Protein AF-A0A1X7TJ93-F1 (afdb_monomer_lite)

pLDDT: mean 75.77, std 18.72, range [39.59, 98.56]

Sequence (482 aa):
MEDNEMTLYKAEIQKSETQDKISKYIEQMQQIEDKMNHECKKIIAEMKKLLKEKEKIEKNNNNKIEELRKLNEKAEKLKLNKKLEKAQKLKTNINKMKEKLKVLTENDIEKLEKEDSLTENDVQELLRVTQVDSEISEVIAEITQDEERRRKWDEYYMKIACLAALRSKDPSTPVGACIADTKTHQIVGIGYNSMPYVKGRNNDKIFSWKGSKAEGIPYHEKKYNYVVHAAVSAVLNKTRESIEGCTIYLTHFPDKDCVHAIIKAGIREVVYCMYTRHEEREEKEDMIVGKEILERTAVKYRRMENIGGELKNRIEQEIKPQYKKNKNKWPTEPVQGYITWEKFFMKIAELSKERSNHNPQYKVGACVVSPKKQVLAVGYNAYPEDMIHDETEDEEKDNKESNYISHAEYKAILGISPSVEGCTLYVTKYPCHMCAQVIVQSGIREVIYDKPGEWDKDSYISSRKTLAACLGDDKIIDIRLQ

Secondary structure (DSSP, 8-state):
-HHHHHHHHHHHHHHHHHHHHHHHHHHHHHHHHHHHHHHHHHHHHHHHHHHHHHHHHHHHHHHHHHHHHHHHHHHHHHHHHHHHHHHHHHHHHHHHHHHHHHHHHHHHHHHHTTS----HHHHHHHHHHHHHHHHHHHHHHHHHHHHHHHHHHHHHHHHHHHHHHTT---SS---EEEEEETTTTEEEEEEE-BPPP-TTS-GGGTS----TT-TT--GGGSGGGTPBPHHHHHHHT-SSS--TT-EEEESSPPPHHHHHHHHHTT--EEEE---S--GGGTTSHHHHHHHHHHHTSS-EEEE--S--HHHHHHIIIIITHHHHT-TT----SPPSSPPPHHHHHHHHHHHHHTT--S-GGG--EEEEE-TTS-EEEEEE-B--TT----GGGSSS-TTS--TTPBPHHHHHHHT-SS--TTPEEEEEEPPPHHHHHHHHHTT--EEEEEE---TTSHHHHHHHHHHHHHH-GGGEEEGGG-

Foldseek 3Di:
DVVVVVVVVVVVVVVVVVVVVVVVVVVVVVVVVVVVVVVVVVVVVVVVVVVVVVVVVVVVVVVVVVVVVVVVVVVVCCVVVVVVVVLVVLVVVVVVVVVVVVVCCVVCVVVCVPPPDDDPVNVVVVVVSVVVVVVSVVVVVVVVVVVVVLVLLLQLQLVLQLLQLLQFQQLPDRKKKWKADSVLSWTFFIFIKYFDDDPPDDSLVVAWSADPPAPPDDPRNHRVVGIDHNLLRRLVLTLDDASAQIEMEMQDQDFQVSLVSCVVSNHAEYEYAVLPPDPVVCVDPRNVNSVVVCVVDNRYYDYDYPHCPVSSVCCVPVRVVVPVVDVPDDDTGTTPPRPDLLRSQLVSQVSQLVPEPDDNVPKKKKWKAAPVRTTFGIFIKYADPPDDDDPVVVVVDPDDDDPRIDHRLCCGQVSGPDQSAQIEMEMAEQDWLVSLVSCLVSRHQAYEYAYYDPCPDPRNVNSCVSCCVRRNPVRYHHPVVD

Organism: Amphimedon queenslandica (NCBI:txid400682)

InterPro domains:
  IPR002125 Cytidine and deoxycytidylate deaminase domain [PF00383] (152-274)
  IPR002125 Cytidine and deoxycytidylate deaminase domain [PF00383] (340-449)
  IPR002125 Cytidine and deoxycytidylate deaminase domain [PS51747] (152-290)
  IPR002125 Cytidine and deoxycytidylate deaminase domain [PS51747] (340-466)
  IPR015517 Deoxycytidylate deaminase-related [PTHR11086] (14-310)
  IPR016192 APOBEC/CMP deaminase, zinc-binding [PS00903] (407-439)
  IPR016193 Cytidine deaminase-like [SSF53927] (149-282)
  IPR016193 Cytidine deaminase-like [SSF53927] (344-456)

Structure (mmCIF, N/CA/C/O backbone):
data_AF-A0A1X7TJ93-F1
#
_entry.id   AF-A0A1X7TJ93-F1
#
loop_
_atom_site.group_PDB
_atom_site.id
_atom_site.type_symbol
_atom_site.label_atom_id
_atom_site.label_alt_id
_atom_site.label_comp_id
_atom_site.label_asym_id
_atom_site.label_entity_id
_atom_site.label_seq_id
_atom_site.pdbx_PDB_ins_code
_atom_site.Cartn_x
_atom_site.Cartn_y
_atom_site.Cartn_z
_atom_site.occupancy
_atom_site.B_iso_or_equiv
_atom_site.auth_seq_id
_atom_site.auth_comp_id
_atom_site.auth_asym_id
_atom_site.auth_atom_id
_atom_site.pdbx_PDB_model_num
ATOM 1 N N . MET A 1 1 ? -34.482 -10.446 -90.576 1.00 51.34 1 MET A N 1
ATOM 2 C CA . MET A 1 1 ? -34.077 -9.175 -89.936 1.00 51.34 1 MET A CA 1
ATOM 3 C C . MET A 1 1 ? -35.177 -8.655 -89.019 1.00 51.34 1 MET A C 1
ATOM 5 O O . MET A 1 1 ? -34.863 -8.363 -87.876 1.00 51.34 1 MET A O 1
ATOM 9 N N . GLU A 1 2 ? -36.442 -8.663 -89.449 1.00 52.88 2 GLU A N 1
ATOM 10 C CA . GLU A 1 2 ? -37.580 -8.105 -88.689 1.00 52.88 2 GLU A CA 1
ATOM 11 C C . GLU A 1 2 ? -37.863 -8.774 -87.322 1.00 52.88 2 GLU A C 1
ATOM 13 O O . GLU A 1 2 ? -38.112 -8.070 -86.346 1.00 52.88 2 GLU A O 1
ATOM 18 N N . ASP A 1 3 ? -37.735 -10.101 -87.184 1.00 54.75 3 ASP A N 1
ATOM 19 C CA . ASP A 1 3 ? -37.977 -10.785 -85.891 1.00 54.75 3 ASP A CA 1
ATOM 20 C C . ASP A 1 3 ? -36.934 -10.457 -84.805 1.00 54.75 3 ASP A C 1
ATOM 22 O O . ASP A 1 3 ? -37.237 -10.464 -83.608 1.00 54.75 3 ASP A O 1
ATOM 26 N N . ASN A 1 4 ? -35.700 -10.133 -85.203 1.00 58.00 4 ASN A N 1
ATOM 27 C CA . ASN A 1 4 ? -34.617 -9.843 -84.261 1.00 58.00 4 ASN A CA 1
ATOM 28 C C . ASN A 1 4 ? -34.728 -8.407 -83.717 1.00 58.00 4 ASN A C 1
ATOM 30 O O . ASN A 1 4 ? -34.492 -8.175 -82.534 1.00 58.00 4 ASN A O 1
ATOM 34 N N . GLU A 1 5 ? -35.169 -7.460 -84.553 1.00 56.88 5 GLU A N 1
ATOM 35 C CA . GLU A 1 5 ? -35.459 -6.079 -84.141 1.00 56.88 5 GLU A CA 1
ATOM 36 C C . GLU A 1 5 ? -36.696 -6.003 -83.240 1.00 56.88 5 GLU A C 1
ATOM 38 O O . GLU A 1 5 ? -36.668 -5.329 -82.212 1.00 56.88 5 GLU A O 1
ATOM 43 N N . MET A 1 6 ? -37.762 -6.749 -83.552 1.00 57.06 6 MET A N 1
ATOM 44 C CA . MET A 1 6 ? -38.984 -6.743 -82.739 1.00 57.06 6 MET A CA 1
ATOM 45 C C . MET A 1 6 ? -38.763 -7.340 -81.337 1.00 57.06 6 MET A C 1
ATOM 47 O O . MET A 1 6 ? -39.377 -6.905 -80.359 1.00 57.06 6 MET A O 1
ATOM 51 N N . THR A 1 7 ? -37.855 -8.314 -81.223 1.00 67.00 7 THR A N 1
ATOM 52 C CA . THR A 1 7 ? -37.440 -8.896 -79.936 1.00 67.00 7 THR A CA 1
ATOM 53 C C . THR A 1 7 ? -36.577 -7.916 -79.134 1.00 67.00 7 THR A C 1
ATOM 55 O O . THR A 1 7 ? -36.762 -7.794 -77.921 1.00 67.00 7 THR A O 1
ATOM 58 N N . LEU A 1 8 ? -35.699 -7.158 -79.805 1.00 67.44 8 LEU A N 1
ATOM 59 C CA . LEU A 1 8 ? -34.896 -6.102 -79.181 1.00 67.44 8 LEU A CA 1
ATOM 60 C C . LEU A 1 8 ? -35.782 -4.976 -78.620 1.00 67.44 8 LEU A C 1
ATOM 62 O O . LEU A 1 8 ? -35.636 -4.606 -77.457 1.00 67.44 8 LEU A O 1
ATOM 66 N N . TYR A 1 9 ? -36.764 -4.508 -79.399 1.00 66.19 9 TYR A N 1
ATOM 67 C CA . TYR A 1 9 ? -37.707 -3.468 -78.973 1.00 66.19 9 TYR A CA 1
ATOM 68 C C . TYR A 1 9 ? -38.572 -3.901 -77.783 1.00 66.19 9 TYR A C 1
ATOM 70 O O . TYR A 1 9 ? -38.780 -3.122 -76.854 1.00 66.19 9 TYR A O 1
ATOM 78 N N . LYS A 1 10 ? -39.047 -5.154 -77.751 1.00 68.88 10 LYS A N 1
ATOM 79 C CA . LYS A 1 10 ? -39.783 -5.685 -76.588 1.00 68.88 10 LYS A CA 1
ATOM 80 C C . LYS A 1 10 ? -38.907 -5.751 -75.335 1.00 68.88 10 LYS A C 1
ATOM 82 O O . LYS A 1 10 ? -39.384 -5.419 -74.251 1.00 68.88 10 LYS A O 1
ATOM 87 N N . ALA A 1 11 ? -37.635 -6.130 -75.476 1.00 68.31 11 ALA A N 1
ATOM 88 C CA . ALA A 1 11 ? -36.686 -6.145 -74.366 1.00 68.31 11 ALA A CA 1
ATOM 89 C C . ALA A 1 11 ? -36.365 -4.727 -73.855 1.00 68.31 11 ALA A C 1
ATOM 91 O O . ALA A 1 11 ? -36.268 -4.526 -72.644 1.00 68.31 11 ALA A O 1
ATOM 92 N N . GLU A 1 12 ? -36.254 -3.735 -74.743 1.00 68.81 12 GLU A N 1
ATOM 93 C CA . GLU A 1 12 ? -36.064 -2.327 -74.366 1.00 68.81 12 GLU A CA 1
ATOM 94 C C . GLU A 1 12 ? -37.287 -1.738 -73.656 1.00 68.81 12 GLU A C 1
ATOM 96 O O . GLU A 1 12 ? -37.130 -1.094 -72.618 1.00 68.81 12 GLU A O 1
ATOM 101 N N . ILE A 1 13 ? -38.502 -2.025 -74.137 1.00 66.94 13 ILE A N 1
ATOM 102 C CA . ILE A 1 13 ? -39.748 -1.614 -73.472 1.00 66.94 13 ILE A CA 1
ATOM 103 C C . ILE A 1 13 ? -39.837 -2.244 -72.079 1.00 66.94 13 ILE A C 1
ATOM 105 O O . ILE A 1 13 ? -40.054 -1.541 -71.095 1.00 66.94 13 ILE A O 1
ATOM 109 N N . GLN A 1 14 ? -39.582 -3.549 -71.957 1.00 69.81 14 GLN A N 1
ATOM 110 C CA . GLN A 1 14 ? -39.634 -4.240 -70.668 1.00 69.81 14 GLN A CA 1
ATOM 111 C C . GLN A 1 14 ? -38.554 -3.739 -69.696 1.00 69.81 14 GLN A C 1
ATOM 113 O O . GLN A 1 14 ? -38.791 -3.646 -68.488 1.00 69.81 14 GLN A O 1
ATOM 118 N N . LYS A 1 15 ? -37.376 -3.360 -70.205 1.00 66.69 15 LYS A N 1
ATOM 119 C CA . LYS A 1 15 ? -36.314 -2.723 -69.417 1.00 66.69 15 LYS A CA 1
ATOM 120 C C . LYS A 1 15 ? -36.727 -1.328 -68.936 1.00 66.69 15 LYS A C 1
ATOM 122 O O . LYS A 1 15 ? -36.523 -1.035 -67.759 1.00 66.69 15 LYS A O 1
ATOM 127 N N . SER A 1 16 ? -37.359 -0.524 -69.793 1.00 67.62 16 SER A N 1
ATOM 128 C CA . SER A 1 16 ? -37.913 0.791 -69.438 1.00 67.62 16 SER A CA 1
ATOM 129 C C . SER A 1 16 ? -39.001 0.675 -68.367 1.00 67.62 16 SER A C 1
ATOM 131 O O . SER A 1 16 ? -38.930 1.343 -67.340 1.00 67.62 16 SER A O 1
ATOM 133 N N . GLU A 1 17 ? -39.957 -0.242 -68.534 1.00 68.81 17 GLU A N 1
ATOM 134 C CA . GLU A 1 17 ? -41.018 -0.489 -67.547 1.00 68.81 17 GLU A CA 1
ATOM 135 C C . GLU A 1 17 ? -40.464 -0.978 -66.200 1.00 68.81 17 GLU A C 1
ATOM 137 O O . GLU A 1 17 ? -40.998 -0.662 -65.133 1.00 68.81 17 GLU A O 1
ATOM 142 N N . THR A 1 18 ? -39.385 -1.764 -66.231 1.00 66.06 18 THR A N 1
ATOM 143 C CA . THR A 1 18 ? -38.706 -2.226 -65.015 1.00 66.06 18 THR A CA 1
ATOM 144 C C . THR A 1 18 ? -37.952 -1.078 -64.338 1.00 66.06 18 THR A C 1
ATOM 146 O O . THR A 1 18 ? -38.005 -0.967 -63.114 1.00 66.06 18 THR A O 1
ATOM 149 N N . GLN A 1 19 ? -37.310 -0.187 -65.102 1.00 62.31 19 GLN A N 1
ATOM 150 C CA . GLN A 1 19 ? -36.678 1.025 -64.569 1.00 62.31 19 GLN A CA 1
ATOM 151 C C . GLN A 1 19 ? -37.692 1.972 -63.922 1.00 62.31 19 GLN A C 1
ATOM 153 O O . GLN A 1 19 ? -37.431 2.455 -62.823 1.00 62.31 19 GLN A O 1
ATOM 158 N N . ASP A 1 20 ? -38.865 2.172 -64.522 1.00 69.25 20 ASP A N 1
ATOM 159 C CA . ASP A 1 20 ? -39.918 3.011 -63.934 1.00 69.25 20 ASP A CA 1
ATOM 160 C C . ASP A 1 20 ? -40.451 2.427 -62.619 1.00 69.25 20 ASP A C 1
ATOM 162 O O . ASP A 1 20 ? -40.647 3.149 -61.636 1.00 69.25 20 ASP A O 1
ATOM 166 N N . LYS A 1 21 ? -40.623 1.100 -62.551 1.00 66.12 21 LYS A N 1
ATOM 167 C CA . LYS A 1 21 ? -40.995 0.413 -61.304 1.00 66.12 21 LYS A CA 1
ATOM 168 C C . LYS A 1 21 ? -39.921 0.570 -60.229 1.00 66.12 21 LYS A C 1
ATOM 170 O O . LYS A 1 21 ? -40.262 0.866 -59.086 1.00 66.12 21 LYS A O 1
ATOM 175 N N . ILE A 1 22 ? -38.644 0.406 -60.579 1.00 57.84 22 ILE A N 1
ATOM 176 C CA . ILE A 1 22 ? -37.521 0.589 -59.646 1.00 57.84 22 ILE A CA 1
ATOM 177 C C . ILE A 1 22 ? -37.478 2.032 -59.130 1.00 57.84 22 ILE A C 1
ATOM 179 O O . ILE A 1 22 ? -37.392 2.228 -57.921 1.00 57.84 22 ILE A O 1
ATOM 183 N N . SER A 1 23 ? -37.616 3.032 -60.004 1.00 63.66 23 SER A N 1
ATOM 184 C CA . SER A 1 23 ? -37.653 4.449 -59.613 1.00 63.66 23 SER A CA 1
ATOM 185 C C . SER A 1 23 ? -38.790 4.743 -58.632 1.00 63.66 23 SER A C 1
ATOM 187 O O . SER A 1 23 ? -38.576 5.386 -57.606 1.00 63.66 23 SER A O 1
ATOM 189 N N . LYS A 1 24 ? -39.980 4.179 -58.873 1.00 66.69 24 LYS A N 1
ATOM 190 C CA . LYS A 1 24 ? -41.127 4.317 -57.966 1.00 66.69 24 LYS A CA 1
ATOM 191 C C . LYS A 1 24 ? -40.894 3.650 -56.605 1.00 66.69 24 LYS A C 1
ATOM 193 O O . LYS A 1 24 ? -41.310 4.190 -55.582 1.00 66.69 24 LYS A O 1
ATOM 198 N N . TYR A 1 25 ? -40.219 2.498 -56.565 1.00 53.38 25 TYR A N 1
ATOM 199 C CA . TYR A 1 25 ? -39.831 1.858 -55.303 1.00 53.38 25 TYR A CA 1
ATOM 200 C C . TYR A 1 25 ? -38.759 2.652 -54.549 1.00 53.38 25 TYR A C 1
ATOM 202 O O . TYR A 1 25 ? -38.827 2.726 -53.324 1.00 53.38 25 TYR A O 1
ATOM 210 N N . ILE A 1 26 ? -37.809 3.277 -55.251 1.00 58.00 26 ILE A N 1
ATOM 211 C CA . ILE A 1 26 ? -36.797 4.152 -54.642 1.00 58.00 26 ILE A CA 1
ATOM 212 C C . ILE A 1 26 ? -37.462 5.374 -53.995 1.00 58.00 26 ILE A C 1
ATOM 214 O O . ILE A 1 26 ? -37.171 5.666 -52.837 1.00 58.00 26 ILE A O 1
ATOM 218 N N . GLU A 1 27 ? -38.412 6.024 -54.674 1.00 68.62 27 GLU A N 1
ATOM 219 C CA . GLU A 1 27 ? -39.176 7.135 -54.085 1.00 68.62 27 GLU A CA 1
ATOM 220 C C . GLU A 1 27 ? -39.970 6.700 -52.846 1.00 68.62 27 GLU A C 1
ATOM 222 O O . GLU A 1 27 ? -39.983 7.400 -51.833 1.00 68.62 27 GLU A O 1
ATOM 227 N N . GLN A 1 28 ? -40.612 5.527 -52.886 1.00 65.12 28 GLN A N 1
ATOM 228 C CA . GLN A 1 28 ? -41.326 4.986 -51.724 1.00 65.12 28 GLN A CA 1
ATOM 229 C C . GLN A 1 28 ? -40.379 4.681 -50.558 1.00 65.12 28 GLN A C 1
ATOM 231 O O . GLN A 1 28 ? -40.706 4.984 -49.410 1.00 65.12 28 GLN A O 1
ATOM 236 N N . MET A 1 29 ? -39.202 4.120 -50.840 1.00 54.91 29 MET A N 1
ATOM 237 C CA . MET A 1 29 ? -38.171 3.850 -49.837 1.00 54.91 29 MET A CA 1
ATOM 238 C C . MET A 1 29 ? -37.650 5.146 -49.210 1.00 54.91 29 MET A C 1
ATOM 240 O O . MET A 1 29 ? -37.573 5.221 -47.987 1.00 54.91 29 MET A O 1
ATOM 244 N N . GLN A 1 30 ? -37.393 6.188 -50.008 1.00 61.31 30 GLN A N 1
ATOM 245 C CA . GLN A 1 30 ? -36.986 7.507 -49.506 1.00 61.31 30 GLN A CA 1
ATOM 246 C C . GLN A 1 30 ? -38.068 8.151 -48.634 1.00 61.31 30 GLN A C 1
ATOM 248 O O . GLN A 1 30 ? -37.770 8.650 -47.554 1.00 61.31 30 GLN A O 1
ATOM 253 N N . GLN A 1 31 ? -39.344 8.058 -49.020 1.00 69.00 31 GLN A N 1
ATOM 254 C CA . GLN A 1 31 ? -40.446 8.553 -48.185 1.00 69.00 31 GLN A CA 1
ATOM 255 C C . GLN A 1 31 ? -40.571 7.800 -46.851 1.00 69.00 31 GLN A C 1
ATOM 257 O O . GLN A 1 31 ? -40.946 8.396 -45.836 1.00 69.00 31 GLN A O 1
ATOM 262 N N . ILE A 1 32 ? -40.295 6.493 -46.834 1.00 61.78 32 ILE A N 1
ATOM 263 C CA . ILE A 1 32 ? -40.269 5.691 -45.603 1.00 61.78 32 ILE A CA 1
ATOM 264 C C . ILE A 1 32 ? -39.065 6.085 -44.743 1.00 61.78 32 ILE A C 1
ATOM 266 O O . ILE A 1 32 ? -39.221 6.276 -43.536 1.00 61.78 32 ILE A O 1
ATOM 270 N N . GLU A 1 33 ? -37.893 6.258 -45.351 1.00 60.50 33 GLU A N 1
ATOM 271 C CA . GLU A 1 33 ? -36.667 6.673 -44.672 1.00 60.50 33 GLU A CA 1
ATOM 272 C C . GLU A 1 33 ? -36.813 8.064 -44.039 1.00 60.50 33 GLU A C 1
ATOM 274 O O . GLU A 1 33 ? -36.468 8.249 -42.872 1.00 60.50 33 GLU A O 1
ATOM 279 N N . ASP A 1 34 ? -37.425 9.020 -44.738 1.00 72.00 34 ASP A N 1
ATOM 280 C CA . ASP A 1 34 ? -37.697 10.361 -44.215 1.00 72.00 34 ASP A CA 1
ATOM 281 C C . ASP A 1 34 ? -38.672 10.337 -43.031 1.00 72.00 34 ASP A C 1
ATOM 283 O O . ASP A 1 34 ? -38.446 11.006 -42.016 1.00 72.00 34 ASP A O 1
ATOM 287 N N . LYS A 1 35 ? -39.736 9.525 -43.112 1.00 73.19 35 LYS A N 1
ATOM 288 C CA . LYS A 1 35 ? -40.673 9.327 -41.993 1.00 73.19 35 LYS A CA 1
ATOM 289 C C . LYS A 1 35 ? -39.985 8.683 -40.793 1.00 73.19 35 LYS A C 1
ATOM 291 O O . LYS A 1 35 ? -40.193 9.125 -39.664 1.00 73.19 35 LYS A O 1
ATOM 296 N N . MET A 1 36 ? -39.142 7.681 -41.032 1.00 63.84 36 MET A N 1
ATOM 297 C CA . MET A 1 36 ? -38.377 7.006 -39.988 1.00 63.84 36 MET A CA 1
ATOM 298 C C . MET A 1 36 ? -37.381 7.968 -39.328 1.00 63.84 36 MET A C 1
ATOM 300 O O . MET A 1 36 ? -37.340 8.066 -38.105 1.00 63.84 36 MET A O 1
ATOM 304 N N . ASN A 1 37 ? -36.655 8.760 -40.118 1.00 63.56 37 ASN A N 1
ATOM 305 C CA . ASN A 1 37 ? -35.732 9.780 -39.627 1.00 63.56 37 ASN A CA 1
ATOM 306 C C . ASN A 1 37 ? -36.442 10.860 -38.800 1.00 63.56 37 ASN A C 1
ATOM 308 O O . ASN A 1 37 ? -35.900 11.331 -37.796 1.00 63.56 37 ASN A O 1
ATOM 312 N N . HIS A 1 38 ? -37.657 11.251 -39.189 1.00 74.62 38 HIS A N 1
ATOM 313 C CA . HIS A 1 38 ? -38.473 12.195 -38.424 1.00 74.62 38 HIS A CA 1
ATOM 314 C C . HIS A 1 38 ? -38.899 11.630 -37.065 1.00 74.62 38 HIS A C 1
ATOM 316 O O . HIS A 1 38 ? -38.748 12.306 -36.046 1.00 74.62 38 HIS A O 1
ATOM 322 N N . GLU A 1 39 ? -39.358 10.377 -37.018 1.00 66.69 39 GLU A N 1
ATOM 323 C CA . GLU A 1 39 ? -39.710 9.708 -35.758 1.00 66.69 39 GLU A CA 1
ATOM 324 C C . GLU A 1 39 ? -38.479 9.470 -34.867 1.00 66.69 39 GLU A C 1
ATOM 326 O O . GLU A 1 39 ? -38.511 9.776 -33.673 1.00 66.69 39 GLU A O 1
ATOM 331 N N . CYS A 1 40 ? -37.339 9.062 -35.435 1.00 56.22 40 CYS A N 1
ATOM 332 C CA . CYS A 1 40 ? -36.081 8.960 -34.694 1.00 56.22 40 CYS A CA 1
ATOM 333 C C . CYS A 1 40 ? -35.667 10.306 -34.080 1.00 56.22 40 CYS A C 1
ATOM 335 O O . CYS A 1 40 ? -35.245 10.352 -32.923 1.00 56.22 40 CYS A O 1
ATOM 337 N N . LYS A 1 41 ? -35.826 11.424 -34.804 1.00 69.75 41 LYS A N 1
ATOM 338 C CA . LYS A 1 41 ? -35.546 12.768 -34.266 1.00 69.75 41 LYS A CA 1
ATOM 339 C C . LYS A 1 41 ? -36.464 13.130 -33.096 1.00 69.75 41 LYS A C 1
ATOM 341 O O . LYS A 1 41 ? -35.975 13.720 -32.129 1.00 69.75 41 LYS A O 1
ATOM 346 N N . LYS A 1 42 ? -37.752 12.764 -33.143 1.00 74.44 42 LYS A N 1
ATOM 347 C CA . LYS A 1 42 ? -38.687 12.967 -32.020 1.00 74.44 42 LYS A CA 1
ATOM 348 C C . LYS A 1 42 ? -38.281 12.155 -30.791 1.00 74.44 42 LYS A C 1
ATOM 350 O O . LYS A 1 42 ? -38.151 12.732 -29.714 1.00 74.44 42 LYS A O 1
ATOM 355 N N . ILE A 1 43 ? -37.984 10.866 -30.968 1.00 63.12 43 ILE A N 1
ATOM 356 C CA . ILE A 1 43 ? -37.545 9.976 -29.881 1.00 63.12 43 ILE A CA 1
ATOM 357 C C . ILE A 1 43 ? -36.254 10.504 -29.241 1.00 63.12 43 ILE A C 1
ATOM 359 O O . ILE A 1 43 ? -36.159 10.607 -28.020 1.00 63.12 43 ILE A O 1
ATOM 363 N N . ILE A 1 44 ? -35.273 10.925 -30.046 1.00 64.25 44 ILE A N 1
AT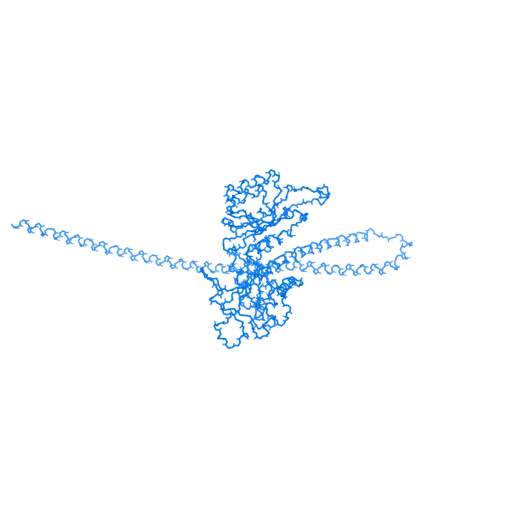OM 364 C CA . ILE A 1 44 ? -34.019 11.503 -29.536 1.00 64.25 44 ILE A CA 1
ATOM 365 C C . ILE A 1 44 ? -34.283 12.789 -28.736 1.00 64.25 44 ILE A C 1
ATOM 367 O O . ILE A 1 44 ? -33.637 13.018 -27.710 1.00 64.25 44 ILE A O 1
ATOM 371 N N . ALA A 1 45 ? -35.208 13.644 -29.179 1.00 74.12 45 ALA A N 1
ATOM 372 C CA . ALA A 1 45 ? -35.565 14.862 -28.453 1.00 74.12 45 ALA A CA 1
ATOM 373 C C . ALA A 1 45 ? -36.222 14.551 -27.096 1.00 74.12 45 ALA A C 1
ATOM 375 O O . ALA A 1 45 ? -35.891 15.186 -26.092 1.00 74.12 45 ALA A O 1
ATOM 376 N N . GLU A 1 46 ? -37.092 13.544 -27.048 1.00 76.50 46 GLU A N 1
ATOM 377 C CA . GLU A 1 46 ? -37.757 13.093 -25.826 1.00 76.50 46 GLU A CA 1
ATOM 378 C C . GLU A 1 46 ? -36.775 12.432 -24.847 1.00 76.50 46 GLU A C 1
ATOM 380 O O . GLU A 1 46 ? -36.733 12.798 -23.671 1.00 76.50 46 GLU A O 1
ATOM 385 N N . MET A 1 47 ? -35.868 11.579 -25.339 1.00 62.66 47 MET A N 1
ATOM 386 C CA . MET A 1 47 ? -34.780 11.009 -24.534 1.00 62.66 47 MET A CA 1
ATOM 387 C C . MET A 1 47 ? -33.870 12.095 -23.950 1.00 62.66 47 MET A C 1
ATOM 389 O O . MET A 1 47 ? -33.498 12.022 -22.780 1.00 62.66 47 MET A O 1
ATOM 393 N N . LYS A 1 48 ? -33.539 13.141 -24.721 1.00 73.50 48 LYS A N 1
ATOM 394 C CA . LYS A 1 48 ? -32.762 14.290 -24.218 1.00 73.50 48 LYS A CA 1
ATOM 395 C C . LYS A 1 48 ? -33.503 15.062 -23.124 1.00 73.50 48 LYS A C 1
ATOM 397 O O . LYS A 1 48 ? -32.859 15.577 -22.211 1.00 73.50 48 LYS A O 1
ATOM 402 N N . LYS A 1 49 ? -34.834 15.156 -23.199 1.00 79.31 49 LYS A N 1
ATOM 403 C CA . LYS A 1 49 ? -35.658 15.789 -22.160 1.00 79.31 49 LYS A CA 1
ATOM 404 C C . LYS A 1 49 ? -35.659 14.955 -20.875 1.00 79.31 49 LYS A C 1
ATOM 406 O O . LYS A 1 49 ? -35.381 15.505 -19.812 1.00 79.31 49 LYS A O 1
ATOM 411 N N . LEU A 1 50 ? -35.863 13.642 -20.989 1.00 65.00 50 LEU A N 1
ATOM 412 C CA . LEU A 1 50 ? -35.812 12.708 -19.859 1.00 65.00 50 LEU A CA 1
ATOM 413 C C . LEU A 1 50 ? -34.421 12.650 -19.214 1.00 65.00 50 LEU A C 1
ATOM 415 O O . LEU A 1 50 ? -34.320 12.603 -17.993 1.00 65.00 50 LEU A O 1
ATOM 419 N N . LEU A 1 51 ? -33.345 12.723 -20.004 1.00 65.75 51 LEU A N 1
ATOM 420 C CA . LEU A 1 51 ? -31.973 12.825 -19.492 1.00 65.75 51 LEU A CA 1
ATOM 421 C C . LEU A 1 51 ? -31.772 14.092 -18.655 1.00 65.75 51 LEU A C 1
ATOM 423 O O . LEU A 1 51 ? -31.261 14.000 -17.544 1.00 65.75 51 LEU A O 1
ATOM 427 N N . LYS A 1 52 ? -32.240 15.254 -19.127 1.00 73.94 52 LYS A N 1
ATOM 428 C CA . LYS A 1 52 ? -32.181 16.505 -18.348 1.00 73.94 52 LYS A CA 1
ATOM 429 C C . LYS A 1 52 ? -33.009 16.437 -17.064 1.00 73.94 52 LYS A C 1
ATOM 431 O O . LYS A 1 52 ? -32.598 16.979 -16.039 1.00 73.94 52 LYS A O 1
ATOM 436 N N . GLU A 1 53 ? -34.177 15.797 -17.100 1.00 67.31 53 GLU A N 1
ATOM 437 C CA . GLU A 1 53 ? -35.000 15.578 -15.903 1.00 67.31 53 GLU A CA 1
ATOM 438 C C . GLU A 1 53 ? -34.318 14.623 -14.917 1.00 67.31 53 GLU A C 1
ATOM 440 O O . GLU A 1 53 ? -34.251 14.933 -13.727 1.00 67.31 53 GLU A O 1
ATOM 445 N N . LYS A 1 54 ? -33.724 13.528 -15.404 1.00 60.62 54 LYS A N 1
ATOM 446 C CA . LYS A 1 54 ? -32.923 12.596 -14.605 1.00 60.62 54 LYS A CA 1
ATOM 447 C C . LYS A 1 54 ? -31.727 13.296 -13.958 1.00 60.62 54 LYS A C 1
ATOM 449 O O . LYS A 1 54 ? -31.566 13.185 -12.749 1.00 60.62 54 LYS A O 1
ATOM 454 N N . GLU A 1 55 ? -30.951 14.077 -14.709 1.00 64.25 55 GLU A N 1
ATOM 455 C CA . GLU A 1 55 ? -29.823 14.864 -14.181 1.00 64.25 55 GLU A CA 1
ATOM 456 C C . GLU A 1 55 ? -30.278 15.855 -13.099 1.00 64.25 55 GLU A C 1
ATOM 458 O O . GLU A 1 55 ? -29.607 16.043 -12.081 1.00 64.25 55 GLU A O 1
ATOM 463 N N . LYS A 1 56 ? -31.450 16.480 -13.280 1.00 64.88 56 LYS A N 1
ATOM 464 C CA . LYS A 1 56 ? -32.039 17.387 -12.287 1.00 64.88 56 LYS A CA 1
ATOM 465 C C . LYS A 1 56 ? -32.453 16.641 -11.014 1.00 64.88 56 LYS A C 1
ATOM 467 O O . LYS A 1 56 ? -32.214 17.152 -9.919 1.00 64.88 56 LYS A O 1
ATOM 472 N N . ILE A 1 57 ? -33.042 15.451 -11.144 1.00 58.44 57 ILE A N 1
ATOM 473 C CA . ILE A 1 57 ? -33.422 14.584 -10.019 1.00 58.44 57 ILE A CA 1
ATOM 474 C C . ILE A 1 57 ? -32.175 14.068 -9.291 1.00 58.44 57 ILE A C 1
ATOM 476 O O . ILE A 1 57 ? -32.115 14.162 -8.069 1.00 58.44 57 ILE A O 1
ATOM 480 N N . GLU A 1 58 ? -31.155 13.602 -10.011 1.00 51.53 58 GLU A N 1
ATOM 481 C CA . GLU A 1 58 ? -29.883 13.144 -9.439 1.00 51.53 58 GLU A CA 1
ATOM 482 C C . GLU A 1 58 ? -29.163 14.270 -8.698 1.00 51.53 58 GLU A C 1
ATOM 484 O O . GLU A 1 58 ? -28.721 14.077 -7.568 1.00 51.53 58 GLU A O 1
ATOM 489 N N . LYS A 1 59 ? -29.116 15.480 -9.268 1.00 62.38 59 LYS A N 1
ATOM 490 C CA . LYS A 1 59 ? -28.545 16.652 -8.591 1.00 62.38 59 LYS A CA 1
ATOM 491 C C . LYS A 1 59 ? -29.314 17.002 -7.315 1.00 62.38 59 LYS A C 1
ATOM 493 O O . LYS A 1 59 ? -28.696 17.308 -6.298 1.00 62.38 59 LYS A O 1
ATOM 498 N N . ASN A 1 60 ? -30.646 16.931 -7.344 1.00 55.72 60 ASN A N 1
ATOM 499 C CA . ASN A 1 60 ? -31.482 17.189 -6.170 1.00 55.72 60 ASN A CA 1
ATOM 500 C C . ASN A 1 60 ? -31.298 16.111 -5.086 1.00 55.72 60 ASN A C 1
ATOM 502 O O . ASN A 1 60 ? -31.129 16.434 -3.914 1.00 55.72 60 ASN A O 1
ATOM 506 N N . ASN A 1 61 ? -31.249 14.836 -5.477 1.00 56.44 61 ASN A N 1
ATOM 507 C CA . ASN A 1 61 ? -31.015 13.716 -4.567 1.00 56.44 61 ASN A CA 1
ATOM 508 C C . ASN A 1 61 ? -29.614 13.765 -3.956 1.00 56.44 61 ASN A C 1
ATOM 510 O O . ASN A 1 61 ? -29.483 13.590 -2.750 1.00 56.44 61 ASN A O 1
ATOM 514 N N . ASN A 1 62 ? -28.581 14.076 -4.741 1.00 55.75 62 ASN A N 1
ATOM 515 C CA . ASN A 1 62 ? -27.215 14.223 -4.241 1.00 55.75 62 ASN A CA 1
ATOM 516 C C . ASN A 1 62 ? -27.095 15.392 -3.259 1.00 55.75 62 ASN A C 1
ATOM 518 O O . ASN A 1 62 ? -26.477 15.236 -2.209 1.00 55.75 62 ASN A O 1
ATOM 522 N N . ASN A 1 63 ? -27.749 16.526 -3.537 1.00 60.06 63 ASN A N 1
ATOM 523 C CA . ASN A 1 63 ? -27.820 17.639 -2.588 1.00 60.06 63 ASN A CA 1
ATOM 524 C C . ASN A 1 63 ? -28.514 17.225 -1.280 1.00 60.06 63 ASN A C 1
ATOM 526 O O . ASN A 1 63 ? -28.041 17.569 -0.202 1.00 60.06 63 ASN A O 1
ATOM 530 N N . LYS A 1 64 ? -29.597 16.443 -1.364 1.00 56.31 64 LYS A N 1
ATOM 531 C CA . LYS A 1 64 ? -30.359 15.975 -0.198 1.00 56.31 64 LYS A CA 1
ATOM 532 C C . LYS A 1 64 ? -29.613 14.904 0.606 1.00 56.31 64 LYS A C 1
ATOM 534 O O . LYS A 1 64 ? -29.665 14.917 1.830 1.00 56.31 64 LYS A O 1
ATOM 539 N N . ILE A 1 65 ? -28.872 14.015 -0.061 1.00 54.91 65 ILE A N 1
ATOM 540 C CA . ILE A 1 65 ? -27.950 13.055 0.566 1.00 54.91 65 ILE A CA 1
ATOM 541 C C . ILE A 1 65 ? -26.809 13.798 1.261 1.00 54.91 65 ILE A C 1
ATOM 543 O O . ILE A 1 65 ? -26.441 13.433 2.371 1.00 54.91 65 ILE A O 1
ATOM 547 N N . GLU A 1 66 ? -26.270 14.849 0.648 1.00 57.47 66 GLU A N 1
ATOM 548 C CA . GLU A 1 66 ? -25.215 15.669 1.242 1.00 57.47 66 GLU A CA 1
ATOM 549 C C . GLU A 1 66 ? -25.725 16.472 2.451 1.00 57.47 66 GLU A C 1
ATOM 551 O O . GLU A 1 66 ? -25.046 16.546 3.472 1.00 57.47 66 GLU A O 1
ATOM 556 N N . GLU A 1 67 ? -26.946 17.012 2.397 1.00 53.44 67 GLU A N 1
ATOM 557 C CA . GLU A 1 67 ? -27.607 17.615 3.562 1.00 53.44 67 GLU A CA 1
ATOM 558 C C . GLU A 1 67 ? -27.865 16.593 4.671 1.00 53.44 67 GLU A C 1
ATOM 560 O O . GLU A 1 67 ? -27.572 16.879 5.831 1.00 53.44 67 GLU A O 1
ATOM 565 N N . LEU A 1 68 ? -28.351 15.392 4.340 1.00 48.81 68 LEU A N 1
ATOM 566 C CA . LEU A 1 68 ? -28.550 14.306 5.303 1.00 48.81 68 LEU A CA 1
ATOM 567 C C . LEU A 1 68 ? -27.228 13.822 5.898 1.00 48.81 68 LEU A C 1
ATOM 569 O O . LEU A 1 68 ? -27.175 13.560 7.093 1.00 48.81 68 LEU A O 1
ATOM 573 N N . ARG A 1 69 ? -26.145 13.753 5.116 1.00 53.53 69 ARG A N 1
ATOM 574 C CA . ARG A 1 69 ? -24.797 13.445 5.612 1.00 53.53 69 ARG A CA 1
ATOM 575 C C . ARG A 1 69 ? -24.288 14.537 6.536 1.00 53.53 69 ARG A C 1
ATOM 577 O O . ARG A 1 69 ? -23.837 14.213 7.623 1.00 53.53 69 ARG A O 1
ATOM 584 N N . LYS A 1 70 ? -24.435 15.814 6.173 1.00 54.00 70 LYS A N 1
ATOM 585 C CA . LYS A 1 70 ? -24.079 16.945 7.045 1.00 54.00 70 LYS A CA 1
ATOM 586 C C . LYS A 1 70 ? -24.909 16.960 8.323 1.00 54.00 70 LYS A C 1
ATOM 588 O O . LYS A 1 70 ? -24.367 17.230 9.388 1.00 54.00 70 LYS A O 1
ATOM 593 N N . LEU A 1 71 ? -26.203 16.651 8.245 1.00 48.72 71 LEU A N 1
ATOM 594 C CA . LEU A 1 71 ? -27.086 16.523 9.404 1.00 48.72 71 LEU A CA 1
ATOM 595 C C . LEU A 1 71 ? -26.722 15.313 10.261 1.00 48.72 71 LEU A C 1
ATOM 597 O O . LEU A 1 71 ? -26.723 15.450 11.476 1.00 48.72 71 LEU A O 1
ATOM 601 N N . ASN A 1 72 ? -26.365 14.175 9.663 1.00 43.91 72 ASN A N 1
ATOM 602 C CA . ASN A 1 72 ? -25.953 12.972 10.380 1.00 43.91 72 ASN A CA 1
ATOM 603 C C . ASN A 1 72 ? -24.570 13.145 11.018 1.00 43.91 72 ASN A C 1
ATOM 605 O O . ASN A 1 72 ? -24.404 12.848 12.188 1.00 43.91 72 ASN A O 1
ATOM 609 N N . GLU A 1 73 ? -23.599 13.735 10.321 1.00 48.97 73 GLU A N 1
ATOM 610 C CA . GLU A 1 73 ? -22.300 14.108 10.890 1.00 48.97 73 GLU A CA 1
ATOM 611 C C . GLU A 1 73 ? -22.444 15.162 11.986 1.00 48.97 73 GLU A C 1
ATOM 613 O O . GLU A 1 73 ? -21.751 15.095 12.998 1.00 48.97 73 GLU A O 1
ATOM 618 N N . LYS A 1 74 ? -23.349 16.134 11.819 1.00 48.94 74 LYS A N 1
ATOM 619 C CA . LYS A 1 74 ? -23.669 17.119 12.857 1.00 48.94 74 LYS A CA 1
ATOM 620 C C . LYS A 1 74 ? -24.407 16.465 14.022 1.00 48.94 74 LYS A C 1
ATOM 622 O O . LYS A 1 74 ? -24.147 16.852 15.151 1.00 48.94 74 LYS A O 1
ATOM 627 N N . ALA A 1 75 ? -25.274 15.482 13.788 1.00 41.72 75 ALA A N 1
ATOM 628 C CA . ALA A 1 75 ? -25.984 14.731 14.821 1.00 41.72 75 ALA A CA 1
ATOM 629 C C . ALA A 1 75 ? -25.053 13.781 15.580 1.00 41.72 75 ALA A C 1
ATOM 631 O O . ALA A 1 75 ? -25.143 13.730 16.798 1.00 41.72 75 ALA A O 1
ATOM 632 N N . GLU A 1 76 ? -24.125 13.105 14.905 1.00 45.44 76 GLU A N 1
ATOM 633 C CA . GLU A 1 76 ? -23.090 12.258 15.503 1.00 45.44 76 GLU A CA 1
ATOM 634 C C . GLU A 1 76 ? -22.059 13.103 16.254 1.00 45.44 76 GLU A C 1
ATOM 636 O O . GLU A 1 76 ? -21.795 12.838 17.422 1.00 45.44 76 GLU A O 1
ATOM 641 N N . LYS A 1 77 ? -21.579 14.216 15.677 1.00 49.06 77 LYS A N 1
ATOM 642 C CA . LYS A 1 77 ? -20.746 15.188 16.408 1.00 49.06 77 LYS A CA 1
ATOM 643 C C . LYS A 1 77 ? -21.493 15.827 17.568 1.00 49.06 77 LYS A C 1
ATOM 645 O O . LYS A 1 77 ? -20.889 16.031 18.603 1.00 49.06 77 LYS A O 1
ATOM 650 N N . LEU A 1 78 ? -22.783 16.147 17.450 1.00 43.91 78 LEU A N 1
ATOM 651 C CA . LEU A 1 78 ? -23.568 16.683 18.567 1.00 43.91 78 LEU A CA 1
ATOM 652 C C . LEU A 1 78 ? -23.863 15.610 19.610 1.00 43.91 78 LEU A C 1
ATOM 654 O O . LEU A 1 78 ? -23.878 15.948 20.781 1.00 43.91 78 LEU A O 1
ATOM 658 N N . LYS A 1 79 ? -24.091 14.346 19.245 1.00 43.78 79 LYS A N 1
ATOM 659 C CA . LYS A 1 79 ? -24.254 13.243 20.202 1.00 43.78 79 LYS A CA 1
ATOM 660 C C . LYS A 1 79 ? -22.943 12.983 20.932 1.00 43.78 79 LYS A C 1
ATOM 662 O O . LYS A 1 79 ? -22.964 12.938 22.154 1.00 43.78 79 LYS A O 1
ATOM 667 N N . LEU A 1 80 ? -21.825 12.887 20.215 1.00 40.78 80 LEU A N 1
ATOM 668 C CA . LEU A 1 80 ? -20.500 12.637 20.776 1.00 40.78 80 LEU A CA 1
ATOM 669 C C . LEU A 1 80 ? -19.978 13.845 21.561 1.00 40.78 80 LEU A C 1
ATOM 671 O O . LEU A 1 80 ? -19.556 13.671 22.693 1.00 40.78 80 LEU A O 1
ATOM 675 N N . ASN A 1 81 ? -20.111 15.074 21.049 1.00 44.44 81 ASN A N 1
ATOM 676 C CA . ASN A 1 81 ? -19.716 16.289 21.771 1.00 44.44 81 ASN A CA 1
ATOM 677 C C . ASN A 1 81 ? -20.663 16.605 22.926 1.00 44.44 81 ASN A C 1
ATOM 679 O O . ASN A 1 81 ? -20.183 17.029 23.962 1.00 44.44 81 ASN A O 1
ATOM 683 N N . LYS A 1 82 ? -21.983 16.370 22.824 1.00 42.00 82 LYS A N 1
ATOM 684 C CA . LYS A 1 82 ? -22.873 16.508 23.994 1.00 42.00 82 LYS A CA 1
ATOM 685 C C . LYS A 1 82 ? -22.604 15.418 25.021 1.00 42.00 82 LYS A C 1
ATOM 687 O O . LYS A 1 82 ? -22.727 15.710 26.202 1.00 42.00 82 LYS A O 1
ATOM 692 N N . LYS A 1 83 ? -22.260 14.189 24.612 1.00 43.22 83 LYS A N 1
ATOM 693 C CA . LYS A 1 83 ? -21.819 13.124 25.529 1.00 43.22 83 LYS A CA 1
ATOM 694 C C . LYS A 1 83 ? -20.486 13.491 26.184 1.00 43.22 83 LYS A C 1
ATOM 696 O O . LYS A 1 83 ? -20.399 13.397 27.398 1.00 43.22 83 LYS A O 1
ATOM 701 N N . LEU A 1 84 ? -19.512 13.999 25.429 1.00 42.44 84 LEU A N 1
ATOM 702 C CA . LEU A 1 84 ? -18.197 14.425 25.914 1.00 42.44 84 LEU A CA 1
ATOM 703 C C . LEU A 1 84 ? -18.285 15.669 26.811 1.00 42.44 84 LEU A C 1
ATOM 705 O O . LEU A 1 84 ? -17.741 15.652 27.904 1.00 42.44 84 LEU A O 1
ATOM 709 N N . GLU A 1 85 ? -19.027 16.711 26.425 1.00 46.88 85 GLU A N 1
ATOM 710 C CA . GLU A 1 85 ? -19.271 17.900 27.255 1.00 46.88 85 GLU A CA 1
ATOM 711 C C . GLU A 1 85 ? -20.087 17.561 28.505 1.00 46.88 85 GLU A C 1
ATOM 713 O O . GLU A 1 85 ? -19.802 18.095 29.577 1.00 46.88 85 GLU A O 1
ATOM 718 N N . LYS A 1 86 ? -21.096 16.677 28.406 1.00 44.53 86 LYS A N 1
ATOM 719 C CA . LYS A 1 86 ? -21.832 16.194 29.586 1.00 44.53 86 LYS A CA 1
ATOM 720 C C . LYS A 1 86 ? -20.932 15.364 30.491 1.00 44.53 86 LYS A C 1
ATOM 722 O O . LYS A 1 86 ? -20.959 15.612 31.687 1.00 44.53 86 LYS A O 1
ATOM 727 N N . ALA A 1 87 ? -20.121 14.453 29.954 1.00 43.19 87 ALA A N 1
ATOM 728 C CA . ALA A 1 87 ? -19.181 13.635 30.721 1.00 43.19 87 ALA A CA 1
ATOM 729 C C . ALA A 1 87 ? -18.084 14.490 31.368 1.00 43.19 87 ALA A C 1
ATOM 731 O O . ALA A 1 87 ? -17.770 14.298 32.534 1.00 43.19 87 ALA A O 1
ATOM 732 N N . GLN A 1 88 ? -17.558 15.500 30.671 1.00 45.16 88 GLN A N 1
ATOM 733 C CA . GLN A 1 88 ? -16.589 16.454 31.217 1.00 45.16 88 GLN A CA 1
ATOM 734 C C . GLN A 1 88 ? -17.217 17.349 32.292 1.00 45.16 88 GLN A C 1
ATOM 736 O O . GLN A 1 88 ? -16.608 17.546 33.343 1.00 45.16 88 GLN A O 1
ATOM 741 N N . LYS A 1 89 ? -18.447 17.850 32.094 1.00 47.00 89 LYS A N 1
ATOM 742 C CA . LYS A 1 89 ? -19.176 18.605 33.129 1.00 47.00 89 LYS A CA 1
ATOM 743 C C . LYS A 1 89 ? -19.517 17.733 34.336 1.00 47.00 89 LYS A C 1
ATOM 745 O O . LYS A 1 89 ? -19.317 18.189 35.456 1.00 47.00 89 LYS A O 1
ATOM 750 N N . LEU A 1 90 ? -19.971 16.494 34.131 1.00 43.25 90 LEU A N 1
ATOM 751 C CA . LEU A 1 90 ? -20.220 15.539 35.213 1.00 43.25 90 LEU A CA 1
ATOM 752 C C . LEU A 1 90 ? -18.932 15.206 35.957 1.00 43.25 90 LEU A C 1
ATOM 754 O O . LEU A 1 90 ? -18.925 15.319 37.169 1.00 43.25 90 LEU A O 1
ATOM 758 N N . LYS A 1 91 ? -17.832 14.901 35.265 1.00 46.16 91 LYS A N 1
ATOM 759 C CA . LYS A 1 91 ? -16.517 14.645 35.873 1.00 46.16 91 LYS A CA 1
ATOM 760 C C . LYS A 1 91 ? -16.021 15.845 36.678 1.00 46.16 91 LYS A C 1
ATOM 762 O O . LYS A 1 91 ? -15.510 15.683 37.777 1.00 46.16 91 LYS A O 1
ATOM 767 N N . THR A 1 92 ? -16.232 17.063 36.177 1.00 49.50 92 THR A N 1
ATOM 768 C CA . THR A 1 92 ? -15.895 18.298 36.908 1.00 49.50 92 THR A CA 1
ATOM 769 C C . THR A 1 92 ? -16.789 18.491 38.138 1.00 49.50 92 THR A C 1
ATOM 771 O O . THR A 1 92 ? -16.302 18.902 39.187 1.00 49.50 92 THR A O 1
ATOM 774 N N . ASN A 1 93 ? -18.083 18.174 38.041 1.00 43.53 93 ASN A N 1
ATOM 775 C CA . ASN A 1 93 ? -19.026 18.251 39.158 1.00 43.53 93 ASN A CA 1
ATOM 776 C C . ASN A 1 93 ? -18.775 17.156 40.202 1.00 43.53 93 ASN A C 1
ATOM 778 O O . ASN A 1 93 ? -18.789 17.468 41.384 1.00 43.53 93 ASN A O 1
ATOM 782 N N . ILE A 1 94 ? -18.475 15.925 39.783 1.00 45.75 94 ILE A N 1
ATOM 783 C CA . ILE A 1 94 ? -18.066 14.802 40.634 1.00 45.75 94 ILE A CA 1
ATOM 784 C C . ILE A 1 94 ? -16.742 15.130 41.313 1.00 45.75 94 ILE A C 1
ATOM 786 O O . ILE A 1 94 ? -16.631 14.917 42.506 1.00 45.75 94 ILE A O 1
ATOM 790 N N . ASN A 1 95 ? -15.763 15.721 40.623 1.00 48.91 95 ASN A N 1
ATOM 791 C CA . ASN A 1 95 ? -14.517 16.161 41.257 1.00 48.91 95 ASN A CA 1
ATOM 792 C C . ASN A 1 95 ? -14.755 17.288 42.271 1.00 48.91 95 ASN A C 1
ATOM 794 O O . ASN A 1 95 ? -14.217 17.226 43.368 1.00 48.91 95 ASN A O 1
ATOM 798 N N . LYS A 1 96 ? -15.619 18.265 41.963 1.00 48.47 96 LYS A N 1
ATOM 799 C CA . LYS A 1 96 ? -16.046 19.291 42.931 1.00 48.47 96 LYS A CA 1
ATOM 800 C C . LYS A 1 96 ? -16.833 18.701 44.103 1.00 48.47 96 LYS A C 1
ATOM 802 O O . LYS A 1 96 ? -16.721 19.208 45.211 1.00 48.47 96 LYS A O 1
ATOM 807 N N . MET A 1 97 ? -17.632 17.658 43.877 1.00 41.12 97 MET A N 1
ATOM 808 C CA . MET A 1 97 ? -18.343 16.923 44.925 1.00 41.12 97 MET A CA 1
ATOM 809 C C . MET A 1 97 ? -17.386 16.063 45.745 1.00 41.12 97 MET A C 1
ATOM 811 O O . MET A 1 97 ? -17.541 16.064 46.948 1.00 41.12 97 MET A O 1
ATOM 815 N N . LYS A 1 98 ? -16.377 15.418 45.144 1.00 43.03 98 LYS A N 1
ATOM 816 C CA . LYS A 1 98 ? -15.294 14.670 45.808 1.00 43.03 98 LYS A CA 1
ATOM 817 C C . LYS A 1 98 ? -14.402 15.604 46.629 1.00 43.03 98 LYS A C 1
ATOM 819 O O . LYS A 1 98 ? -14.020 15.236 47.728 1.00 43.03 98 LYS A O 1
ATOM 824 N N . GLU A 1 99 ? -14.113 16.817 46.149 1.00 49.16 99 GLU A N 1
ATOM 825 C CA . GLU A 1 99 ? -13.416 17.862 46.917 1.00 49.16 99 GLU A CA 1
ATOM 826 C C . GLU A 1 99 ? -14.279 18.412 48.054 1.00 49.16 99 GLU A C 1
ATOM 828 O O . GLU A 1 99 ? -13.795 18.527 49.175 1.00 49.16 99 GLU A O 1
ATOM 833 N N . LYS A 1 100 ? -15.568 18.689 47.807 1.00 42.91 100 LYS A N 1
ATOM 834 C CA . LYS A 1 100 ? -16.514 19.047 48.874 1.00 42.91 100 LYS A CA 1
ATOM 835 C C . LYS A 1 100 ? -16.681 17.914 49.885 1.00 42.91 100 LYS A C 1
ATOM 837 O O . LYS A 1 100 ? -16.715 18.209 51.068 1.00 42.91 100 LYS A O 1
ATOM 842 N N . LEU A 1 101 ? -16.719 16.654 49.444 1.00 39.59 101 LEU A N 1
ATOM 843 C CA . LEU A 1 101 ? -16.731 15.471 50.304 1.00 39.59 101 LEU A CA 1
ATOM 844 C C . LEU A 1 101 ? -15.442 15.394 51.109 1.00 39.59 101 LEU A C 1
ATOM 846 O O . LEU A 1 101 ? -15.531 15.116 52.282 1.00 39.59 101 LEU A O 1
ATOM 850 N N . LYS A 1 102 ? -14.274 15.689 50.521 1.00 43.28 102 LYS A N 1
ATOM 851 C CA . LYS A 1 102 ? -12.982 15.721 51.227 1.00 43.28 102 LYS A CA 1
ATOM 852 C C . LYS A 1 102 ? -12.956 16.764 52.351 1.00 43.28 102 LYS A C 1
ATOM 854 O O . LYS A 1 102 ? -12.490 16.481 53.449 1.00 43.28 102 LYS A O 1
ATOM 859 N N . VAL A 1 103 ? -13.493 17.953 52.068 1.00 42.56 103 VAL A N 1
ATOM 860 C CA . VAL A 1 103 ? -13.615 19.072 53.021 1.00 42.56 103 VAL A CA 1
ATOM 861 C C . VAL A 1 103 ? -14.686 18.804 54.090 1.00 42.56 103 VAL A C 1
ATOM 863 O O . VAL A 1 103 ? -14.526 19.233 55.231 1.00 42.56 103 VAL A O 1
ATOM 866 N N . LEU A 1 104 ? -15.754 18.080 53.737 1.00 40.81 104 LEU A N 1
ATOM 867 C CA . LEU A 1 104 ? -16.768 17.588 54.674 1.00 40.81 104 LEU A CA 1
ATOM 868 C C . LEU A 1 104 ? -16.218 16.420 55.512 1.00 40.81 104 LEU A C 1
ATOM 870 O O . LEU A 1 104 ? -16.416 16.399 56.712 1.00 40.81 104 LEU A O 1
ATOM 874 N N . THR A 1 105 ? -15.417 15.507 54.955 1.00 42.50 105 THR A N 1
ATOM 875 C CA . THR A 1 105 ? -14.884 14.346 55.684 1.00 42.50 105 THR A CA 1
ATOM 876 C C . THR A 1 105 ? -13.895 14.719 56.782 1.00 42.50 105 THR A C 1
ATOM 878 O O . THR A 1 105 ? -13.925 14.083 57.820 1.00 42.50 105 THR A O 1
ATOM 881 N N . GLU A 1 106 ? -13.051 15.744 56.641 1.00 44.88 106 GLU A N 1
ATOM 882 C CA . GLU A 1 106 ? -12.118 16.087 57.735 1.00 44.88 106 GLU A CA 1
ATOM 883 C C . GLU A 1 106 ? -12.826 16.716 58.949 1.00 44.88 106 GLU A C 1
ATOM 885 O O . GLU A 1 106 ? -12.436 16.446 60.079 1.00 44.88 106 GLU A O 1
ATOM 890 N N . ASN A 1 107 ? -13.896 17.491 58.737 1.00 45.41 107 ASN A N 1
ATOM 891 C CA . ASN A 1 107 ? -14.641 18.148 59.822 1.00 45.41 107 ASN A CA 1
ATOM 892 C C . ASN A 1 107 ? -15.850 17.337 60.323 1.00 45.41 107 ASN A C 1
ATOM 894 O O . ASN A 1 107 ? -16.260 17.497 61.474 1.00 45.41 107 ASN A O 1
ATOM 898 N N . ASP A 1 108 ? -16.425 16.479 59.477 1.00 45.22 108 ASP A N 1
ATOM 899 C CA . ASP A 1 108 ? -17.587 15.659 59.812 1.00 45.22 108 ASP A CA 1
ATOM 900 C C . ASP A 1 108 ? -17.195 14.246 60.267 1.00 45.22 108 ASP A C 1
ATOM 902 O O . ASP A 1 108 ? -17.959 13.676 61.029 1.00 45.22 108 ASP A O 1
ATOM 906 N N . ILE A 1 109 ? -16.018 13.682 59.934 1.00 44.47 109 ILE A N 1
ATOM 907 C CA . ILE A 1 109 ? -15.565 12.393 60.519 1.00 44.47 109 ILE A CA 1
ATOM 908 C C . ILE A 1 109 ? -15.307 12.537 62.029 1.00 44.47 109 ILE A C 1
ATOM 910 O O . ILE A 1 109 ? -15.742 11.680 62.794 1.00 44.47 109 ILE A O 1
ATOM 914 N N . GLU A 1 110 ? -14.739 13.660 62.491 1.00 46.59 110 GLU A N 1
ATOM 915 C CA . GLU A 1 110 ? -14.611 13.958 63.934 1.00 46.59 110 GLU A CA 1
ATOM 916 C C . GLU A 1 110 ? -15.973 14.117 64.647 1.00 46.59 110 GLU A C 1
ATOM 918 O O . GLU A 1 110 ? -16.063 13.994 65.873 1.00 46.59 110 GLU A O 1
ATOM 923 N N . LYS A 1 111 ? -17.047 14.388 63.892 1.00 43.31 111 LYS A N 1
ATOM 924 C CA . LYS A 1 111 ? -18.424 14.521 64.396 1.00 43.31 111 LYS A CA 1
ATOM 925 C C . LYS A 1 111 ? -19.248 13.235 64.258 1.00 43.31 111 LYS A C 1
ATOM 927 O O . LYS A 1 111 ? -20.043 12.945 65.145 1.00 43.31 111 LYS A O 1
ATOM 932 N N . LEU A 1 112 ? -19.043 12.464 63.192 1.00 41.53 112 LEU A N 1
ATOM 933 C CA . LEU A 1 112 ? -19.768 11.239 62.841 1.00 41.53 112 LEU A CA 1
ATOM 934 C C . LEU A 1 112 ? -19.225 9.997 63.559 1.00 41.53 112 LEU A C 1
ATOM 936 O O . LEU A 1 112 ? -19.975 9.046 63.734 1.00 41.53 112 LEU A O 1
ATOM 940 N N . GLU A 1 113 ? -17.992 10.012 64.084 1.00 46.12 113 GLU A N 1
ATOM 941 C CA . GLU A 1 113 ? -17.550 8.994 65.059 1.00 46.12 113 GLU A CA 1
ATOM 942 C C . GLU A 1 113 ? -18.365 9.030 66.370 1.00 46.12 113 GLU A C 1
ATOM 944 O O . GLU A 1 113 ? -18.287 8.099 67.172 1.00 46.12 113 GLU A O 1
ATOM 949 N N . LYS A 1 114 ? -19.159 10.088 66.606 1.00 47.78 114 LYS A N 1
ATOM 950 C CA . LYS A 1 114 ? -19.993 10.243 67.808 1.00 47.78 114 LYS A CA 1
ATOM 951 C C . LYS A 1 114 ? -21.487 9.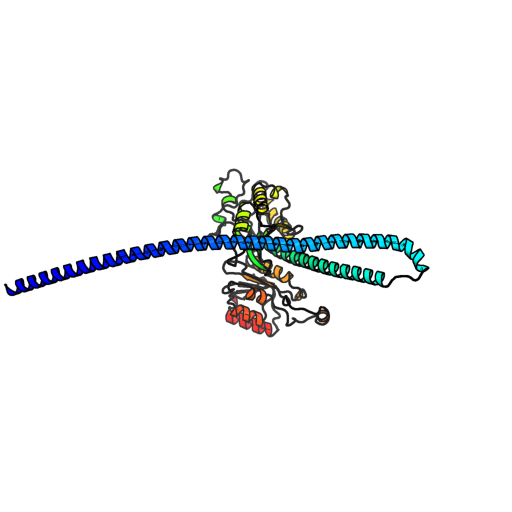982 67.612 1.00 47.78 114 LYS A C 1
ATOM 953 O O . LYS A 1 114 ? -22.162 9.794 68.621 1.00 47.78 114 LYS A O 1
ATOM 958 N N . GLU A 1 115 ? -22.012 9.934 66.389 1.00 45.78 115 GLU A N 1
ATOM 959 C CA . GLU A 1 115 ? -23.445 9.704 66.141 1.00 45.78 115 GLU A CA 1
ATOM 960 C C . GLU A 1 115 ? -23.658 8.831 64.889 1.00 45.78 115 GLU A C 1
ATOM 962 O O . GLU A 1 115 ? -23.458 9.278 63.761 1.00 45.78 115 GLU A O 1
ATOM 967 N N . ASP A 1 116 ? -24.090 7.582 65.107 1.00 51.50 116 ASP A N 1
ATOM 968 C CA . ASP A 1 116 ? -24.493 6.574 64.106 1.00 51.50 116 ASP A CA 1
ATOM 969 C C . ASP A 1 116 ? -25.577 7.102 63.135 1.00 51.50 116 ASP A C 1
ATOM 971 O O . ASP A 1 116 ? -26.771 6.846 63.313 1.00 51.50 116 ASP A O 1
ATOM 975 N N . SER A 1 117 ? -25.220 7.850 62.085 1.00 50.16 117 SER A N 1
ATOM 976 C CA . SER A 1 117 ? -26.217 8.257 61.082 1.00 50.16 117 SER A CA 1
ATOM 977 C C . SER A 1 117 ? -25.654 8.518 59.681 1.00 50.16 117 SER A C 1
ATOM 979 O O . SER A 1 117 ? -25.323 9.634 59.296 1.00 50.16 117 SER A O 1
ATOM 981 N N . LEU A 1 118 ? -25.641 7.466 58.862 1.00 50.91 118 LEU A N 1
ATOM 982 C CA . LEU A 1 118 ? -25.786 7.580 57.408 1.00 50.91 118 LEU A CA 1
ATOM 983 C C . LEU A 1 118 ? -27.202 7.110 57.058 1.00 50.91 118 LEU A C 1
ATOM 985 O O . LEU A 1 118 ? -27.591 6.010 57.454 1.00 50.91 118 LEU A O 1
ATOM 989 N N . THR A 1 119 ? -27.996 7.926 56.357 1.00 54.50 119 THR A N 1
ATOM 990 C CA . THR A 1 119 ? -29.357 7.522 55.970 1.00 54.50 119 THR A CA 1
ATOM 991 C C . THR A 1 119 ? -29.325 6.630 54.724 1.00 54.50 119 THR A C 1
ATOM 993 O O . THR A 1 119 ? -28.438 6.743 53.879 1.00 54.50 119 THR A O 1
ATOM 996 N N . GLU A 1 120 ? -30.310 5.742 54.570 1.00 48.66 120 GLU A N 1
ATOM 997 C CA . GLU A 1 120 ? -30.416 4.827 53.418 1.00 48.66 120 GLU A CA 1
ATOM 998 C C . GLU A 1 120 ? -30.453 5.576 52.067 1.00 48.66 120 GLU A C 1
ATOM 1000 O O . GLU A 1 120 ? -29.972 5.077 51.050 1.00 48.66 120 GLU A O 1
ATOM 1005 N N . ASN A 1 121 ? -30.947 6.818 52.070 1.00 44.69 121 ASN A N 1
ATOM 1006 C CA . ASN A 1 121 ? -31.011 7.685 50.897 1.00 44.69 121 ASN A CA 1
ATOM 1007 C C . ASN A 1 121 ? -29.625 8.227 50.493 1.00 44.69 121 ASN A C 1
ATOM 1009 O O . ASN A 1 121 ? -29.314 8.275 49.305 1.00 44.69 121 ASN A O 1
ATOM 1013 N N . ASP A 1 122 ? -28.766 8.556 51.467 1.00 45.06 122 ASP A N 1
ATOM 1014 C CA . ASP A 1 122 ? -27.389 9.009 51.215 1.00 45.06 122 ASP A CA 1
ATOM 1015 C C . ASP A 1 122 ? -26.544 7.883 50.602 1.00 45.06 122 ASP A C 1
ATOM 1017 O O . ASP A 1 122 ? -25.765 8.105 49.673 1.00 45.06 122 ASP A O 1
ATOM 1021 N N . VAL A 1 123 ? -26.754 6.646 51.068 1.00 47.97 123 VAL A N 1
ATOM 1022 C CA . VAL A 1 123 ? -26.113 5.441 50.519 1.00 47.97 123 VAL A CA 1
ATOM 1023 C C . VAL A 1 123 ? -26.577 5.173 49.081 1.00 47.97 123 VAL A C 1
ATOM 1025 O O . VAL A 1 123 ? -25.753 4.863 48.221 1.00 47.97 123 VAL A O 1
ATOM 1028 N N . GLN A 1 124 ? -27.871 5.338 48.782 1.00 44.72 124 GLN A N 1
ATOM 1029 C CA . GLN A 1 124 ? -28.421 5.196 47.424 1.00 44.72 124 GLN A CA 1
ATOM 1030 C C . GLN A 1 124 ? -27.910 6.277 46.457 1.00 44.72 124 GLN A C 1
ATOM 1032 O O . GLN A 1 124 ? -27.631 5.991 45.289 1.00 44.72 124 GLN A O 1
ATOM 1037 N N . GLU A 1 125 ? -27.750 7.514 46.928 1.00 46.44 125 GLU A N 1
ATOM 1038 C CA . GLU A 1 125 ? -27.195 8.611 46.132 1.00 46.44 125 GLU A CA 1
ATOM 1039 C C . GLU A 1 125 ? -25.696 8.389 45.848 1.00 46.44 125 GLU A C 1
ATOM 1041 O O . GLU A 1 125 ? -25.254 8.539 44.705 1.00 46.44 125 GLU A O 1
ATOM 1046 N N . LEU A 1 126 ? -24.930 7.924 46.845 1.00 45.59 126 LEU A N 1
ATOM 1047 C CA . LEU A 1 126 ? -23.529 7.509 46.692 1.00 45.59 126 LEU A CA 1
ATOM 1048 C C . LEU A 1 126 ? -23.373 6.340 45.707 1.00 45.59 126 LEU A C 1
ATOM 1050 O O . LEU A 1 126 ? -22.510 6.407 44.833 1.00 45.59 126 LEU A O 1
ATOM 1054 N N . LEU A 1 127 ? -24.232 5.316 45.790 1.00 46.56 127 LEU A N 1
ATOM 1055 C CA . LEU A 1 127 ? -24.262 4.179 44.857 1.00 46.56 127 LEU A CA 1
ATOM 1056 C C . LEU A 1 127 ? -24.565 4.611 43.413 1.00 46.56 127 LEU A C 1
ATOM 1058 O O . LEU A 1 127 ? -23.958 4.103 42.472 1.00 46.56 127 LEU A O 1
ATOM 1062 N N . ARG A 1 128 ? -25.463 5.584 43.210 1.00 46.66 128 ARG A N 1
ATOM 1063 C CA . ARG A 1 128 ? -25.716 6.150 41.873 1.00 46.66 128 ARG A CA 1
ATOM 1064 C C . ARG A 1 128 ? -24.515 6.915 41.328 1.00 46.66 128 ARG A C 1
ATOM 1066 O O . ARG A 1 128 ? -24.215 6.811 40.141 1.00 46.66 128 ARG A O 1
ATOM 1073 N N . VAL A 1 129 ? -23.836 7.698 42.166 1.00 45.94 129 VAL A N 1
ATOM 1074 C CA . VAL A 1 129 ? -22.654 8.465 41.747 1.00 45.94 129 VAL A CA 1
ATOM 1075 C C . VAL A 1 129 ? -21.500 7.536 41.374 1.00 45.94 129 VAL A C 1
ATOM 1077 O O . VAL A 1 129 ? -20.843 7.782 40.363 1.00 45.94 129 VAL A O 1
ATOM 1080 N N . THR A 1 130 ? -21.267 6.459 42.130 1.00 46.03 130 THR A N 1
ATOM 1081 C CA . THR A 1 130 ? -20.225 5.473 41.800 1.00 46.03 130 THR A CA 1
ATOM 1082 C C . THR A 1 130 ? -20.544 4.706 40.519 1.00 46.03 130 THR A C 1
ATOM 1084 O O . THR A 1 130 ? -19.644 4.516 39.704 1.00 46.03 130 THR A O 1
ATOM 1087 N N . GLN A 1 131 ? -21.813 4.354 40.285 1.00 46.25 131 GLN A N 1
ATOM 1088 C CA . GLN A 1 131 ? -22.255 3.692 39.053 1.00 46.25 131 GLN A CA 1
ATOM 1089 C C . GLN A 1 131 ? -22.078 4.577 37.804 1.00 46.25 131 GLN A C 1
ATOM 1091 O O . GLN A 1 131 ? -21.646 4.112 36.753 1.00 46.25 131 GLN A O 1
ATOM 1096 N N . VAL A 1 132 ? -22.341 5.882 37.906 1.00 45.84 132 VAL A N 1
ATOM 1097 C CA . VAL A 1 132 ? -22.096 6.816 36.792 1.00 45.84 132 VAL A CA 1
ATOM 1098 C C . VAL A 1 132 ? -20.593 7.057 36.565 1.00 45.84 132 VAL A C 1
ATOM 1100 O O . VAL A 1 132 ? -20.167 7.227 35.422 1.00 45.84 132 VAL A O 1
ATOM 1103 N N . ASP A 1 133 ? -19.768 7.059 37.620 1.00 46.06 133 ASP A N 1
ATOM 1104 C CA . ASP A 1 133 ? -18.301 7.188 37.512 1.00 46.06 133 ASP A CA 1
ATOM 1105 C C . ASP A 1 133 ? -17.678 5.961 36.817 1.00 46.06 133 ASP A C 1
ATOM 1107 O O . ASP A 1 133 ? -16.765 6.120 36.000 1.00 46.06 133 ASP A O 1
ATOM 1111 N N . SER A 1 134 ? -18.204 4.751 37.066 1.00 53.53 134 SER A N 1
ATOM 1112 C CA . SER A 1 134 ? -17.776 3.534 36.362 1.00 53.53 134 SER A CA 1
ATOM 1113 C C . SER A 1 134 ? -18.167 3.556 34.883 1.00 53.53 134 SER A C 1
ATOM 1115 O O . SER A 1 134 ? -17.298 3.363 34.037 1.00 53.53 134 SER A O 1
ATOM 1117 N N . GLU A 1 135 ? -19.413 3.910 34.548 1.00 49.03 135 GLU A N 1
ATOM 1118 C CA . GLU A 1 135 ? -19.873 4.007 33.150 1.00 49.03 135 GLU A CA 1
ATOM 1119 C C . GLU A 1 135 ? -19.077 5.052 32.342 1.00 49.03 135 GLU A C 1
ATOM 1121 O O . GLU A 1 135 ? -18.703 4.826 31.190 1.00 49.03 135 GLU A O 1
ATOM 1126 N N . ILE A 1 136 ? -18.769 6.211 32.939 1.00 52.84 136 ILE A N 1
ATOM 1127 C CA . ILE A 1 136 ? -17.930 7.235 32.293 1.00 52.84 136 ILE A CA 1
ATOM 1128 C C . ILE A 1 136 ? -16.501 6.719 32.090 1.00 52.84 136 ILE A C 1
ATOM 1130 O O . ILE A 1 136 ? -15.888 7.004 31.057 1.00 52.84 136 ILE A O 1
ATOM 1134 N N . SER A 1 137 ? -15.961 5.988 33.065 1.00 60.16 137 SER A N 1
ATOM 1135 C CA . SER A 1 137 ? -14.608 5.433 32.990 1.00 60.16 137 SER A CA 1
ATOM 1136 C C . SER A 1 137 ? -14.489 4.380 31.888 1.00 60.16 137 SER A C 1
ATOM 1138 O O . SER A 1 137 ? -13.516 4.417 31.136 1.00 60.16 137 SER A O 1
ATOM 1140 N N . GLU A 1 138 ? -15.497 3.522 31.725 1.00 59.78 138 GLU A N 1
ATOM 1141 C CA . GLU A 1 138 ? -15.577 2.538 30.637 1.00 59.78 138 GLU A CA 1
ATOM 1142 C C . GLU A 1 138 ? -15.599 3.209 29.259 1.00 59.78 138 GLU A C 1
ATOM 1144 O O . GLU A 1 138 ? -14.785 2.881 28.397 1.00 59.78 138 GLU A O 1
ATOM 1149 N N . VAL A 1 139 ? -16.445 4.227 29.064 1.00 56.38 139 VAL A N 1
ATOM 1150 C CA . VAL A 1 139 ? -16.514 4.965 27.788 1.00 56.38 139 VAL A CA 1
ATOM 1151 C C . VAL A 1 139 ? -15.194 5.680 27.473 1.00 56.38 139 VAL A C 1
ATOM 1153 O O . VAL A 1 139 ? -14.762 5.717 26.321 1.00 56.38 139 VAL A O 1
ATOM 1156 N N . ILE A 1 140 ? -14.526 6.260 28.478 1.00 61.38 140 ILE A N 1
ATOM 1157 C CA . ILE A 1 140 ? -13.206 6.884 28.288 1.00 61.38 140 ILE A CA 1
ATOM 1158 C C . ILE A 1 140 ? -12.165 5.829 27.901 1.00 61.38 140 ILE A C 1
ATOM 1160 O O . ILE A 1 140 ? -11.350 6.088 27.011 1.00 61.38 140 ILE A O 1
ATOM 1164 N N . ALA A 1 141 ? -12.182 4.660 28.544 1.00 62.53 141 ALA A N 1
ATOM 1165 C CA . ALA A 1 141 ? -11.275 3.565 28.222 1.00 62.53 141 ALA A CA 1
ATOM 1166 C C . ALA A 1 141 ? -11.476 3.084 26.777 1.00 62.53 141 ALA A C 1
ATOM 1168 O O . ALA A 1 141 ? -10.500 2.979 26.036 1.00 62.53 141 ALA A O 1
ATOM 1169 N N . GLU A 1 142 ? -12.725 2.904 26.343 1.00 63.78 142 GLU A N 1
ATOM 1170 C CA . GLU A 1 142 ? -13.070 2.495 24.978 1.00 63.78 142 GLU A CA 1
ATOM 1171 C C . GLU A 1 142 ? -12.581 3.510 23.928 1.00 63.78 142 GLU A C 1
ATOM 1173 O O . GLU A 1 142 ? -11.912 3.137 22.961 1.00 63.78 142 GLU A O 1
ATOM 1178 N N . ILE A 1 143 ? -12.828 4.809 24.147 1.00 64.81 143 ILE A N 1
ATOM 1179 C CA . ILE A 1 143 ? -12.349 5.883 23.257 1.00 64.81 143 ILE A CA 1
ATOM 1180 C C . ILE A 1 143 ? -10.818 5.892 23.189 1.00 64.81 143 ILE A C 1
ATOM 1182 O O . ILE A 1 143 ? -10.242 6.014 22.107 1.00 64.81 143 ILE A O 1
ATOM 1186 N N . THR A 1 144 ? -10.152 5.749 24.336 1.00 66.62 144 THR A N 1
ATOM 1187 C CA . THR A 1 144 ? -8.684 5.771 24.413 1.00 66.62 144 THR A CA 1
ATOM 1188 C C . THR A 1 144 ? -8.078 4.582 23.665 1.00 66.62 144 THR A C 1
ATOM 1190 O O . THR A 1 144 ? -7.124 4.750 22.904 1.00 66.62 144 THR A O 1
ATOM 1193 N N . GLN A 1 145 ? -8.657 3.388 23.821 1.00 70.44 145 GLN A N 1
ATOM 1194 C CA . GLN A 1 145 ? -8.231 2.194 23.092 1.00 70.44 145 GLN A CA 1
ATOM 1195 C C . GLN A 1 145 ? -8.435 2.340 21.580 1.00 70.44 145 GLN A C 1
ATOM 1197 O O . GLN A 1 145 ? -7.575 1.927 20.799 1.00 70.44 145 GLN A O 1
ATOM 1202 N N . ASP A 1 146 ? -9.542 2.941 21.142 1.00 70.69 146 ASP A N 1
ATOM 1203 C CA . ASP A 1 146 ? -9.789 3.189 19.721 1.00 70.69 146 ASP A CA 1
ATOM 1204 C C . ASP A 1 146 ? -8.779 4.176 19.111 1.00 70.69 146 ASP A C 1
ATOM 1206 O O . ASP A 1 146 ? -8.197 3.909 18.053 1.00 70.69 146 ASP A O 1
ATOM 1210 N N . GLU A 1 147 ? -8.469 5.268 19.817 1.00 72.56 147 GLU A N 1
ATOM 1211 C CA . GLU A 1 147 ? -7.427 6.212 19.400 1.00 72.56 147 GLU A CA 1
ATOM 1212 C C . GLU A 1 147 ? -6.046 5.550 19.311 1.00 72.56 147 GLU A C 1
ATOM 1214 O O . GLU A 1 147 ? -5.299 5.787 18.354 1.00 72.56 147 GLU A O 1
ATOM 1219 N N . GLU A 1 148 ? -5.704 4.682 20.265 1.00 76.56 148 GLU A N 1
ATOM 1220 C CA . GLU A 1 148 ? -4.439 3.954 20.248 1.00 76.56 148 GLU A CA 1
ATOM 1221 C C . GLU A 1 148 ? -4.368 2.952 19.084 1.00 76.56 148 GLU A C 1
ATOM 1223 O O . GLU A 1 148 ? -3.358 2.894 18.369 1.00 76.56 148 GLU A O 1
ATOM 1228 N N . ARG A 1 149 ? -5.452 2.206 18.825 1.00 82.62 149 ARG A N 1
ATOM 1229 C CA . ARG A 1 149 ? -5.564 1.306 17.662 1.00 82.62 149 ARG A CA 1
ATOM 1230 C C . ARG A 1 149 ? -5.385 2.072 16.355 1.00 82.62 149 ARG A C 1
ATOM 1232 O O . ARG A 1 149 ? -4.585 1.664 15.505 1.00 82.62 149 ARG A O 1
ATOM 1239 N N . ARG A 1 150 ? -6.061 3.214 16.207 1.00 85.00 150 ARG A N 1
ATOM 1240 C CA . ARG A 1 150 ? -5.920 4.096 15.041 1.00 85.00 150 ARG A CA 1
ATOM 1241 C C . ARG A 1 150 ? -4.484 4.593 14.880 1.00 85.00 150 ARG A C 1
ATOM 1243 O O . ARG A 1 150 ? -3.948 4.553 13.773 1.00 85.00 150 ARG A O 1
ATOM 1250 N N . ARG A 1 151 ? -3.827 4.996 15.970 1.00 86.75 151 ARG A N 1
ATOM 1251 C CA . ARG A 1 151 ? -2.434 5.467 15.952 1.00 86.75 151 ARG A CA 1
ATOM 1252 C C . ARG A 1 151 ? -1.455 4.386 15.486 1.00 86.75 151 ARG A C 1
ATOM 1254 O O . ARG A 1 151 ? -0.567 4.688 14.691 1.00 86.75 151 ARG A O 1
ATOM 1261 N N . LYS A 1 152 ? -1.635 3.132 15.917 1.00 88.69 152 LYS A N 1
ATOM 1262 C CA . LYS A 1 152 ? -0.821 1.987 15.457 1.00 88.69 152 LYS A CA 1
ATOM 1263 C C . LYS A 1 152 ? -0.988 1.740 13.953 1.00 88.69 152 LYS A C 1
ATOM 1265 O O . LYS A 1 152 ? -0.018 1.441 13.257 1.00 88.69 152 LYS A O 1
ATOM 1270 N N . TRP A 1 153 ? -2.204 1.888 13.423 1.00 92.00 153 TRP A N 1
ATOM 1271 C CA . TRP A 1 153 ? -2.453 1.847 11.977 1.00 92.00 153 TRP A CA 1
ATOM 1272 C C . TRP A 1 153 ? -1.799 3.008 11.229 1.00 92.00 153 TRP A C 1
ATOM 1274 O O . TRP A 1 153 ? -1.126 2.774 10.227 1.00 92.00 153 TRP A O 1
ATOM 1284 N N . ASP A 1 154 ? -1.931 4.234 11.730 1.00 93.31 154 ASP A N 1
ATOM 1285 C CA . ASP A 1 154 ? -1.287 5.400 11.123 1.00 93.31 154 ASP A CA 1
ATOM 1286 C C . ASP A 1 154 ? 0.233 5.249 11.043 1.00 93.31 154 ASP A C 1
ATOM 1288 O O . ASP A 1 154 ? 0.836 5.563 10.016 1.00 93.31 154 ASP A O 1
ATOM 1292 N N . GLU A 1 155 ? 0.852 4.747 12.114 1.00 91.31 155 GLU A N 1
ATOM 1293 C CA . GLU A 1 155 ? 2.291 4.508 12.164 1.00 91.31 155 GLU A CA 1
ATOM 1294 C C . GLU A 1 155 ? 2.709 3.502 11.092 1.00 91.31 155 GLU A C 1
ATOM 1296 O O . GLU A 1 155 ? 3.666 3.743 10.355 1.00 91.31 155 GLU A O 1
ATOM 1301 N N . TYR A 1 156 ? 1.960 2.407 10.957 1.00 92.75 156 TYR A N 1
ATOM 1302 C CA . TYR A 1 156 ? 2.192 1.405 9.924 1.00 92.75 156 TYR A CA 1
ATOM 1303 C C . TYR A 1 156 ? 2.128 2.012 8.511 1.00 92.75 156 TYR A C 1
ATOM 1305 O O . TYR A 1 156 ? 3.087 1.891 7.747 1.00 92.75 156 TYR A O 1
ATOM 1313 N N . TYR A 1 157 ? 1.060 2.736 8.165 1.00 95.62 157 TYR A N 1
ATOM 1314 C CA . TYR A 1 157 ? 0.931 3.332 6.828 1.00 95.62 157 TYR A CA 1
ATOM 1315 C C . TYR A 1 157 ? 1.977 4.416 6.557 1.00 95.62 157 TYR A C 1
ATOM 1317 O O . TYR A 1 157 ? 2.487 4.536 5.439 1.00 95.62 157 TYR A O 1
ATOM 1325 N N . MET A 1 158 ? 2.359 5.177 7.581 1.00 95.06 158 MET A N 1
ATOM 1326 C CA . MET A 1 158 ? 3.432 6.156 7.467 1.00 95.06 158 MET A CA 1
ATOM 1327 C C . MET A 1 158 ? 4.807 5.491 7.302 1.00 95.06 158 MET A C 1
ATOM 1329 O O . MET A 1 158 ? 5.626 5.990 6.529 1.00 95.06 158 MET A O 1
ATOM 1333 N N . LYS A 1 159 ? 5.070 4.342 7.943 1.00 92.44 159 LYS A N 1
ATOM 1334 C CA . LYS A 1 159 ? 6.278 3.531 7.691 1.00 92.44 159 LYS A CA 1
ATOM 1335 C C . LYS A 1 159 ? 6.317 3.030 6.247 1.00 92.44 159 LYS A C 1
ATOM 1337 O O . LYS A 1 159 ? 7.367 3.116 5.614 1.00 92.44 159 LYS A O 1
ATOM 1342 N N . ILE A 1 160 ? 5.181 2.607 5.686 1.00 94.06 160 ILE A N 1
ATOM 1343 C CA . ILE A 1 160 ? 5.075 2.239 4.263 1.00 94.06 160 ILE A CA 1
ATOM 1344 C C . ILE A 1 160 ? 5.375 3.440 3.356 1.00 94.06 160 ILE A C 1
ATOM 1346 O O . ILE A 1 160 ? 6.166 3.317 2.421 1.00 94.06 160 ILE A O 1
ATOM 1350 N N . ALA A 1 161 ? 4.816 4.621 3.645 1.00 95.12 161 ALA A N 1
ATOM 1351 C CA . ALA A 1 161 ? 5.133 5.843 2.901 1.00 95.12 161 ALA A CA 1
ATOM 1352 C C . ALA A 1 161 ? 6.630 6.198 3.003 1.00 95.12 161 ALA A C 1
ATOM 1354 O O . ALA A 1 161 ? 7.256 6.556 2.004 1.00 95.12 161 ALA A O 1
ATOM 1355 N N . CYS A 1 162 ? 7.236 6.038 4.182 1.00 91.62 162 CYS A N 1
ATOM 1356 C CA . CYS A 1 162 ? 8.671 6.232 4.379 1.00 91.62 162 CYS A CA 1
ATOM 1357 C C . CYS A 1 162 ? 9.512 5.244 3.559 1.00 91.62 162 CYS A C 1
ATOM 1359 O O . CYS A 1 162 ? 10.476 5.641 2.903 1.00 91.62 162 CYS A O 1
ATOM 1361 N N . LEU A 1 163 ? 9.128 3.969 3.549 1.00 91.25 163 LEU A N 1
ATOM 1362 C CA . LEU A 1 163 ? 9.770 2.932 2.750 1.00 91.25 163 LEU A CA 1
ATOM 1363 C C . LEU A 1 163 ? 9.638 3.225 1.246 1.00 91.25 163 LEU A C 1
ATOM 1365 O O . LEU A 1 163 ? 10.600 3.042 0.502 1.00 91.25 163 LEU A O 1
ATOM 1369 N N . ALA A 1 164 ? 8.489 3.741 0.799 1.00 94.00 164 ALA A N 1
ATOM 1370 C CA . ALA A 1 164 ? 8.283 4.167 -0.584 1.00 94.00 164 ALA A CA 1
ATOM 1371 C C . ALA A 1 164 ? 9.215 5.323 -0.968 1.00 94.00 164 ALA A C 1
ATOM 1373 O O . ALA A 1 164 ? 9.752 5.328 -2.070 1.00 94.00 164 ALA A O 1
ATOM 1374 N N . ALA A 1 165 ? 9.505 6.257 -0.060 1.00 92.00 165 ALA A N 1
ATOM 1375 C CA . ALA A 1 165 ? 10.455 7.336 -0.337 1.00 92.00 165 ALA A CA 1
ATOM 1376 C C . ALA A 1 165 ? 11.862 6.810 -0.686 1.00 92.00 165 ALA A C 1
ATOM 1378 O O . ALA A 1 165 ? 12.530 7.391 -1.538 1.00 92.00 165 ALA A O 1
ATOM 1379 N N . LEU A 1 166 ? 12.289 5.675 -0.116 1.00 88.31 166 LEU A N 1
ATOM 1380 C CA . LEU A 1 166 ? 13.587 5.044 -0.415 1.00 88.31 166 LEU A CA 1
ATOM 1381 C C . LEU A 1 166 ? 13.699 4.488 -1.846 1.00 88.31 166 LEU A C 1
ATOM 1383 O O . LEU A 1 166 ? 14.795 4.141 -2.289 1.00 88.31 166 LEU A O 1
ATOM 1387 N N . ARG A 1 167 ? 12.578 4.381 -2.571 1.00 91.50 167 ARG A N 1
ATOM 1388 C CA . ARG A 1 167 ? 12.546 4.052 -4.005 1.00 91.50 167 ARG A CA 1
ATOM 1389 C C . ARG A 1 167 ? 12.845 5.250 -4.897 1.00 91.50 167 ARG A C 1
ATOM 1391 O O . ARG A 1 167 ? 13.165 5.051 -6.071 1.00 91.50 167 ARG A O 1
ATOM 1398 N N . SER A 1 168 ? 12.684 6.463 -4.372 1.00 90.88 168 SER A N 1
ATOM 1399 C CA . SER A 1 168 ? 12.904 7.686 -5.129 1.00 90.88 168 SER A CA 1
ATOM 1400 C C . SER A 1 168 ? 14.358 7.799 -5.559 1.00 90.88 168 SER A C 1
ATOM 1402 O O . SER A 1 168 ? 15.284 7.592 -4.777 1.00 90.88 168 SER A O 1
ATOM 1404 N N . LYS A 1 169 ? 14.537 8.167 -6.824 1.00 88.81 169 LYS A N 1
ATOM 1405 C CA . LYS A 1 169 ? 15.839 8.497 -7.400 1.00 88.81 169 LYS A CA 1
ATOM 1406 C C . LYS A 1 169 ? 16.170 9.983 -7.268 1.00 88.81 169 LYS A C 1
ATOM 1408 O O . LYS A 1 169 ? 17.236 10.392 -7.719 1.00 88.81 169 LYS A O 1
ATOM 1413 N N . ASP A 1 170 ? 15.280 10.787 -6.676 1.00 85.50 170 ASP A N 1
ATOM 1414 C CA . ASP A 1 170 ? 15.506 12.218 -6.492 1.00 85.50 170 ASP A CA 1
ATOM 1415 C C . ASP A 1 170 ? 16.642 12.451 -5.482 1.00 85.50 170 ASP A C 1
ATOM 1417 O O . ASP A 1 170 ? 16.484 12.132 -4.300 1.00 85.50 170 ASP A O 1
ATOM 1421 N N . PRO A 1 171 ? 17.766 13.058 -5.900 1.00 76.31 171 PRO A N 1
ATOM 1422 C CA . PRO A 1 171 ? 18.915 13.256 -5.022 1.00 76.31 171 PRO A CA 1
ATOM 1423 C C . PRO A 1 171 ? 18.727 14.376 -3.994 1.00 76.31 171 PRO A C 1
ATOM 1425 O O . PRO A 1 171 ? 19.522 14.528 -3.072 1.00 76.31 171 PRO A O 1
ATOM 1428 N N . SER A 1 172 ? 17.706 15.217 -4.157 1.00 76.56 172 SER A N 1
ATOM 1429 C CA . SER A 1 172 ? 17.441 16.353 -3.272 1.00 76.56 172 SER A CA 1
ATOM 1430 C C . SER A 1 172 ? 16.342 16.052 -2.265 1.00 76.56 172 SER A C 1
ATOM 1432 O O . SER A 1 172 ? 16.425 16.461 -1.109 1.00 76.56 172 SER A O 1
ATOM 1434 N N . THR A 1 173 ? 15.256 15.423 -2.710 1.00 81.56 173 THR A N 1
ATOM 1435 C CA . THR A 1 173 ? 14.089 15.189 -1.859 1.00 81.56 173 THR A CA 1
ATOM 1436 C C . THR A 1 173 ? 13.385 13.894 -2.244 1.00 81.56 173 THR A C 1
ATOM 1438 O O . THR A 1 173 ? 12.482 13.921 -3.081 1.00 81.56 173 THR A O 1
ATOM 1441 N N . PRO A 1 174 ? 13.729 12.769 -1.608 1.00 86.88 174 PRO A N 1
ATOM 1442 C CA . PRO A 1 174 ? 12.917 11.569 -1.710 1.00 86.88 174 PRO A CA 1
ATOM 1443 C C . PRO A 1 174 ? 11.586 11.772 -0.967 1.00 86.88 174 PRO A C 1
ATOM 1445 O O . PRO A 1 174 ? 11.544 12.117 0.212 1.00 86.88 174 PRO A O 1
ATOM 1448 N N . VAL A 1 175 ? 10.471 11.584 -1.665 1.00 91.38 175 VAL A N 1
ATOM 1449 C CA . VAL A 1 175 ? 9.114 11.693 -1.117 1.00 91.38 175 VAL A CA 1
ATOM 1450 C C . VAL A 1 175 ? 8.382 10.390 -1.382 1.00 91.38 175 VAL A C 1
ATOM 1452 O O . VAL A 1 175 ? 8.488 9.832 -2.473 1.00 91.38 175 VAL A O 1
ATOM 1455 N N . GLY A 1 176 ? 7.627 9.923 -0.395 1.00 95.12 176 GLY A N 1
ATOM 1456 C CA . GLY A 1 176 ? 6.818 8.718 -0.486 1.00 95.12 176 GLY A CA 1
ATOM 1457 C C . GLY A 1 176 ? 5.394 8.967 -0.007 1.00 95.12 176 GLY A C 1
ATOM 1458 O O . GLY A 1 176 ? 5.125 9.920 0.730 1.00 95.12 176 GLY A O 1
ATOM 1459 N N . ALA A 1 177 ? 4.492 8.120 -0.481 1.00 98.00 177 ALA A N 1
ATOM 1460 C CA . ALA A 1 177 ? 3.062 8.206 -0.270 1.00 98.00 177 ALA A CA 1
ATOM 1461 C C . ALA A 1 177 ? 2.455 6.806 -0.129 1.00 98.00 177 ALA A C 1
ATOM 1463 O O . ALA A 1 177 ? 2.812 5.894 -0.877 1.00 98.00 177 ALA A O 1
ATOM 1464 N N . CYS A 1 178 ? 1.503 6.659 0.786 1.00 97.75 178 CYS A N 1
ATOM 1465 C CA . CYS A 1 178 ? 0.682 5.464 0.953 1.00 97.75 178 CYS A CA 1
ATOM 1466 C C . CYS A 1 178 ? -0.780 5.893 1.087 1.00 97.75 178 CYS A C 1
ATOM 1468 O O . CYS A 1 178 ? -1.097 6.728 1.925 1.00 97.75 178 CYS A O 1
ATOM 1470 N N . ILE A 1 179 ? -1.674 5.343 0.274 1.00 97.94 179 ILE A N 1
ATOM 1471 C CA . ILE A 1 179 ? -3.120 5.536 0.389 1.00 97.94 179 ILE A CA 1
ATOM 1472 C C . ILE A 1 179 ? -3.682 4.277 1.030 1.00 97.94 179 ILE A C 1
ATOM 1474 O O . ILE A 1 179 ? -3.455 3.175 0.527 1.00 97.94 179 ILE A O 1
ATOM 1478 N N . ALA A 1 180 ? -4.416 4.445 2.123 1.00 95.56 180 ALA A N 1
ATOM 1479 C CA . ALA A 1 180 ? -5.048 3.349 2.833 1.00 95.56 180 ALA A CA 1
ATOM 1480 C C . ALA A 1 180 ? -6.552 3.575 2.971 1.00 95.56 180 ALA A C 1
ATOM 1482 O O . ALA A 1 180 ? -7.027 4.696 3.184 1.00 95.56 180 ALA A O 1
ATOM 1483 N N . ASP A 1 181 ? -7.301 2.485 2.869 1.00 93.12 181 ASP A N 1
ATOM 1484 C CA . ASP A 1 181 ? -8.669 2.427 3.353 1.00 93.12 181 ASP A CA 1
ATOM 1485 C C . ASP A 1 181 ? -8.627 2.105 4.846 1.00 93.12 181 ASP A C 1
ATOM 1487 O O . ASP A 1 181 ? -8.333 0.982 5.251 1.00 93.12 181 ASP A O 1
ATOM 1491 N N . THR A 1 182 ? -8.879 3.110 5.680 1.00 89.12 182 THR A N 1
ATOM 1492 C CA . THR A 1 182 ? -8.811 2.966 7.137 1.00 89.12 182 THR A CA 1
ATOM 1493 C C . THR A 1 182 ? -9.947 2.121 7.706 1.00 89.12 182 THR A C 1
ATOM 1495 O O . THR A 1 182 ? -9.827 1.702 8.851 1.00 89.12 182 THR A O 1
ATOM 1498 N N . LYS A 1 183 ? -10.998 1.827 6.924 1.00 86.19 183 LYS A N 1
ATOM 1499 C CA . LYS A 1 183 ? -12.113 0.964 7.342 1.00 86.19 183 LYS A CA 1
ATOM 1500 C C . LYS A 1 183 ? -11.806 -0.512 7.138 1.00 86.19 183 LYS A C 1
ATOM 1502 O O . LYS A 1 183 ? -12.123 -1.319 7.994 1.00 86.19 183 LYS A O 1
ATOM 1507 N N . THR A 1 184 ? -11.210 -0.860 5.997 1.00 84.62 184 THR A N 1
ATOM 1508 C CA . THR A 1 184 ? -10.855 -2.255 5.668 1.00 84.62 184 THR A CA 1
ATOM 1509 C C . THR A 1 184 ? -9.397 -2.578 5.974 1.00 84.62 184 THR A C 1
ATOM 1511 O O . THR A 1 184 ? -8.938 -3.692 5.736 1.00 84.62 184 THR A O 1
ATOM 1514 N N . HIS A 1 185 ? -8.644 -1.575 6.416 1.00 86.75 185 HIS A N 1
ATOM 1515 C CA . HIS A 1 185 ? -7.218 -1.635 6.679 1.00 86.75 185 HIS A CA 1
ATOM 1516 C C . HIS A 1 185 ? -6.353 -2.129 5.503 1.00 86.75 185 HIS A C 1
ATOM 1518 O O . HIS A 1 185 ? -5.310 -2.761 5.682 1.00 86.75 185 HIS A O 1
ATOM 1524 N N . GLN A 1 186 ? -6.793 -1.829 4.280 1.00 86.12 186 GLN A N 1
ATOM 1525 C CA . GLN A 1 186 ? -6.107 -2.216 3.048 1.00 86.12 186 GLN A CA 1
ATOM 1526 C C . GLN A 1 186 ? -5.277 -1.055 2.502 1.00 86.12 186 GLN A C 1
ATOM 1528 O O . GLN A 1 186 ? -5.702 0.104 2.521 1.00 86.12 186 GLN A O 1
ATOM 1533 N N . ILE A 1 187 ? -4.110 -1.378 1.947 1.00 92.62 187 ILE A N 1
ATOM 1534 C CA . ILE A 1 187 ? -3.323 -0.432 1.156 1.00 92.62 187 ILE A CA 1
ATOM 1535 C C . ILE A 1 187 ? -3.900 -0.418 -0.257 1.00 92.62 187 ILE A C 1
ATOM 1537 O O . ILE A 1 187 ? -3.962 -1.448 -0.917 1.00 92.62 187 ILE A O 1
ATOM 1541 N N . VAL A 1 188 ? -4.309 0.757 -0.729 1.00 92.81 188 VAL A N 1
ATOM 1542 C CA . VAL A 1 188 ? -5.002 0.911 -2.020 1.00 92.81 188 VAL A CA 1
ATOM 1543 C C . VAL A 1 188 ? -4.196 1.702 -3.044 1.00 92.81 188 VAL A C 1
ATOM 1545 O O . VAL A 1 188 ? -4.632 1.855 -4.181 1.00 92.81 188 VAL A O 1
ATOM 1548 N N . GLY A 1 189 ? -3.025 2.214 -2.661 1.00 94.94 189 GLY A N 1
ATOM 1549 C CA . GLY A 1 189 ? -2.090 2.876 -3.565 1.00 94.94 189 GLY A CA 1
ATOM 1550 C C . GLY A 1 189 ? -0.780 3.227 -2.868 1.00 94.94 189 GLY A C 1
ATOM 1551 O O . GLY A 1 189 ? -0.774 3.659 -1.720 1.00 94.94 189 GLY A O 1
ATOM 1552 N N . ILE A 1 190 ? 0.343 3.067 -3.565 1.00 97.31 190 ILE A N 1
ATOM 1553 C CA . ILE A 1 190 ? 1.666 3.487 -3.088 1.00 97.31 190 ILE A CA 1
ATOM 1554 C C . ILE A 1 190 ? 2.330 4.328 -4.173 1.00 97.31 190 ILE A C 1
ATOM 1556 O O . ILE A 1 190 ? 2.256 4.016 -5.366 1.00 97.31 190 ILE A O 1
ATOM 1560 N N . GLY A 1 191 ? 2.997 5.398 -3.756 1.00 96.50 191 GLY A N 1
ATOM 1561 C CA . GLY A 1 191 ? 3.687 6.307 -4.655 1.00 96.50 191 GLY A CA 1
ATOM 1562 C C . GLY A 1 191 ? 4.990 6.823 -4.075 1.00 96.50 191 GLY A C 1
ATOM 1563 O O . GLY A 1 191 ? 5.183 6.904 -2.866 1.00 96.50 191 GLY A O 1
ATOM 1564 N N . TYR A 1 192 ? 5.887 7.206 -4.968 1.00 95.50 192 TYR A N 1
ATOM 1565 C CA . TYR A 1 192 ? 7.081 7.977 -4.661 1.00 95.50 192 TYR A CA 1
ATOM 1566 C C . TYR A 1 192 ? 7.346 8.940 -5.812 1.00 95.50 192 TYR A C 1
ATOM 1568 O O . TYR A 1 192 ? 6.807 8.770 -6.915 1.00 95.50 192 TYR A O 1
ATOM 1576 N N . ASN A 1 193 ? 8.124 9.987 -5.557 1.00 93.88 193 ASN A N 1
ATOM 1577 C CA . ASN A 1 193 ? 8.458 10.928 -6.615 1.00 93.88 193 ASN A CA 1
ATOM 1578 C C . ASN A 1 193 ? 9.434 10.301 -7.616 1.00 93.88 193 ASN A C 1
ATOM 1580 O O . ASN A 1 193 ? 10.445 9.707 -7.239 1.00 93.88 193 ASN A O 1
ATOM 1584 N N . SER A 1 194 ? 9.118 10.411 -8.902 1.00 92.94 194 SER A N 1
ATOM 1585 C CA . SER A 1 194 ? 9.902 9.786 -9.968 1.00 92.94 194 SER A CA 1
ATOM 1586 C C . SER A 1 194 ? 9.739 10.519 -11.295 1.00 92.94 194 SER A C 1
ATOM 1588 O O . SER A 1 194 ? 8.800 11.295 -11.475 1.00 92.94 194 SER A O 1
ATOM 1590 N N . MET A 1 195 ? 10.666 10.281 -12.224 1.00 93.25 195 MET A N 1
ATOM 1591 C CA . MET A 1 195 ? 10.490 10.718 -13.608 1.00 93.25 195 MET A CA 1
ATOM 1592 C C . MET A 1 195 ? 9.349 9.943 -14.274 1.00 93.25 195 MET A C 1
ATOM 1594 O O . MET A 1 195 ? 9.137 8.775 -13.926 1.00 93.25 195 MET A O 1
ATOM 1598 N N . PRO A 1 196 ? 8.660 10.534 -15.267 1.00 91.00 196 PRO A N 1
ATOM 1599 C CA . PRO A 1 196 ? 7.587 9.863 -15.981 1.00 91.00 196 PRO A CA 1
ATOM 1600 C C . PRO A 1 196 ? 8.045 8.507 -16.518 1.00 91.00 196 PRO A C 1
ATOM 1602 O O . PRO A 1 196 ? 9.181 8.343 -16.982 1.00 91.00 196 PRO A O 1
ATOM 1605 N N . TYR A 1 197 ? 7.164 7.515 -16.432 1.00 86.81 197 TYR A N 1
ATOM 1606 C CA . TYR A 1 197 ? 7.445 6.196 -16.979 1.00 86.81 197 TYR A CA 1
ATOM 1607 C C . TYR A 1 197 ? 7.519 6.269 -18.507 1.00 86.81 197 TYR A C 1
ATOM 1609 O O . TYR A 1 197 ? 6.627 6.812 -19.159 1.00 86.81 197 TYR A O 1
ATOM 1617 N N . VAL A 1 198 ? 8.565 5.675 -19.085 1.00 87.38 198 VAL A N 1
ATOM 1618 C CA . VAL A 1 198 ? 8.725 5.562 -20.537 1.00 87.38 198 VAL A CA 1
ATOM 1619 C C . VAL A 1 198 ? 8.879 4.093 -20.896 1.00 87.38 198 VAL A C 1
ATOM 1621 O O . VAL A 1 198 ? 9.868 3.451 -20.544 1.00 87.38 198 VAL A O 1
ATOM 1624 N N . LYS A 1 199 ? 7.894 3.552 -21.616 1.00 87.12 199 LYS A N 1
ATOM 1625 C CA . LYS A 1 199 ? 7.888 2.142 -22.017 1.00 87.12 199 LYS A CA 1
ATOM 1626 C C . LYS A 1 199 ? 9.151 1.807 -22.818 1.00 87.12 199 LYS A C 1
ATOM 1628 O O . LYS A 1 199 ? 9.444 2.456 -23.820 1.00 87.12 199 LYS A O 1
ATOM 1633 N N . GLY A 1 200 ? 9.887 0.793 -22.362 1.00 85.50 200 GLY A N 1
ATOM 1634 C CA . GLY A 1 200 ? 11.071 0.261 -23.044 1.00 85.50 200 GLY A CA 1
ATOM 1635 C C . GLY A 1 200 ? 12.304 1.172 -23.050 1.00 85.50 200 GLY A C 1
ATOM 1636 O O . GLY A 1 200 ? 13.254 0.874 -23.766 1.00 85.50 200 GLY A O 1
ATOM 1637 N N . ARG A 1 201 ? 12.322 2.277 -22.288 1.00 87.31 201 ARG A N 1
ATOM 1638 C CA . ARG A 1 201 ? 13.474 3.193 -22.231 1.00 87.31 201 ARG A CA 1
ATOM 1639 C C . ARG A 1 201 ? 13.829 3.571 -20.799 1.00 87.31 201 ARG A C 1
ATOM 1641 O O . ARG A 1 201 ? 12.974 3.621 -19.921 1.00 87.31 201 ARG A O 1
ATOM 1648 N N . ASN A 1 202 ? 15.104 3.885 -20.580 1.00 86.00 202 ASN A N 1
ATOM 1649 C CA . ASN A 1 202 ? 15.561 4.447 -19.315 1.00 86.00 202 ASN A CA 1
ATOM 1650 C C . ASN A 1 202 ? 15.147 5.927 -19.232 1.00 86.00 202 ASN A C 1
ATOM 1652 O O . ASN A 1 202 ? 15.676 6.758 -19.971 1.00 86.00 202 ASN A O 1
ATOM 1656 N N . ASN A 1 203 ? 14.204 6.244 -18.344 1.00 87.31 203 ASN A N 1
ATOM 1657 C CA . ASN A 1 203 ? 13.684 7.598 -18.157 1.00 87.31 203 ASN A CA 1
ATOM 1658 C C . ASN A 1 203 ? 14.726 8.576 -17.589 1.00 87.31 203 ASN A C 1
ATOM 1660 O O . ASN A 1 203 ? 14.663 9.756 -17.920 1.00 87.31 203 ASN A O 1
ATOM 1664 N N . ASP A 1 204 ? 15.725 8.093 -16.846 1.00 85.81 204 ASP A N 1
ATOM 1665 C CA . ASP A 1 204 ? 16.819 8.919 -16.317 1.00 85.81 204 ASP A CA 1
ATOM 1666 C C . ASP A 1 204 ? 17.738 9.460 -17.430 1.00 85.81 204 ASP A C 1
ATOM 1668 O O . ASP A 1 204 ? 18.455 10.430 -17.222 1.00 85.81 204 ASP A O 1
ATOM 1672 N N . LYS A 1 205 ? 17.708 8.857 -18.630 1.00 84.94 205 LYS A N 1
ATOM 1673 C CA . LYS A 1 205 ? 18.420 9.365 -19.820 1.00 84.94 205 LYS A CA 1
ATOM 1674 C C . LYS A 1 205 ? 17.592 10.352 -20.647 1.00 84.94 205 LYS A C 1
ATOM 1676 O O . LYS A 1 205 ? 18.109 10.923 -21.601 1.00 84.94 205 LYS A O 1
ATOM 1681 N N . ILE A 1 206 ? 16.304 10.490 -20.338 1.00 86.62 206 ILE A N 1
ATOM 1682 C CA . ILE A 1 206 ? 15.351 11.315 -21.093 1.00 86.62 206 ILE A CA 1
ATOM 1683 C C . ILE A 1 206 ? 15.036 12.589 -20.316 1.00 86.62 206 ILE A C 1
ATOM 1685 O O . ILE A 1 206 ? 14.990 13.670 -20.895 1.00 86.62 206 ILE A O 1
ATOM 1689 N N . PHE A 1 207 ? 14.827 12.462 -19.006 1.00 88.44 207 PHE A N 1
ATOM 1690 C CA . PHE A 1 207 ? 14.460 13.567 -18.136 1.00 88.44 207 PHE A CA 1
ATOM 1691 C C . PHE A 1 207 ? 15.591 13.890 -17.165 1.00 88.44 207 PHE A C 1
ATOM 1693 O O . PHE A 1 207 ? 16.199 13.012 -16.560 1.00 88.44 207 PHE A O 1
ATOM 1700 N N . SER A 1 208 ? 15.854 15.182 -17.013 1.00 84.69 208 SER A N 1
ATOM 1701 C CA . SER A 1 208 ? 16.953 15.709 -16.210 1.00 84.69 208 SER A CA 1
ATOM 1702 C C . SER A 1 208 ? 16.601 15.760 -14.722 1.00 84.69 208 SER A C 1
ATOM 1704 O O . SER A 1 208 ? 15.558 16.295 -14.352 1.00 84.69 208 SER A O 1
ATOM 1706 N N . TRP A 1 209 ? 17.506 15.297 -13.853 1.00 84.88 209 TRP A N 1
ATOM 1707 C CA . TRP A 1 209 ? 17.402 15.428 -12.391 1.00 84.88 209 TRP A CA 1
ATOM 1708 C C . TRP A 1 209 ? 17.979 16.750 -11.849 1.00 84.88 209 TRP A C 1
ATOM 1710 O O . TRP A 1 209 ? 18.043 16.953 -10.633 1.00 84.88 209 TRP A O 1
ATOM 1720 N N . LYS A 1 210 ? 18.369 17.687 -12.725 1.00 80.75 210 LYS A N 1
ATOM 1721 C CA . LYS A 1 210 ? 18.965 18.975 -12.336 1.00 80.75 210 LYS A CA 1
ATOM 1722 C C . LYS A 1 210 ? 17.973 19.833 -11.530 1.00 80.75 210 LYS A C 1
ATOM 1724 O O . LYS A 1 210 ? 16.847 20.096 -11.962 1.00 80.75 210 LYS A O 1
ATOM 1729 N N . GLY A 1 211 ? 18.403 20.270 -10.342 1.00 74.12 211 GLY A N 1
ATOM 1730 C CA . GLY A 1 211 ? 17.629 21.117 -9.425 1.00 74.12 211 GLY A CA 1
ATOM 1731 C C . GLY A 1 211 ? 17.538 22.593 -9.843 1.00 74.12 211 GLY A C 1
ATOM 1732 O O . GLY A 1 211 ? 18.135 23.026 -10.823 1.00 74.12 211 GLY A O 1
ATOM 1733 N N . SER A 1 212 ? 16.788 23.394 -9.079 1.00 64.69 212 SER A N 1
ATOM 1734 C CA . SER A 1 212 ? 16.416 24.769 -9.462 1.00 64.69 212 SER A CA 1
ATOM 1735 C C . SER A 1 212 ? 17.557 25.762 -9.287 1.00 64.69 212 SER A C 1
ATOM 1737 O O . SER A 1 212 ? 17.611 26.752 -10.013 1.00 64.69 212 SER A O 1
ATOM 1739 N N . LYS A 1 213 ? 18.459 25.453 -8.349 1.0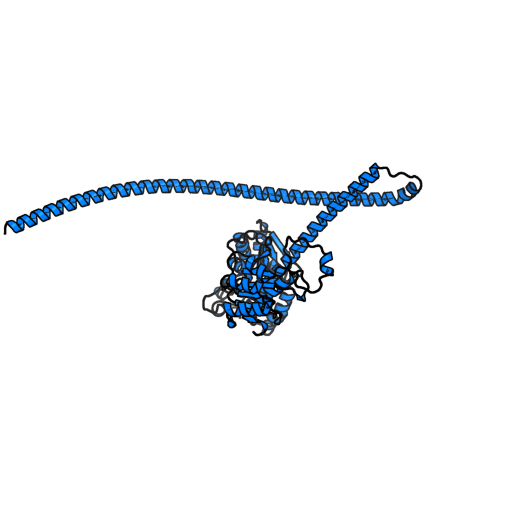0 64.31 213 LYS A N 1
ATOM 1740 C CA . LYS A 1 213 ? 19.659 26.214 -7.984 1.00 64.31 213 LYS A CA 1
ATOM 1741 C C . LYS A 1 213 ? 20.869 25.920 -8.875 1.00 64.31 213 LYS A C 1
ATOM 1743 O O . LYS A 1 213 ? 21.961 26.396 -8.595 1.00 64.31 213 LYS A O 1
ATOM 1748 N N . ALA A 1 214 ? 20.702 25.095 -9.903 1.00 65.56 214 ALA A N 1
ATOM 1749 C CA . ALA A 1 214 ? 21.767 24.837 -10.849 1.00 65.56 214 ALA A CA 1
ATOM 1750 C C . ALA A 1 214 ? 21.798 26.000 -11.867 1.00 65.56 214 ALA A C 1
ATOM 1752 O O . ALA A 1 214 ? 20.878 26.167 -12.672 1.00 65.56 214 ALA A O 1
ATOM 1753 N N . GLU A 1 215 ? 22.807 26.863 -11.734 1.00 65.62 215 GLU A N 1
ATOM 1754 C CA . GLU A 1 215 ? 22.981 28.079 -12.538 1.00 65.62 215 GLU A CA 1
ATOM 1755 C C . GLU A 1 215 ? 23.254 27.754 -14.015 1.00 65.62 215 GLU A C 1
ATOM 1757 O O . GLU A 1 215 ? 23.850 26.728 -14.340 1.00 65.62 215 GLU A O 1
ATOM 1762 N N . GLY A 1 216 ? 22.791 28.625 -14.919 1.00 72.19 216 GLY A N 1
ATOM 1763 C CA . GLY A 1 216 ? 23.019 28.495 -16.364 1.00 72.19 216 GLY A CA 1
ATOM 1764 C C . GLY A 1 216 ? 22.194 27.417 -17.080 1.00 72.19 216 GLY A C 1
ATOM 1765 O O . GLY A 1 216 ? 22.363 27.235 -18.281 1.00 72.19 216 GLY A O 1
ATOM 1766 N N . ILE A 1 217 ? 21.294 26.710 -16.384 1.00 72.69 217 ILE A N 1
ATOM 1767 C CA . ILE A 1 217 ? 20.460 25.660 -16.988 1.00 72.69 217 ILE A CA 1
ATOM 1768 C C . ILE A 1 217 ? 19.104 26.229 -17.438 1.00 72.69 217 ILE A C 1
ATOM 1770 O O . ILE A 1 217 ? 18.389 26.814 -16.609 1.00 72.69 217 ILE A O 1
ATOM 1774 N N . PRO A 1 218 ? 18.711 26.027 -18.714 1.00 80.44 218 PRO A N 1
ATOM 1775 C CA . PRO A 1 218 ? 17.407 26.437 -19.223 1.00 80.44 218 PRO A CA 1
ATOM 1776 C C . PRO A 1 218 ? 16.254 25.880 -18.387 1.00 80.44 218 PRO A C 1
ATOM 1778 O O . PRO A 1 218 ? 16.326 24.770 -17.863 1.00 80.44 218 PRO A O 1
ATOM 1781 N N . TYR A 1 219 ? 15.147 26.622 -18.294 1.00 78.19 219 TYR A N 1
ATOM 1782 C CA . TYR A 1 219 ? 13.987 26.204 -17.498 1.00 78.19 219 TYR A CA 1
ATOM 1783 C C . TYR A 1 219 ? 13.497 24.794 -17.864 1.00 78.19 219 TYR A C 1
ATOM 1785 O O . TYR A 1 219 ? 13.291 23.977 -16.972 1.00 78.19 219 TYR A O 1
ATOM 1793 N N . HIS A 1 220 ? 13.401 24.477 -19.159 1.00 79.81 220 HIS A N 1
ATOM 1794 C CA . HIS A 1 220 ? 12.949 23.175 -19.658 1.00 79.81 220 HIS A CA 1
ATOM 1795 C C . HIS A 1 220 ? 13.917 22.014 -19.360 1.00 79.81 220 HIS A C 1
ATOM 1797 O O . HIS A 1 220 ? 13.532 20.862 -19.498 1.00 79.81 220 HIS A O 1
ATOM 1803 N N . GLU A 1 221 ? 15.148 22.273 -18.919 1.00 78.12 221 GLU A N 1
ATOM 1804 C CA . GLU A 1 221 ? 16.101 21.239 -18.494 1.00 78.12 221 GLU A CA 1
ATOM 1805 C C . GLU A 1 221 ? 16.067 20.971 -16.979 1.00 78.12 221 GLU A C 1
ATOM 1807 O O . GLU A 1 221 ? 16.838 20.154 -16.465 1.00 78.12 221 GLU A O 1
ATOM 1812 N N . LYS A 1 222 ? 15.191 21.653 -16.235 1.00 82.50 222 LYS A N 1
ATOM 1813 C CA . LYS A 1 222 ? 15.033 21.465 -14.789 1.00 82.50 222 LYS A CA 1
ATOM 1814 C C . LYS A 1 222 ? 14.064 20.324 -14.485 1.00 82.50 222 LYS A C 1
ATOM 1816 O O . LYS A 1 222 ? 13.043 20.164 -15.152 1.00 82.50 222 LYS A O 1
ATOM 1821 N N . LYS A 1 223 ? 14.333 19.586 -13.404 1.00 84.50 223 LYS A N 1
ATOM 1822 C CA . LYS A 1 223 ? 13.542 18.406 -13.014 1.00 84.50 223 LYS A CA 1
ATOM 1823 C C . LYS A 1 223 ? 12.068 18.691 -12.710 1.00 84.50 223 LYS A C 1
ATOM 1825 O O . LYS A 1 223 ? 11.226 17.832 -12.940 1.00 84.50 223 LYS A O 1
ATOM 1830 N N . TYR A 1 224 ? 11.746 19.881 -12.198 1.00 82.88 224 TYR A N 1
ATOM 1831 C CA . TYR A 1 224 ? 10.402 20.222 -11.699 1.00 82.88 224 TYR A CA 1
ATOM 1832 C C . TYR A 1 224 ? 9.321 20.222 -12.783 1.00 82.88 224 TYR A C 1
ATOM 1834 O O . TYR A 1 224 ? 8.149 20.113 -12.456 1.00 82.88 224 TYR A O 1
ATOM 1842 N N . ASN A 1 225 ? 9.708 20.292 -14.058 1.00 84.31 225 ASN A N 1
ATOM 1843 C CA . ASN A 1 225 ? 8.768 20.187 -15.175 1.00 84.31 225 ASN A CA 1
ATOM 1844 C C . ASN A 1 225 ? 8.357 18.741 -15.482 1.00 84.31 225 ASN A C 1
ATOM 1846 O O . ASN A 1 225 ? 7.413 18.523 -16.236 1.00 84.31 225 ASN A O 1
ATOM 1850 N N . TYR A 1 226 ? 9.086 17.758 -14.947 1.00 89.56 226 TYR A N 1
ATOM 1851 C CA . TYR A 1 226 ? 8.936 16.350 -15.315 1.00 89.56 226 TYR A CA 1
ATOM 1852 C C . TYR A 1 226 ? 8.624 15.454 -14.122 1.00 89.56 226 TYR A C 1
ATOM 1854 O O . TYR A 1 226 ? 7.878 14.491 -14.273 1.00 89.56 226 TYR A O 1
ATOM 1862 N N . VAL A 1 227 ? 9.195 15.736 -12.947 1.00 91.75 227 VAL A N 1
ATOM 1863 C CA . VAL A 1 227 ? 9.031 14.884 -11.765 1.00 91.75 227 VAL A CA 1
ATOM 1864 C C . VAL A 1 227 ? 7.557 14.796 -11.380 1.00 91.75 227 VAL A C 1
ATOM 1866 O O . VAL A 1 227 ? 6.920 15.789 -11.045 1.00 91.75 227 VAL A O 1
ATOM 1869 N N . VAL A 1 228 ? 7.036 13.573 -11.359 1.00 94.75 228 VAL A N 1
ATOM 1870 C CA . VAL A 1 228 ? 5.709 13.278 -10.822 1.00 94.75 228 VAL A CA 1
ATOM 1871 C C . VAL A 1 228 ? 5.839 13.130 -9.313 1.00 94.75 228 VAL A C 1
ATOM 1873 O O . VAL A 1 228 ? 6.691 12.385 -8.825 1.00 94.75 228 VAL A O 1
ATOM 1876 N N . HIS A 1 229 ? 5.019 13.858 -8.557 1.00 95.38 229 HIS A N 1
ATOM 1877 C CA . HIS A 1 229 ? 5.070 13.859 -7.096 1.00 95.38 229 HIS A CA 1
ATOM 1878 C C . HIS A 1 229 ? 4.481 12.579 -6.499 1.00 95.38 229 HIS A C 1
ATOM 1880 O O . HIS A 1 229 ? 3.578 11.969 -7.065 1.00 95.38 229 HIS A O 1
ATOM 1886 N N . ALA A 1 230 ? 4.956 12.195 -5.310 1.00 96.81 230 ALA A N 1
ATOM 1887 C CA . ALA A 1 230 ? 4.573 10.940 -4.662 1.00 96.81 230 ALA A CA 1
ATOM 1888 C C . ALA A 1 230 ? 3.057 10.791 -4.458 1.00 96.81 230 ALA A C 1
ATOM 1890 O O . ALA A 1 230 ? 2.523 9.710 -4.692 1.00 96.81 230 ALA A O 1
ATOM 1891 N N . ALA A 1 231 ? 2.368 11.870 -4.066 1.00 97.62 231 ALA A N 1
ATOM 1892 C CA . ALA A 1 231 ? 0.919 11.865 -3.877 1.00 97.62 231 ALA A CA 1
ATOM 1893 C C . ALA A 1 231 ? 0.177 11.544 -5.185 1.00 97.62 231 ALA A C 1
ATOM 1895 O O . ALA A 1 231 ? -0.678 10.662 -5.215 1.00 97.62 231 ALA A O 1
ATOM 1896 N N . VAL A 1 232 ? 0.562 12.206 -6.281 1.00 97.12 232 VAL A N 1
ATOM 1897 C CA . VAL A 1 232 ? -0.008 11.966 -7.614 1.00 97.12 232 VAL A CA 1
ATOM 1898 C C . VAL A 1 232 ? 0.311 10.547 -8.083 1.00 97.12 232 VAL A C 1
ATOM 1900 O O . VAL A 1 232 ? -0.591 9.836 -8.518 1.00 97.12 232 VAL A O 1
ATOM 1903 N N . SER A 1 233 ? 1.559 10.094 -7.920 1.00 96.25 233 SER A N 1
ATOM 1904 C CA . SER A 1 233 ? 1.957 8.714 -8.220 1.00 96.25 233 SER A CA 1
ATOM 1905 C C . SER A 1 233 ? 1.093 7.696 -7.471 1.00 96.25 233 SER A C 1
ATOM 1907 O O . SER A 1 233 ? 0.663 6.719 -8.071 1.00 96.25 233 SER A O 1
ATOM 1909 N N . ALA A 1 234 ? 0.796 7.916 -6.186 1.00 97.12 234 ALA A N 1
ATOM 1910 C CA . ALA A 1 234 ? -0.032 7.000 -5.402 1.00 97.12 234 ALA A CA 1
ATOM 1911 C C . ALA A 1 234 ? -1.484 6.951 -5.899 1.00 97.12 234 ALA A C 1
ATOM 1913 O O . ALA A 1 234 ? -2.056 5.868 -5.989 1.00 97.12 234 ALA A O 1
ATOM 1914 N N . VAL A 1 235 ? -2.060 8.103 -6.267 1.00 96.69 235 VAL A N 1
ATOM 1915 C CA . VAL A 1 235 ? -3.411 8.190 -6.850 1.00 96.69 235 VAL A CA 1
ATOM 1916 C C . VAL A 1 235 ? -3.478 7.470 -8.200 1.00 96.69 235 VAL A C 1
ATOM 1918 O O . VAL A 1 235 ? -4.436 6.746 -8.464 1.00 96.69 235 VAL A O 1
ATOM 1921 N N . LEU A 1 236 ? -2.461 7.640 -9.050 1.00 94.06 236 LEU A N 1
ATOM 1922 C CA . LEU A 1 236 ? -2.379 6.978 -10.357 1.00 94.06 236 LEU A CA 1
ATOM 1923 C C . LEU A 1 236 ? -2.129 5.470 -10.234 1.00 94.06 236 LEU A C 1
ATOM 1925 O O . LEU A 1 236 ? -2.652 4.695 -11.030 1.00 94.06 236 LEU A O 1
ATOM 1929 N N . ASN A 1 237 ? -1.374 5.052 -9.217 1.00 92.25 237 ASN A N 1
ATOM 1930 C CA . ASN A 1 237 ? -1.061 3.652 -8.936 1.00 92.25 237 ASN A CA 1
ATOM 1931 C C . ASN A 1 237 ? -2.134 2.942 -8.104 1.00 92.25 237 ASN A C 1
ATOM 1933 O O . ASN A 1 237 ? -1.861 1.848 -7.599 1.00 92.25 237 ASN A O 1
ATOM 1937 N N . LYS A 1 238 ? -3.325 3.530 -7.946 1.00 92.00 238 LYS A N 1
ATOM 1938 C CA . LYS A 1 238 ? -4.406 2.912 -7.179 1.00 92.00 238 LYS A CA 1
ATOM 1939 C C . LYS A 1 238 ? -4.733 1.506 -7.691 1.00 92.00 238 LYS A C 1
ATOM 1941 O O . LYS A 1 238 ? -4.685 1.239 -8.893 1.00 92.00 238 LYS A O 1
ATOM 1946 N N . THR A 1 239 ? -5.078 0.614 -6.774 1.00 89.50 239 THR A N 1
ATOM 1947 C CA . THR A 1 239 ? -5.332 -0.807 -7.067 1.00 89.50 239 THR A CA 1
ATOM 1948 C C . THR A 1 239 ? -6.807 -1.145 -7.207 1.00 89.50 239 THR A C 1
ATOM 1950 O O . THR A 1 239 ? -7.147 -2.249 -7.616 1.00 89.50 239 THR A O 1
ATOM 1953 N N . ARG A 1 240 ? -7.682 -0.172 -6.943 1.00 88.38 240 ARG A N 1
ATOM 1954 C CA . ARG A 1 240 ? -9.134 -0.275 -7.092 1.00 88.38 240 ARG A CA 1
ATOM 1955 C C . ARG A 1 240 ? -9.712 0.958 -7.781 1.00 88.38 240 ARG A C 1
ATOM 1957 O O . ARG A 1 240 ? -9.060 1.999 -7.878 1.00 88.38 240 ARG A O 1
ATOM 1964 N N . GLU A 1 241 ? -10.948 0.844 -8.258 1.00 86.94 241 GLU A N 1
ATOM 1965 C CA . GLU A 1 241 ? -11.611 1.901 -9.028 1.00 86.94 241 GLU A CA 1
ATOM 1966 C C . GLU A 1 241 ? -11.830 3.180 -8.207 1.00 86.94 241 GLU A C 1
ATOM 1968 O O . GLU A 1 241 ? -11.451 4.268 -8.646 1.00 86.94 241 GLU A O 1
ATOM 1973 N N . SER A 1 242 ? -12.374 3.058 -6.995 1.00 90.81 242 SER A N 1
ATOM 1974 C CA . SER A 1 242 ? -12.623 4.194 -6.105 1.00 90.81 242 SER A CA 1
ATOM 1975 C C . SER A 1 242 ? -11.679 4.188 -4.910 1.00 90.81 242 SER A C 1
ATOM 1977 O O . SER A 1 242 ? -11.534 3.184 -4.224 1.00 90.81 242 SER A O 1
ATOM 1979 N N . ILE A 1 243 ? -11.064 5.332 -4.627 1.00 94.44 243 ILE A N 1
ATOM 1980 C CA . ILE A 1 243 ? -10.324 5.595 -3.381 1.00 94.44 243 ILE A CA 1
ATOM 1981 C C . ILE A 1 243 ? -11.004 6.713 -2.578 1.00 94.44 243 ILE A C 1
ATOM 1983 O O . ILE A 1 243 ? -10.371 7.411 -1.787 1.00 94.44 243 ILE A O 1
ATOM 1987 N N . GLU A 1 244 ? -12.311 6.889 -2.793 1.00 95.12 244 GLU A N 1
ATOM 1988 C CA . GLU A 1 244 ? -13.101 7.873 -2.068 1.00 95.12 244 GLU A CA 1
ATOM 1989 C C . GLU A 1 244 ? -13.220 7.506 -0.585 1.00 95.12 244 GLU A C 1
ATOM 1991 O O . GLU A 1 244 ? -13.462 6.357 -0.221 1.00 95.12 244 GLU A O 1
ATOM 1996 N N . GLY A 1 245 ? -13.027 8.497 0.284 1.00 95.44 245 GLY A N 1
ATOM 1997 C CA . GLY A 1 245 ? -13.037 8.312 1.733 1.00 95.44 245 GLY A CA 1
ATOM 1998 C C . GLY A 1 245 ? -11.723 7.793 2.317 1.00 95.44 245 GLY A C 1
ATOM 1999 O O . GLY A 1 245 ? -11.597 7.782 3.537 1.00 95.44 245 GLY A O 1
ATOM 2000 N N . CYS A 1 246 ? -10.746 7.408 1.488 1.00 97.31 246 CYS A N 1
ATOM 2001 C CA . CYS A 1 246 ? -9.437 6.957 1.959 1.00 97.31 246 CYS A CA 1
ATOM 2002 C C . CYS A 1 246 ? -8.637 8.073 2.644 1.00 97.31 246 CYS A C 1
ATOM 2004 O O . CYS A 1 246 ? -8.907 9.270 2.476 1.00 97.31 246 CYS A O 1
ATOM 2006 N N . THR A 1 247 ? -7.592 7.644 3.351 1.00 98.31 247 THR A N 1
ATOM 2007 C CA . THR A 1 247 ? -6.568 8.500 3.954 1.00 98.31 247 THR A CA 1
ATOM 2008 C C . THR A 1 247 ? -5.263 8.353 3.174 1.00 98.31 247 THR A C 1
ATOM 2010 O O . THR A 1 247 ? -4.860 7.238 2.839 1.00 98.31 247 THR A O 1
ATOM 2013 N N . ILE A 1 248 ? -4.586 9.467 2.882 1.00 98.56 248 ILE A N 1
ATOM 2014 C CA . ILE A 1 248 ? -3.240 9.466 2.295 1.00 98.56 248 ILE A CA 1
ATOM 2015 C C . ILE A 1 248 ? -2.195 9.846 3.340 1.00 98.56 248 ILE A C 1
ATOM 2017 O O . ILE A 1 248 ? -2.315 10.861 4.021 1.00 98.56 248 ILE A O 1
ATOM 2021 N N . TYR A 1 249 ? -1.153 9.031 3.435 1.00 97.81 249 TYR A N 1
ATOM 2022 C CA . TYR A 1 249 ? 0.003 9.203 4.302 1.00 97.81 249 TYR A CA 1
ATOM 2023 C C . TYR A 1 249 ? 1.181 9.674 3.458 1.00 97.81 249 TYR A C 1
ATOM 2025 O O . TYR A 1 249 ? 1.541 9.008 2.487 1.00 97.81 249 TYR A O 1
ATOM 2033 N N . LEU A 1 250 ? 1.776 10.814 3.803 1.00 95.88 250 LEU A N 1
ATOM 2034 C CA . LEU A 1 250 ? 2.843 11.448 3.033 1.00 95.88 250 LEU A CA 1
ATOM 2035 C C . LEU A 1 250 ? 4.073 11.733 3.889 1.00 95.88 250 LEU A C 1
ATOM 2037 O O . LEU A 1 250 ? 3.986 12.223 5.013 1.00 95.88 250 LEU A O 1
ATOM 2041 N N . THR A 1 251 ? 5.257 11.528 3.318 1.00 92.81 251 THR A N 1
ATOM 2042 C CA . THR A 1 251 ? 6.496 11.900 4.016 1.00 92.81 251 THR A CA 1
ATOM 2043 C C . THR A 1 251 ? 6.720 13.418 4.084 1.00 92.81 251 THR A C 1
ATOM 2045 O O . THR A 1 251 ? 7.523 13.885 4.891 1.00 92.81 251 THR A O 1
ATOM 2048 N N . HIS A 1 252 ? 5.983 14.188 3.276 1.00 90.44 252 HIS A N 1
ATOM 2049 C CA . HIS A 1 252 ? 5.988 15.651 3.221 1.00 90.44 252 HIS A CA 1
ATOM 2050 C C . HIS A 1 252 ? 4.573 16.198 3.044 1.00 90.44 252 HIS A C 1
ATOM 2052 O O . HIS A 1 252 ? 3.713 15.518 2.488 1.00 90.44 252 HIS A O 1
ATOM 2058 N N . PHE A 1 253 ? 4.346 17.442 3.464 1.00 92.38 253 PHE A N 1
ATOM 2059 C CA . PHE A 1 253 ? 3.085 18.124 3.182 1.00 92.38 253 PHE A CA 1
ATOM 2060 C C . PHE A 1 253 ? 2.903 18.318 1.660 1.00 92.38 253 PHE A C 1
ATOM 2062 O O . PHE A 1 253 ? 3.884 18.634 0.977 1.00 92.38 253 PHE A O 1
ATOM 2069 N N . PRO A 1 254 ? 1.697 18.086 1.107 1.00 93.94 254 PRO A N 1
ATOM 2070 C CA . PRO A 1 254 ? 1.450 18.221 -0.325 1.00 93.94 254 PRO A CA 1
ATOM 2071 C C . PRO A 1 254 ? 1.420 19.694 -0.760 1.00 93.94 254 PRO A C 1
ATOM 2073 O O . PRO A 1 254 ? 0.852 20.543 -0.082 1.00 93.94 254 PRO A O 1
ATOM 2076 N N . ASP A 1 255 ? 1.992 19.990 -1.926 1.00 91.88 255 ASP A N 1
ATOM 2077 C CA . ASP A 1 255 ? 1.785 21.275 -2.609 1.00 91.88 255 ASP A CA 1
ATOM 2078 C C . ASP A 1 255 ? 0.366 21.406 -3.191 1.00 91.88 255 ASP A C 1
ATOM 2080 O O . ASP A 1 255 ? -0.415 20.448 -3.207 1.00 91.88 255 ASP A O 1
ATOM 2084 N N . LYS A 1 256 ? 0.045 22.594 -3.719 1.00 93.88 256 LYS A N 1
ATOM 2085 C CA . LYS A 1 256 ? -1.239 22.904 -4.364 1.00 93.88 256 LYS A CA 1
ATOM 2086 C C . LYS A 1 256 ? -1.689 21.880 -5.417 1.00 93.88 256 LYS A C 1
ATOM 2088 O O . LYS A 1 256 ? -2.871 21.546 -5.469 1.00 93.88 256 LYS A O 1
ATOM 2093 N N . ASP A 1 257 ? -0.783 21.347 -6.237 1.00 94.31 257 ASP A N 1
ATOM 2094 C CA . ASP A 1 257 ? -1.143 20.460 -7.350 1.00 94.31 257 ASP A CA 1
ATOM 2095 C C . ASP A 1 257 ? -1.418 19.037 -6.846 1.00 94.31 257 ASP A C 1
ATOM 2097 O O . ASP A 1 257 ? -2.387 18.392 -7.259 1.00 94.31 257 ASP A O 1
ATOM 2101 N N . CYS A 1 258 ? -0.640 18.581 -5.863 1.00 96.56 258 CYS A N 1
ATOM 2102 C CA . CYS A 1 258 ? -0.922 17.361 -5.116 1.00 96.56 258 CYS A CA 1
ATOM 2103 C C . CYS A 1 258 ? -2.254 17.461 -4.365 1.00 96.56 258 CYS A C 1
ATOM 2105 O O . CYS A 1 258 ? -3.034 16.511 -4.394 1.00 96.56 258 CYS A O 1
ATOM 2107 N N . VAL A 1 259 ? -2.544 18.599 -3.727 1.00 97.19 259 VAL A N 1
ATOM 2108 C CA . VAL A 1 259 ? -3.818 18.843 -3.033 1.00 97.19 259 VAL A CA 1
ATOM 2109 C C . VAL A 1 259 ? -4.997 18.764 -4.006 1.00 97.19 259 VAL A C 1
ATOM 2111 O O . VAL A 1 259 ? -5.978 18.078 -3.713 1.00 97.19 259 VAL A O 1
ATOM 2114 N N . HIS A 1 260 ? -4.892 19.370 -5.194 1.00 96.25 260 HIS A N 1
ATOM 2115 C CA . HIS A 1 260 ? -5.914 19.225 -6.233 1.00 96.25 260 HIS A CA 1
ATOM 2116 C C . HIS A 1 260 ? -6.150 17.756 -6.608 1.00 96.25 260 HIS A C 1
ATOM 2118 O O . HIS A 1 260 ? -7.303 17.321 -6.675 1.00 96.25 260 HIS A O 1
ATOM 2124 N N . ALA A 1 261 ? -5.081 16.979 -6.811 1.00 97.06 261 ALA A N 1
ATOM 2125 C CA . ALA A 1 261 ? -5.186 15.556 -7.128 1.00 97.06 261 ALA A CA 1
ATOM 2126 C C . ALA A 1 261 ? -5.840 14.753 -5.990 1.00 97.06 261 ALA A C 1
ATOM 2128 O O . ALA A 1 261 ? -6.723 13.939 -6.250 1.00 97.06 261 ALA A O 1
ATOM 2129 N N . ILE A 1 262 ? -5.464 15.021 -4.735 1.00 97.81 262 ILE A N 1
ATOM 2130 C CA . ILE A 1 262 ? -6.023 14.386 -3.530 1.00 97.81 262 ILE A CA 1
ATOM 2131 C C . ILE A 1 262 ? -7.533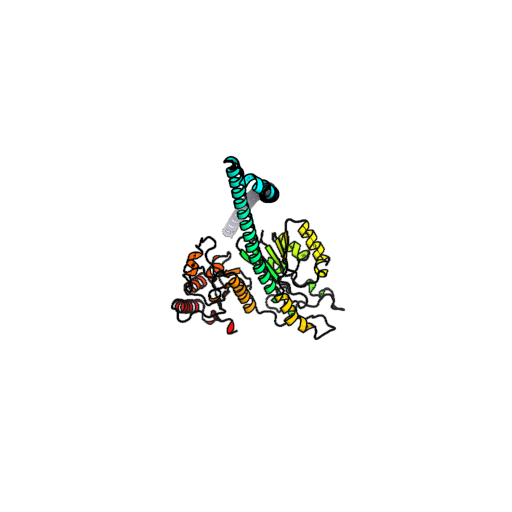 14.638 -3.435 1.00 97.81 262 ILE A C 1
ATOM 2133 O O . ILE A 1 262 ? -8.313 13.695 -3.285 1.00 97.81 262 ILE A O 1
ATOM 2137 N N . ILE A 1 263 ? -7.961 15.895 -3.580 1.00 96.94 263 ILE A N 1
ATOM 2138 C CA . ILE A 1 263 ? -9.379 16.275 -3.508 1.00 96.94 263 ILE A CA 1
ATOM 2139 C C . ILE A 1 263 ? -10.171 15.613 -4.636 1.00 96.94 263 ILE A C 1
ATOM 2141 O O . ILE A 1 263 ? -11.228 15.028 -4.388 1.00 96.94 263 ILE A O 1
ATOM 2145 N N . LYS A 1 264 ? -9.662 15.680 -5.874 1.00 95.81 264 LYS A N 1
ATOM 2146 C CA . LYS A 1 264 ? -10.319 15.090 -7.050 1.00 95.81 264 LYS A CA 1
ATOM 2147 C C . LYS A 1 264 ? -10.390 13.568 -6.987 1.00 95.81 264 LYS A C 1
ATOM 2149 O O . LYS A 1 264 ? -11.342 13.000 -7.507 1.00 95.81 264 LYS A O 1
ATOM 2154 N N . ALA A 1 265 ? -9.431 12.925 -6.325 1.00 96.31 265 ALA A N 1
ATOM 2155 C CA . ALA A 1 265 ? -9.441 11.489 -6.080 1.00 96.31 265 ALA A CA 1
ATOM 2156 C C . ALA A 1 265 ? -10.474 11.046 -5.025 1.00 96.31 265 ALA A C 1
ATOM 2158 O O . ALA A 1 265 ? -10.695 9.848 -4.868 1.00 96.31 265 ALA A O 1
ATOM 2159 N N . GLY A 1 266 ? -11.101 11.981 -4.300 1.00 96.12 266 GLY A N 1
ATOM 2160 C CA . GLY A 1 266 ? -12.086 11.672 -3.261 1.00 96.12 266 GLY A CA 1
ATOM 2161 C C . GLY A 1 266 ? -11.478 11.336 -1.896 1.00 96.12 266 GLY A C 1
ATOM 2162 O O . GLY A 1 266 ? -12.206 10.928 -0.994 1.00 96.12 266 GLY A O 1
ATOM 2163 N N . ILE A 1 267 ? -10.170 11.527 -1.712 1.00 97.62 267 ILE A N 1
ATOM 2164 C CA . ILE A 1 267 ? -9.482 11.318 -0.429 1.00 97.62 267 ILE A CA 1
ATOM 2165 C C . ILE A 1 267 ? -10.016 12.335 0.597 1.00 97.62 267 ILE A C 1
ATOM 2167 O O . ILE A 1 267 ? -10.355 13.471 0.243 1.00 97.62 267 ILE A O 1
ATOM 2171 N N . ARG A 1 268 ? -10.156 11.923 1.864 1.00 96.44 268 ARG A N 1
ATOM 2172 C CA . ARG A 1 268 ? -10.798 12.737 2.922 1.00 96.44 268 ARG A CA 1
ATOM 2173 C C . ARG A 1 268 ? -9.895 13.073 4.102 1.00 96.44 268 ARG A C 1
ATOM 2175 O O . ARG A 1 268 ? -10.257 13.933 4.904 1.00 96.44 268 ARG A O 1
ATOM 2182 N N . GLU A 1 269 ? -8.719 12.463 4.189 1.00 97.69 269 GLU A N 1
ATOM 2183 C CA . GLU A 1 269 ? -7.727 12.801 5.206 1.00 97.69 269 GLU A CA 1
ATOM 2184 C C . GLU A 1 269 ? -6.299 12.732 4.643 1.00 97.69 269 GLU A C 1
ATOM 2186 O O . GLU A 1 269 ? -5.951 11.801 3.916 1.00 97.69 269 GLU A O 1
ATOM 2191 N N . VAL A 1 270 ? -5.473 13.719 4.997 1.00 98.00 270 VAL A N 1
ATOM 2192 C CA . VAL A 1 270 ? -4.035 13.780 4.714 1.00 98.00 270 VAL A CA 1
ATOM 2193 C C . VAL A 1 270 ? -3.263 13.693 6.030 1.00 98.00 270 VAL A C 1
ATOM 2195 O O . VAL A 1 270 ? -3.376 14.560 6.893 1.00 98.00 270 VAL A O 1
ATOM 2198 N N . VAL A 1 271 ? -2.435 12.668 6.183 1.00 96.50 271 VAL A N 1
ATOM 2199 C CA . VAL A 1 271 ? -1.541 12.497 7.333 1.00 96.50 271 VAL A CA 1
ATOM 2200 C C . VAL A 1 271 ? -0.112 12.663 6.845 1.00 96.50 271 VAL A C 1
ATOM 2202 O O . VAL A 1 271 ? 0.286 12.014 5.882 1.00 96.50 271 VAL A O 1
ATOM 2205 N N . TYR A 1 272 ? 0.684 13.522 7.475 1.00 94.12 272 TYR A N 1
ATOM 2206 C CA . TYR A 1 272 ? 2.062 13.765 7.034 1.00 94.12 272 TYR A CA 1
ATOM 2207 C C . TYR A 1 272 ? 3.053 13.795 8.194 1.00 94.12 272 TYR A C 1
ATOM 2209 O O . TYR A 1 272 ? 2.677 14.167 9.297 1.00 94.12 272 TYR A O 1
ATOM 2217 N N . CYS A 1 273 ? 4.312 13.406 7.974 1.00 88.75 273 CYS A N 1
ATOM 2218 C CA . CYS A 1 273 ? 5.325 13.382 9.046 1.00 88.75 273 CYS A CA 1
ATOM 2219 C C . CYS A 1 273 ? 6.427 14.439 8.933 1.00 88.75 273 CYS A C 1
ATOM 2221 O O . CYS A 1 273 ? 7.102 14.715 9.919 1.00 88.75 273 CYS A O 1
ATOM 2223 N N . MET A 1 274 ? 6.627 15.018 7.745 1.00 83.25 274 MET A N 1
ATOM 2224 C CA . MET A 1 274 ? 7.676 16.008 7.478 1.00 83.25 274 MET A CA 1
ATOM 2225 C C . MET A 1 274 ? 9.056 15.590 8.028 1.00 83.25 274 MET A C 1
ATOM 2227 O O . MET A 1 274 ? 9.676 16.295 8.824 1.00 83.25 274 MET A O 1
ATOM 2231 N N . TYR A 1 275 ? 9.565 14.424 7.612 1.00 73.94 275 TYR A N 1
ATOM 2232 C CA . TYR A 1 275 ? 10.801 13.871 8.197 1.00 73.94 275 TYR A CA 1
ATOM 2233 C C . TYR A 1 275 ? 12.037 14.778 7.996 1.00 73.94 275 TYR A C 1
ATOM 2235 O O . TYR A 1 275 ? 13.003 14.705 8.764 1.00 73.94 275 TYR A O 1
ATOM 2243 N N . THR A 1 276 ? 12.033 15.656 6.984 1.00 65.25 276 THR A N 1
ATOM 2244 C CA . THR A 1 276 ? 13.024 16.731 6.861 1.00 65.25 276 THR A CA 1
ATOM 2245 C C . THR A 1 276 ? 12.591 17.920 7.721 1.00 65.25 276 THR A C 1
ATOM 2247 O O . THR A 1 276 ? 11.782 18.734 7.284 1.00 65.25 276 THR A O 1
ATOM 2250 N N . ARG A 1 277 ? 13.136 18.017 8.941 1.00 50.47 277 ARG A N 1
ATOM 2251 C CA . ARG A 1 277 ? 12.908 19.113 9.908 1.00 50.47 277 ARG A CA 1
ATOM 2252 C C . ARG A 1 277 ? 13.450 20.476 9.439 1.00 50.47 277 ARG A C 1
ATOM 2254 O O . ARG A 1 277 ? 14.380 21.004 10.038 1.00 50.47 277 ARG A O 1
ATOM 2261 N N . HIS A 1 278 ? 12.893 21.053 8.387 1.00 54.31 278 HIS A N 1
ATOM 2262 C CA . HIS A 1 278 ? 13.038 22.485 8.146 1.00 54.31 278 HIS A CA 1
ATOM 2263 C C . HIS A 1 278 ? 11.634 23.074 8.141 1.00 54.31 278 HIS A C 1
ATOM 2265 O O . HIS A 1 278 ? 10.891 22.868 7.185 1.00 54.31 278 HIS A O 1
ATOM 2271 N N . GLU A 1 279 ? 11.273 23.745 9.237 1.00 48.88 279 GLU A N 1
ATOM 2272 C CA . GLU A 1 279 ? 10.015 24.495 9.396 1.00 48.88 279 GLU A CA 1
ATOM 2273 C C . GLU A 1 279 ? 9.796 25.450 8.206 1.00 48.88 279 GLU A C 1
ATOM 2275 O O . GLU A 1 279 ? 8.700 25.508 7.658 1.00 48.88 279 GLU A O 1
ATOM 2280 N N . GLU A 1 280 ? 10.888 26.002 7.663 1.00 51.00 280 GLU A N 1
ATOM 2281 C CA . GLU A 1 280 ? 10.950 26.808 6.430 1.00 51.00 280 GLU A CA 1
ATOM 2282 C C . GLU A 1 280 ? 10.315 26.149 5.187 1.00 51.00 280 GLU A C 1
ATOM 2284 O O . GLU A 1 280 ? 10.043 26.813 4.186 1.00 51.00 280 GLU A O 1
ATOM 2289 N N . ARG A 1 281 ? 10.120 24.821 5.173 1.00 59.75 281 ARG A N 1
ATOM 2290 C CA . ARG A 1 281 ? 9.539 24.140 4.010 1.00 59.75 281 ARG A CA 1
ATOM 2291 C C . ARG A 1 281 ? 8.024 24.289 3.943 1.00 59.75 281 ARG A C 1
ATOM 2293 O O . ARG A 1 281 ? 7.513 24.410 2.833 1.00 59.75 281 ARG A O 1
ATOM 2300 N N . GLU A 1 282 ? 7.344 24.293 5.089 1.00 59.94 282 GLU A N 1
ATOM 2301 C CA . GLU A 1 282 ? 5.893 24.529 5.171 1.00 59.94 282 GLU A CA 1
ATOM 2302 C C . GLU A 1 282 ? 5.537 25.980 4.793 1.00 59.94 282 GLU A C 1
ATOM 2304 O O . GLU A 1 282 ? 4.420 26.252 4.366 1.00 59.94 282 GLU A O 1
ATOM 2309 N N . GLU A 1 283 ? 6.515 26.887 4.855 1.00 65.38 283 GLU A N 1
ATOM 2310 C CA . GLU A 1 283 ? 6.397 28.310 4.509 1.00 65.38 283 GLU A CA 1
ATOM 2311 C C . GLU A 1 283 ? 6.590 28.600 3.010 1.00 65.38 283 GLU A C 1
ATOM 2313 O O . GLU A 1 283 ? 6.570 29.752 2.575 1.00 65.38 283 GLU A O 1
ATOM 2318 N N . LYS A 1 284 ? 6.777 27.567 2.179 1.00 74.44 284 LYS A N 1
ATOM 2319 C CA . LYS A 1 284 ? 6.818 27.752 0.725 1.00 74.44 284 LYS A CA 1
ATOM 2320 C C . LYS A 1 284 ? 5.437 28.107 0.190 1.00 74.44 284 LYS A C 1
ATOM 2322 O O . LYS A 1 284 ? 4.458 27.443 0.518 1.00 74.44 284 LYS A O 1
ATOM 2327 N N . GLU A 1 285 ? 5.396 29.069 -0.727 1.00 81.50 285 GLU A N 1
ATOM 2328 C CA . GLU A 1 285 ? 4.166 29.600 -1.330 1.00 81.50 285 GLU A CA 1
ATOM 2329 C C . GLU A 1 285 ? 3.212 28.497 -1.828 1.00 81.50 285 GLU A C 1
ATOM 2331 O O . GLU A 1 285 ? 2.042 28.479 -1.455 1.00 81.50 285 GLU A O 1
ATOM 2336 N N . ASP A 1 286 ? 3.718 27.490 -2.550 1.00 79.06 286 ASP A N 1
ATOM 2337 C CA . ASP A 1 286 ? 2.896 26.374 -3.048 1.00 79.06 286 ASP A CA 1
ATOM 2338 C C . ASP A 1 286 ? 2.279 25.496 -1.940 1.00 79.06 286 ASP A C 1
ATOM 2340 O O . ASP A 1 286 ? 1.205 24.919 -2.136 1.00 79.06 286 ASP A O 1
ATOM 2344 N N . MET A 1 287 ? 2.946 25.357 -0.788 1.00 83.44 287 MET A N 1
ATOM 2345 C CA . MET A 1 287 ? 2.427 24.604 0.363 1.00 83.44 287 MET A CA 1
ATOM 2346 C C . MET A 1 287 ? 1.427 25.436 1.164 1.00 83.44 287 MET A C 1
ATOM 2348 O O . MET A 1 287 ? 0.413 24.893 1.597 1.00 83.44 287 MET A O 1
ATOM 2352 N N . ILE A 1 288 ? 1.660 26.746 1.298 1.00 86.75 288 ILE A N 1
ATOM 2353 C CA . ILE A 1 288 ? 0.706 27.685 1.905 1.00 86.75 288 ILE A CA 1
ATOM 2354 C C . ILE A 1 288 ? -0.610 27.659 1.122 1.00 86.75 288 ILE A C 1
ATOM 2356 O O . ILE A 1 288 ? -1.672 27.459 1.710 1.00 86.75 288 ILE A O 1
ATOM 2360 N N . VAL A 1 289 ? -0.540 27.761 -0.209 1.00 90.19 289 VAL A N 1
ATOM 2361 C CA . VAL A 1 289 ? -1.719 27.662 -1.082 1.00 90.19 289 VAL A CA 1
ATOM 2362 C C . VAL A 1 289 ? -2.382 26.289 -0.948 1.00 90.19 289 VAL A C 1
ATOM 2364 O O . VAL A 1 289 ? -3.602 26.202 -0.829 1.00 90.19 289 VAL A O 1
ATOM 2367 N N . GLY A 1 290 ? -1.603 25.202 -0.913 1.00 90.56 290 GLY A N 1
ATOM 2368 C CA . GLY A 1 290 ? -2.130 23.855 -0.670 1.00 90.56 290 GLY A CA 1
ATOM 2369 C C . GLY A 1 290 ? -2.897 23.741 0.654 1.00 90.56 290 GLY A C 1
ATOM 2370 O O . GLY A 1 290 ? -3.989 23.172 0.690 1.00 90.56 290 GLY A O 1
ATOM 2371 N N . LYS A 1 291 ? -2.365 24.329 1.730 1.00 90.50 291 LYS A N 1
ATOM 2372 C CA . LYS A 1 291 ? -3.006 24.384 3.049 1.00 90.50 291 LYS A CA 1
ATOM 2373 C C . LYS A 1 291 ? -4.304 25.185 3.012 1.00 90.50 291 LYS A C 1
ATOM 2375 O O . LYS A 1 291 ? -5.324 24.691 3.484 1.00 90.50 291 LYS A O 1
ATOM 2380 N N . GLU A 1 292 ? -4.292 26.361 2.391 1.00 92.19 292 GLU A N 1
ATOM 2381 C CA . GLU A 1 292 ? -5.483 27.198 2.233 1.00 92.19 292 GLU A CA 1
ATOM 2382 C C . GLU A 1 292 ? -6.589 26.475 1.445 1.00 92.19 292 GLU A C 1
ATOM 2384 O O . GLU A 1 292 ? -7.765 26.532 1.813 1.00 92.19 292 GLU A O 1
ATOM 2389 N N . ILE A 1 293 ? -6.225 25.742 0.385 1.00 93.31 293 ILE A N 1
ATOM 2390 C CA . ILE A 1 293 ? -7.175 24.911 -0.363 1.00 93.31 293 ILE A CA 1
ATOM 2391 C C . ILE A 1 293 ? -7.775 23.837 0.552 1.00 93.31 293 ILE A C 1
ATOM 2393 O O . ILE A 1 293 ? -8.994 23.670 0.561 1.00 93.31 293 ILE A O 1
ATOM 2397 N N . LEU A 1 294 ? -6.957 23.123 1.334 1.00 92.94 294 LEU A N 1
ATOM 2398 C CA . LEU A 1 294 ? -7.452 22.096 2.256 1.00 92.94 294 LEU A CA 1
ATOM 2399 C C . LEU A 1 294 ? -8.410 22.684 3.303 1.00 92.94 294 LEU A C 1
ATOM 2401 O O . LEU A 1 294 ? -9.491 22.131 3.492 1.00 92.94 294 LEU A O 1
ATOM 2405 N N . GLU A 1 295 ? -8.074 23.828 3.906 1.00 92.56 295 GLU A N 1
ATOM 2406 C CA . GLU A 1 295 ? -8.903 24.529 4.904 1.00 92.56 295 GLU A CA 1
ATOM 2407 C C . GLU A 1 295 ? -10.263 24.988 4.358 1.00 92.56 295 GLU A C 1
ATOM 2409 O O . GLU A 1 295 ? -11.244 25.055 5.099 1.00 92.56 295 GLU A O 1
ATOM 2414 N N . ARG A 1 296 ? -10.352 25.255 3.051 1.00 93.38 296 ARG A N 1
ATOM 2415 C CA . ARG A 1 296 ? -11.604 25.599 2.355 1.00 93.38 296 ARG A CA 1
ATOM 2416 C C . ARG A 1 296 ? -12.404 24.372 1.897 1.00 93.38 296 ARG A C 1
ATOM 2418 O O . ARG A 1 296 ? -13.442 24.525 1.251 1.00 93.38 296 ARG A O 1
ATOM 2425 N N . THR A 1 297 ? -11.947 23.157 2.203 1.00 92.31 297 THR A N 1
ATOM 2426 C CA . THR A 1 297 ? -12.584 21.895 1.793 1.00 92.31 297 THR A CA 1
ATOM 2427 C C . THR A 1 297 ? -12.912 21.005 2.992 1.00 92.31 297 THR A C 1
ATOM 2429 O O . THR A 1 297 ? -12.567 21.296 4.131 1.00 92.31 297 THR A O 1
ATOM 2432 N N . ALA A 1 298 ? -13.591 19.882 2.743 1.00 87.94 298 ALA A N 1
ATOM 2433 C CA . ALA A 1 298 ? -13.880 18.878 3.769 1.00 87.94 298 ALA A CA 1
ATOM 2434 C C . ALA A 1 298 ? -12.709 17.907 4.037 1.00 87.94 298 ALA A C 1
ATOM 2436 O O . ALA A 1 298 ? -12.864 16.968 4.821 1.00 87.94 298 ALA A O 1
ATOM 2437 N N . VAL A 1 299 ? -11.559 18.078 3.372 1.00 95.00 299 VAL A N 1
ATOM 2438 C CA . VAL A 1 299 ? -10.402 17.187 3.534 1.00 95.00 299 VAL A CA 1
ATOM 2439 C C . VAL A 1 299 ? -9.644 17.572 4.799 1.00 95.00 299 VAL A C 1
ATOM 2441 O O . VAL A 1 299 ? -9.071 18.654 4.896 1.00 95.00 299 VAL A O 1
ATOM 2444 N N . LYS A 1 300 ? -9.624 16.667 5.778 1.00 95.94 300 LYS A N 1
ATOM 2445 C CA . LYS A 1 300 ? -8.863 16.860 7.016 1.00 95.94 300 LYS A CA 1
ATOM 2446 C C . LYS A 1 300 ? -7.374 16.712 6.733 1.00 95.94 300 LYS A C 1
ATOM 2448 O O . LYS A 1 300 ? -6.982 15.914 5.884 1.00 95.94 300 LYS A O 1
ATOM 2453 N N . TYR A 1 301 ? -6.537 17.404 7.491 1.00 95.69 301 TYR A N 1
ATOM 2454 C CA . TYR A 1 301 ? -5.104 17.150 7.481 1.00 95.69 301 TYR A CA 1
ATOM 2455 C C . TYR A 1 301 ? -4.531 17.211 8.893 1.00 95.69 301 TYR A C 1
ATOM 2457 O O . TYR A 1 301 ? -5.036 17.944 9.742 1.00 95.69 301 TYR A O 1
ATOM 2465 N N . ARG A 1 302 ? -3.494 16.415 9.161 1.00 93.50 302 ARG A N 1
ATOM 2466 C CA . ARG A 1 302 ? -2.778 16.427 10.442 1.00 93.50 302 ARG A CA 1
ATOM 2467 C C . ARG A 1 302 ? -1.336 15.969 10.295 1.00 93.50 302 ARG A C 1
ATOM 2469 O O . ARG A 1 302 ? -1.020 15.115 9.463 1.00 93.50 302 ARG A O 1
ATOM 2476 N N . ARG A 1 303 ? -0.482 16.505 11.162 1.00 90.81 303 ARG A N 1
ATOM 2477 C CA . ARG A 1 303 ? 0.916 16.108 11.274 1.00 90.81 303 ARG A CA 1
ATOM 2478 C C . ARG A 1 303 ? 1.076 14.961 12.272 1.00 90.81 303 ARG A C 1
ATOM 2480 O O . ARG A 1 303 ? 0.448 14.957 13.327 1.00 90.81 303 ARG A O 1
ATOM 2487 N N . MET A 1 304 ? 1.918 13.995 11.932 1.00 88.75 304 MET A N 1
ATOM 2488 C CA . MET A 1 304 ? 2.348 12.909 12.801 1.00 88.75 304 MET A CA 1
ATOM 2489 C C . MET A 1 304 ? 3.781 13.180 13.254 1.00 88.75 304 MET A C 1
ATOM 2491 O O . MET A 1 304 ? 4.711 13.135 12.450 1.00 88.75 304 MET A O 1
ATOM 2495 N N . GLU A 1 305 ? 3.954 13.478 14.539 1.00 83.00 305 GLU A N 1
ATOM 2496 C CA . GLU A 1 305 ? 5.272 13.735 15.120 1.00 83.00 305 GLU A CA 1
ATOM 2497 C C . GLU A 1 305 ? 6.030 12.435 15.422 1.00 83.00 305 GLU A C 1
ATOM 2499 O O . GLU A 1 305 ? 5.440 11.366 15.580 1.00 83.00 305 GLU A O 1
ATOM 2504 N N . ASN A 1 306 ? 7.354 12.550 15.563 1.00 75.69 306 ASN A N 1
ATOM 2505 C CA . ASN A 1 306 ? 8.248 11.485 16.042 1.00 75.69 306 ASN A CA 1
ATOM 2506 C C . ASN A 1 306 ? 8.280 10.206 15.188 1.00 75.69 306 ASN A C 1
ATOM 2508 O O . ASN A 1 306 ? 8.625 9.135 15.682 1.00 75.69 306 ASN A O 1
ATOM 2512 N N . ILE A 1 307 ? 7.994 10.318 13.891 1.00 72.75 307 ILE A N 1
ATOM 2513 C CA . ILE A 1 307 ? 8.096 9.219 12.927 1.00 72.75 307 ILE A CA 1
ATOM 2514 C C . ILE A 1 307 ? 9.016 9.604 11.763 1.00 72.75 307 ILE A C 1
ATOM 2516 O O . ILE A 1 307 ? 9.217 10.780 11.468 1.00 72.75 307 ILE A O 1
ATOM 2520 N N . GLY A 1 308 ? 9.625 8.610 11.112 1.00 65.50 308 GLY A N 1
ATOM 2521 C CA . GLY A 1 308 ? 10.547 8.845 9.995 1.00 65.50 308 GLY A CA 1
ATOM 2522 C C . GLY A 1 308 ? 11.983 9.193 10.407 1.00 65.50 308 GLY A C 1
ATOM 2523 O O . GLY A 1 308 ? 12.785 9.532 9.542 1.00 65.50 308 GLY A O 1
ATOM 2524 N N . GLY A 1 309 ? 12.341 9.074 11.692 1.00 71.44 309 GLY A N 1
ATOM 2525 C CA . GLY A 1 309 ? 13.721 9.247 12.169 1.00 71.44 309 GLY A CA 1
ATOM 2526 C C . GLY A 1 309 ? 14.708 8.275 11.512 1.00 71.44 309 GLY A C 1
ATOM 2527 O O . GLY A 1 309 ? 15.779 8.690 11.089 1.00 71.44 309 GLY A O 1
ATOM 2528 N N . GLU A 1 310 ? 14.323 7.009 11.329 1.00 68.50 310 GLU A N 1
ATOM 2529 C CA . GLU A 1 310 ? 15.137 6.022 10.605 1.00 68.50 310 GLU A CA 1
ATOM 2530 C C . GLU A 1 310 ? 15.315 6.404 9.127 1.00 68.50 310 GLU A C 1
ATOM 2532 O O . GLU A 1 310 ? 16.437 6.420 8.624 1.00 68.50 310 GLU A O 1
ATOM 2537 N N . LEU A 1 311 ? 14.229 6.790 8.443 1.00 65.50 311 LEU A N 1
ATOM 2538 C CA . LEU A 1 311 ? 14.284 7.296 7.069 1.00 65.50 311 LEU A CA 1
ATOM 2539 C C . LEU A 1 311 ? 15.215 8.511 6.971 1.00 65.50 311 LEU A C 1
ATOM 2541 O O . LEU A 1 311 ? 16.063 8.572 6.082 1.00 65.50 311 LEU A O 1
ATOM 2545 N N . LYS A 1 312 ? 15.082 9.461 7.903 1.00 69.75 312 LYS A N 1
ATOM 2546 C CA . LYS A 1 312 ? 15.948 10.634 8.002 1.00 69.75 312 LYS A CA 1
ATOM 2547 C C . LYS A 1 312 ? 17.407 10.213 8.169 1.00 69.75 312 LYS A C 1
ATOM 2549 O O . LYS A 1 312 ? 18.231 10.648 7.374 1.00 69.75 312 LYS A O 1
ATOM 2554 N N . ASN A 1 313 ? 17.714 9.338 9.126 1.00 73.44 313 ASN A N 1
ATOM 2555 C CA . ASN A 1 313 ? 19.071 8.857 9.387 1.00 73.44 313 ASN A CA 1
ATOM 2556 C C . ASN A 1 313 ? 19.668 8.169 8.157 1.00 73.44 313 ASN A C 1
ATOM 2558 O O . ASN A 1 313 ? 20.786 8.491 7.768 1.00 73.44 313 ASN A O 1
ATOM 2562 N N . ARG A 1 314 ? 18.915 7.292 7.486 1.00 68.75 314 ARG A N 1
ATOM 2563 C CA . ARG A 1 314 ? 19.372 6.618 6.262 1.00 68.75 314 ARG A CA 1
ATOM 2564 C C . ARG A 1 314 ? 19.612 7.594 5.119 1.00 68.75 314 ARG A C 1
ATOM 2566 O O . ARG A 1 314 ? 20.652 7.532 4.476 1.00 68.75 314 ARG A O 1
ATOM 2573 N N . ILE A 1 315 ? 18.718 8.557 4.895 1.00 64.88 315 ILE A N 1
ATOM 2574 C CA . ILE A 1 315 ? 18.958 9.623 3.910 1.00 64.88 315 ILE A CA 1
ATOM 2575 C C . ILE A 1 315 ? 20.205 10.436 4.295 1.00 64.88 315 ILE A C 1
ATOM 2577 O O . ILE A 1 315 ? 21.000 10.806 3.435 1.00 64.88 315 ILE A O 1
ATOM 2581 N N . GLU A 1 316 ? 20.420 10.709 5.579 1.00 68.75 316 GLU A N 1
ATOM 2582 C CA . GLU A 1 316 ? 21.567 11.478 6.066 1.00 68.75 316 GLU A CA 1
ATOM 2583 C C . GLU A 1 316 ? 22.900 10.721 6.027 1.00 68.75 316 GLU A C 1
ATOM 2585 O O . GLU A 1 316 ? 23.937 11.361 5.857 1.00 68.75 316 GLU A O 1
ATOM 2590 N N . GLN A 1 317 ? 22.882 9.393 6.141 1.00 67.50 317 GLN A N 1
ATOM 2591 C CA . GLN A 1 317 ? 24.068 8.533 6.186 1.00 67.50 317 GLN A CA 1
ATOM 2592 C C . GLN A 1 317 ? 24.401 7.884 4.836 1.00 67.50 317 GLN A C 1
ATOM 2594 O O . GLN A 1 317 ? 25.565 7.815 4.462 1.00 67.50 317 GLN A O 1
ATOM 2599 N N . GLU A 1 318 ? 23.407 7.415 4.084 1.00 63.50 318 GLU A N 1
ATOM 2600 C CA . GLU A 1 318 ? 23.615 6.681 2.826 1.00 63.50 318 GLU A CA 1
ATOM 2601 C C . GLU A 1 318 ? 23.582 7.620 1.613 1.00 63.50 318 GLU A C 1
ATOM 2603 O O . GLU A 1 318 ? 24.325 7.433 0.647 1.00 63.50 318 GLU A O 1
ATOM 2608 N N . ILE A 1 319 ? 22.732 8.653 1.667 1.00 58.53 319 ILE A N 1
ATOM 2609 C CA . ILE A 1 319 ? 22.416 9.500 0.511 1.00 58.53 319 ILE A CA 1
ATOM 2610 C C . ILE A 1 319 ? 23.177 10.837 0.591 1.00 58.53 319 ILE A C 1
ATOM 2612 O O . ILE A 1 319 ? 23.917 11.180 -0.331 1.00 58.53 319 ILE A O 1
ATOM 2616 N N . LYS A 1 320 ? 23.113 11.572 1.716 1.00 62.03 320 LYS A N 1
ATOM 2617 C CA . LYS A 1 320 ? 23.794 12.878 1.867 1.00 62.03 320 LYS A CA 1
ATOM 2618 C C . LYS A 1 320 ? 25.330 12.841 1.706 1.00 62.03 320 LYS A C 1
ATOM 2620 O O . LYS A 1 320 ? 25.873 13.805 1.154 1.00 62.03 320 LYS A O 1
ATOM 2625 N N . PRO A 1 321 ? 26.077 11.804 2.142 1.00 56.81 321 PRO A N 1
ATOM 2626 C CA . PRO A 1 321 ? 27.536 11.776 1.988 1.00 56.81 321 PRO A CA 1
ATOM 2627 C C . PRO A 1 321 ? 28.010 11.614 0.543 1.00 56.81 321 PRO A C 1
ATOM 2629 O O . PRO A 1 321 ? 29.106 12.077 0.222 1.00 56.81 321 PRO A O 1
ATOM 2632 N N . GLN A 1 322 ? 27.173 11.067 -0.349 1.00 51.88 322 GLN A N 1
ATOM 2633 C CA . GLN A 1 322 ? 27.441 11.061 -1.793 1.00 51.88 322 GLN A CA 1
ATOM 2634 C C . GLN A 1 322 ? 27.549 12.498 -2.351 1.00 51.88 322 GLN A C 1
ATOM 2636 O O . GLN A 1 322 ? 28.215 12.720 -3.360 1.00 51.88 322 GLN A O 1
ATOM 2641 N N . TYR A 1 323 ? 26.981 13.496 -1.656 1.00 51.91 323 TYR A N 1
ATOM 2642 C CA . TYR A 1 323 ? 26.948 14.902 -2.081 1.00 51.91 323 TYR A CA 1
ATOM 2643 C C . TYR A 1 323 ? 28.022 15.788 -1.438 1.00 51.91 323 TYR A C 1
ATOM 2645 O O . TYR A 1 323 ? 28.516 16.712 -2.080 1.00 51.91 323 TYR A O 1
ATOM 2653 N N . LYS A 1 324 ? 28.449 15.508 -0.194 1.00 44.59 324 LYS A N 1
ATOM 2654 C CA . LYS A 1 324 ? 29.480 16.317 0.498 1.00 44.59 324 LYS A CA 1
ATOM 2655 C C . LYS A 1 324 ? 30.869 16.254 -0.159 1.00 44.59 324 LYS A C 1
ATOM 2657 O O . LYS A 1 324 ? 31.694 17.123 0.120 1.00 44.59 324 LYS A O 1
ATOM 2662 N N . LYS A 1 325 ? 31.133 15.276 -1.037 1.00 44.59 325 LYS A N 1
ATOM 2663 C CA . LYS A 1 325 ? 32.402 15.163 -1.782 1.00 44.59 325 LYS A CA 1
ATOM 2664 C C . LYS A 1 325 ? 32.588 16.231 -2.872 1.00 44.59 325 LYS A C 1
ATOM 2666 O O . LYS A 1 325 ? 33.722 16.462 -3.268 1.00 44.59 325 LYS A O 1
ATOM 2671 N N . ASN A 1 326 ? 31.532 16.929 -3.305 1.00 45.75 326 ASN A N 1
ATOM 2672 C CA . ASN A 1 326 ? 31.612 18.010 -4.296 1.00 45.75 326 ASN A CA 1
ATOM 2673 C C . ASN A 1 326 ? 30.949 19.285 -3.754 1.00 45.75 326 ASN A C 1
ATOM 2675 O O . ASN A 1 326 ? 29.811 19.600 -4.091 1.00 45.75 326 ASN A O 1
ATOM 2679 N N . LYS A 1 327 ? 31.673 20.040 -2.915 1.00 45.47 327 LYS A N 1
ATOM 2680 C CA . LYS A 1 327 ? 31.165 21.237 -2.210 1.00 45.47 327 LYS A CA 1
ATOM 2681 C C . LYS A 1 327 ? 30.550 22.332 -3.109 1.00 45.47 327 LYS A C 1
ATOM 2683 O O . LYS A 1 327 ? 29.815 23.159 -2.586 1.00 45.47 327 LYS A O 1
ATOM 2688 N N . ASN A 1 328 ? 30.772 22.302 -4.430 1.00 47.16 328 ASN A N 1
ATOM 2689 C CA . ASN A 1 328 ? 30.333 23.347 -5.368 1.00 47.16 328 ASN A CA 1
ATOM 2690 C C . ASN A 1 328 ? 29.376 22.876 -6.488 1.00 47.16 328 ASN A C 1
ATOM 2692 O O . ASN A 1 328 ? 29.122 23.644 -7.412 1.00 47.16 328 ASN A O 1
ATOM 2696 N N . LYS A 1 329 ? 28.841 21.643 -6.468 1.00 53.12 329 LYS A N 1
ATOM 2697 C CA . LYS A 1 329 ? 27.899 21.175 -7.511 1.00 53.12 329 LYS A CA 1
ATOM 2698 C C . LYS A 1 329 ? 26.659 20.517 -6.908 1.00 53.12 329 LYS A C 1
ATOM 2700 O O . LYS A 1 329 ? 26.765 19.528 -6.190 1.00 53.12 329 LYS A O 1
ATOM 2705 N N . TRP A 1 330 ? 25.480 21.050 -7.241 1.00 55.94 330 TRP A N 1
ATOM 2706 C CA . TRP A 1 330 ? 24.198 20.399 -6.952 1.00 55.94 330 TRP A CA 1
ATOM 2707 C C . TRP A 1 330 ? 24.146 19.027 -7.640 1.00 55.94 330 TRP A C 1
ATOM 2709 O O . TRP A 1 330 ? 24.587 18.927 -8.787 1.00 55.94 330 TRP A O 1
ATOM 2719 N N . PRO A 1 331 ? 23.623 17.974 -6.987 1.00 62.81 331 PRO A N 1
ATOM 2720 C CA . PRO A 1 331 ? 23.516 16.667 -7.617 1.00 62.81 331 PRO A CA 1
ATOM 2721 C C . PRO A 1 331 ? 22.534 16.737 -8.789 1.00 62.81 331 PRO A C 1
ATOM 2723 O O . PRO A 1 331 ? 21.408 17.216 -8.654 1.00 62.81 331 PRO A O 1
ATOM 2726 N N . THR A 1 332 ? 23.002 16.294 -9.950 1.00 66.62 332 THR A N 1
ATOM 2727 C CA . THR A 1 332 ? 22.282 16.334 -11.233 1.00 66.62 332 THR A CA 1
ATOM 2728 C C . THR A 1 332 ? 21.954 14.944 -11.768 1.00 66.62 332 THR A C 1
ATOM 2730 O O . THR A 1 332 ? 21.202 14.834 -12.731 1.00 66.62 332 THR A O 1
ATOM 2733 N N . GLU A 1 333 ? 22.475 13.910 -11.110 1.00 74.19 333 GLU A N 1
ATOM 2734 C CA . GLU A 1 333 ? 22.309 12.498 -11.442 1.00 74.19 333 GLU A CA 1
ATOM 2735 C C . GLU A 1 333 ? 21.373 11.813 -10.433 1.00 74.19 333 GLU A C 1
ATOM 2737 O O . GLU A 1 333 ? 21.309 12.238 -9.270 1.00 74.19 333 GLU A O 1
ATOM 2742 N N . PRO A 1 334 ? 20.659 10.748 -10.841 1.00 81.06 334 PRO A N 1
ATOM 2743 C CA . PRO A 1 334 ? 19.814 9.977 -9.938 1.00 81.06 334 PRO A CA 1
ATOM 2744 C C . PRO A 1 334 ? 20.637 9.295 -8.839 1.00 81.06 334 PRO A C 1
ATOM 2746 O O . PRO A 1 334 ? 21.774 8.865 -9.060 1.00 81.06 334 PRO A O 1
ATOM 2749 N N . VAL A 1 335 ? 20.030 9.145 -7.657 1.00 78.94 335 VAL A N 1
ATOM 2750 C CA . VAL A 1 335 ? 20.640 8.432 -6.522 1.00 78.94 335 VAL A CA 1
ATOM 2751 C C . VAL A 1 335 ? 21.016 7.007 -6.922 1.00 78.94 335 VAL A C 1
ATOM 2753 O O . VAL A 1 335 ? 20.193 6.272 -7.469 1.00 78.94 335 VAL A O 1
ATOM 2756 N N . GLN A 1 336 ? 22.248 6.602 -6.609 1.00 77.62 336 GLN A N 1
ATOM 2757 C CA . GLN A 1 336 ? 22.699 5.218 -6.747 1.00 77.62 336 GLN A CA 1
ATOM 2758 C C . GLN A 1 336 ? 22.448 4.450 -5.444 1.00 77.62 336 GLN A C 1
ATOM 2760 O O . GLN A 1 336 ? 22.542 5.019 -4.357 1.00 77.62 336 GLN A O 1
ATOM 2765 N N . GLY A 1 337 ? 22.122 3.158 -5.545 1.00 72.81 337 GLY A N 1
ATOM 2766 C CA . GLY A 1 337 ? 21.861 2.318 -4.366 1.00 72.81 337 GLY A CA 1
ATOM 2767 C C . GLY A 1 337 ? 20.499 2.545 -3.699 1.00 72.81 337 GLY A C 1
ATOM 2768 O O . GLY A 1 337 ? 20.311 2.165 -2.546 1.00 72.81 337 GLY A O 1
ATOM 2769 N N . TYR A 1 338 ? 19.538 3.139 -4.414 1.00 81.56 338 TYR A N 1
ATOM 2770 C CA . TYR A 1 338 ? 18.129 3.096 -4.016 1.00 81.56 338 TYR A CA 1
ATOM 2771 C C . TYR A 1 338 ? 17.701 1.626 -3.829 1.00 81.56 338 TYR A C 1
ATOM 2773 O O . TYR A 1 338 ? 18.256 0.731 -4.473 1.00 81.56 338 TYR A O 1
ATOM 2781 N N . ILE A 1 339 ? 16.761 1.361 -2.912 1.00 86.69 339 ILE A N 1
ATOM 2782 C CA . ILE A 1 339 ? 16.331 -0.011 -2.549 1.00 86.69 339 ILE A CA 1
ATOM 2783 C C . ILE A 1 339 ? 15.993 -0.823 -3.817 1.00 86.69 339 ILE A C 1
ATOM 2785 O O . ILE A 1 339 ? 15.699 -0.214 -4.826 1.00 86.69 339 ILE A O 1
ATOM 2789 N N . THR A 1 340 ? 16.003 -2.156 -3.882 1.00 91.12 340 THR A N 1
ATOM 2790 C CA . THR A 1 340 ? 15.529 -2.898 -5.090 1.00 91.12 340 THR A CA 1
ATOM 2791 C C . THR A 1 340 ? 14.041 -3.234 -4.980 1.00 91.12 340 THR A C 1
ATOM 2793 O O . THR A 1 340 ? 13.468 -3.049 -3.905 1.00 91.12 340 THR A O 1
ATOM 2796 N N . TRP A 1 341 ? 13.373 -3.626 -6.070 1.00 93.00 341 TRP A N 1
ATOM 2797 C CA . TRP A 1 341 ? 11.936 -3.938 -6.009 1.00 93.00 341 TRP A CA 1
ATOM 2798 C C . TRP A 1 341 ? 11.669 -5.102 -5.054 1.00 93.00 341 TRP A C 1
ATOM 2800 O O . TRP A 1 341 ? 10.774 -5.024 -4.222 1.00 93.00 341 TRP A O 1
ATOM 2810 N N . GLU A 1 342 ? 12.517 -6.118 -5.107 1.00 93.25 342 GLU A N 1
ATOM 2811 C CA . GLU A 1 342 ? 12.458 -7.326 -4.293 1.00 93.25 342 GLU A CA 1
ATOM 2812 C C . GLU A 1 342 ? 12.587 -6.970 -2.809 1.00 93.25 342 GLU A C 1
ATOM 2814 O O . GLU A 1 342 ? 11.710 -7.290 -2.008 1.00 93.25 342 GLU A O 1
ATOM 2819 N N . LYS A 1 343 ? 13.619 -6.188 -2.455 1.00 92.44 343 LYS A N 1
ATOM 2820 C CA . LYS A 1 343 ? 13.817 -5.687 -1.086 1.00 92.44 343 LYS A CA 1
ATOM 2821 C C . LYS A 1 343 ? 12.676 -4.780 -0.637 1.00 92.44 343 LYS A C 1
ATOM 2823 O O . LYS A 1 343 ? 12.301 -4.800 0.528 1.00 92.44 343 LYS A O 1
ATOM 2828 N N . PHE A 1 344 ? 12.132 -3.964 -1.537 1.00 94.75 344 PHE A N 1
ATOM 2829 C CA . PHE A 1 344 ? 11.027 -3.062 -1.226 1.00 94.75 344 PHE A CA 1
ATOM 2830 C C . PHE A 1 344 ? 9.759 -3.833 -0.855 1.00 94.75 344 PHE A C 1
ATOM 2832 O O . PHE A 1 344 ? 9.181 -3.571 0.196 1.00 94.75 344 PHE A O 1
ATOM 2839 N N . PHE A 1 345 ? 9.353 -4.806 -1.671 1.00 96.81 345 PHE A N 1
ATOM 2840 C CA . PHE A 1 345 ? 8.147 -5.585 -1.406 1.00 96.81 345 PHE A CA 1
ATOM 2841 C C . PHE A 1 345 ? 8.308 -6.546 -0.230 1.00 96.81 345 PHE A C 1
ATOM 2843 O O . PHE A 1 345 ? 7.378 -6.665 0.568 1.00 96.81 345 PHE A O 1
ATOM 2850 N N . MET A 1 346 ? 9.489 -7.148 -0.050 1.00 97.06 346 MET A N 1
ATOM 2851 C CA . MET A 1 346 ? 9.760 -7.958 1.139 1.00 97.06 346 MET A CA 1
ATOM 2852 C C . MET A 1 346 ? 9.701 -7.116 2.419 1.00 97.06 346 MET A C 1
ATOM 2854 O O . MET A 1 346 ? 9.040 -7.512 3.372 1.00 97.06 346 MET A O 1
ATOM 2858 N N . LYS A 1 347 ? 10.262 -5.898 2.426 1.00 95.06 347 LYS A N 1
ATOM 2859 C CA . LYS A 1 347 ? 10.136 -4.989 3.579 1.00 95.06 347 LYS A CA 1
ATOM 2860 C C . LYS A 1 347 ? 8.691 -4.589 3.886 1.00 95.06 347 LYS A C 1
ATOM 2862 O O . LYS A 1 347 ? 8.359 -4.359 5.043 1.00 95.06 347 LYS A O 1
ATOM 2867 N N . ILE A 1 348 ? 7.811 -4.516 2.885 1.00 95.44 348 ILE A N 1
ATOM 2868 C CA . ILE A 1 348 ? 6.372 -4.318 3.129 1.00 95.44 348 ILE A CA 1
ATOM 2869 C C . ILE A 1 348 ? 5.773 -5.538 3.839 1.00 95.44 348 ILE A C 1
ATOM 2871 O O . ILE A 1 348 ? 4.993 -5.370 4.779 1.00 95.44 348 ILE A O 1
ATOM 2875 N N . ALA A 1 349 ? 6.148 -6.756 3.439 1.00 96.19 349 ALA A N 1
ATOM 2876 C CA . ALA A 1 349 ? 5.737 -7.973 4.136 1.00 96.19 349 ALA A CA 1
ATOM 2877 C C . ALA A 1 349 ? 6.282 -8.004 5.581 1.00 96.19 349 ALA A C 1
ATOM 2879 O O . ALA A 1 349 ? 5.530 -8.302 6.504 1.00 96.19 349 ALA A O 1
ATOM 2880 N N . GLU A 1 350 ? 7.535 -7.603 5.809 1.00 94.56 350 GLU A N 1
ATOM 2881 C CA . GLU A 1 350 ? 8.136 -7.473 7.148 1.00 94.56 350 GLU A CA 1
ATOM 2882 C C . GLU A 1 350 ? 7.422 -6.433 8.025 1.00 94.56 350 GLU A C 1
ATOM 2884 O O . GLU A 1 350 ? 7.085 -6.720 9.170 1.00 94.56 350 GLU A O 1
ATOM 2889 N N . LEU A 1 351 ? 7.108 -5.250 7.490 1.00 93.19 351 LEU A N 1
ATOM 2890 C CA . LEU A 1 351 ? 6.326 -4.246 8.220 1.00 93.19 351 LEU A CA 1
ATOM 2891 C C . LEU A 1 351 ? 4.916 -4.754 8.542 1.00 93.19 351 LEU A C 1
ATOM 2893 O O . LEU A 1 351 ? 4.355 -4.432 9.586 1.00 93.19 351 LEU A O 1
ATOM 2897 N N . SER A 1 352 ? 4.328 -5.554 7.650 1.00 93.38 352 SER A N 1
ATOM 2898 C CA . SER A 1 352 ? 3.012 -6.157 7.881 1.00 93.38 352 SER A CA 1
ATOM 2899 C C . SER A 1 352 ? 3.088 -7.210 8.986 1.00 93.38 352 SER A C 1
ATOM 2901 O O . SER A 1 352 ? 2.237 -7.230 9.868 1.00 93.38 352 SER A O 1
ATOM 2903 N N . LYS A 1 353 ? 4.157 -8.015 9.009 1.00 93.50 353 LYS A N 1
ATOM 2904 C CA . LYS A 1 353 ? 4.449 -9.002 10.057 1.00 93.50 353 LYS A CA 1
ATOM 2905 C C . LYS A 1 353 ? 4.476 -8.389 11.462 1.00 93.50 353 LYS A C 1
ATOM 2907 O O . LYS A 1 353 ? 4.002 -9.029 12.399 1.00 93.50 353 LYS A O 1
ATOM 2912 N N . GLU A 1 354 ? 4.998 -7.170 11.631 1.00 89.88 354 GLU A N 1
ATOM 2913 C CA . GLU A 1 354 ? 5.048 -6.483 12.937 1.00 89.88 354 GLU A CA 1
ATOM 2914 C C . GLU A 1 354 ? 3.664 -6.321 13.582 1.00 89.88 354 GLU A C 1
ATOM 2916 O O . GLU A 1 354 ? 3.559 -6.294 14.809 1.00 89.88 354 GLU A O 1
ATOM 2921 N N . ARG A 1 355 ? 2.604 -6.281 12.764 1.00 88.06 355 ARG A N 1
ATOM 2922 C CA . ARG A 1 355 ? 1.217 -6.142 13.214 1.00 88.06 355 ARG A CA 1
ATOM 2923 C C . ARG A 1 355 ? 0.608 -7.402 13.815 1.00 88.06 355 ARG A C 1
ATOM 2925 O O . ARG A 1 355 ? -0.443 -7.309 14.442 1.00 88.06 355 ARG A O 1
ATOM 2932 N N . SER A 1 356 ? 1.219 -8.563 13.600 1.00 85.38 356 SER A N 1
ATOM 2933 C CA . SER A 1 356 ? 0.750 -9.803 14.211 1.00 85.38 356 SER A CA 1
ATOM 2934 C C . SER A 1 356 ? 0.828 -9.692 15.736 1.00 85.38 356 SER A C 1
ATOM 2936 O O . SER A 1 356 ? 1.850 -9.261 16.278 1.00 85.38 356 SER A O 1
ATOM 2938 N N . ASN A 1 357 ? -0.240 -10.090 16.425 1.00 75.50 357 ASN A N 1
ATOM 2939 C CA . ASN A 1 357 ? -0.300 -10.201 17.885 1.00 75.50 357 ASN A CA 1
ATOM 2940 C C . ASN A 1 357 ? 0.288 -11.524 18.407 1.00 75.50 357 ASN A C 1
ATOM 2942 O O . ASN A 1 357 ? 0.302 -11.753 19.608 1.00 75.50 357 ASN A O 1
ATOM 2946 N N . HIS A 1 358 ? 0.812 -12.376 17.524 1.00 72.38 358 HIS A N 1
ATOM 2947 C CA . HIS A 1 358 ? 1.393 -13.657 17.904 1.00 72.38 358 HIS A CA 1
ATOM 2948 C C . HIS A 1 358 ? 2.786 -13.514 18.541 1.00 72.38 358 HIS A C 1
ATOM 2950 O O . HIS A 1 358 ? 3.477 -12.508 18.354 1.00 72.38 358 HIS A O 1
ATOM 2956 N N . ASN A 1 359 ? 3.262 -14.566 19.212 1.00 72.94 359 ASN A N 1
ATOM 2957 C CA . ASN A 1 359 ? 4.650 -14.676 19.663 1.00 72.94 359 ASN A CA 1
ATOM 2958 C C . ASN A 1 359 ? 5.639 -14.344 18.508 1.00 72.94 359 ASN A C 1
ATOM 2960 O O . ASN A 1 359 ? 5.480 -14.890 17.404 1.00 72.94 359 ASN A O 1
ATOM 2964 N N . PRO A 1 360 ? 6.646 -13.465 18.735 1.00 74.44 360 PRO A N 1
ATOM 2965 C CA . PRO A 1 360 ? 7.586 -12.974 17.722 1.00 74.44 360 PRO A CA 1
ATOM 2966 C C . PRO A 1 360 ? 8.165 -14.024 16.766 1.00 74.44 360 PRO A C 1
ATOM 2968 O O . PRO A 1 360 ? 8.365 -13.727 15.583 1.00 74.44 360 PRO A O 1
ATOM 2971 N N . GLN A 1 361 ? 8.408 -15.249 17.246 1.00 73.25 361 GLN A N 1
ATOM 2972 C CA . GLN A 1 361 ? 9.000 -16.322 16.441 1.00 73.25 361 GLN A CA 1
ATOM 2973 C C . GLN A 1 361 ? 8.075 -16.854 15.334 1.00 73.25 361 GLN A C 1
ATOM 2975 O O . GLN A 1 361 ? 8.559 -17.331 14.307 1.00 73.25 361 GLN A O 1
ATOM 2980 N N . TYR A 1 362 ? 6.758 -16.703 15.492 1.00 80.69 362 TYR A N 1
ATOM 2981 C CA . TYR A 1 362 ? 5.750 -17.185 14.541 1.00 80.69 362 TYR A CA 1
ATOM 2982 C C . TYR A 1 362 ? 5.047 -16.067 13.774 1.00 80.69 362 TYR A C 1
ATOM 2984 O O . TYR A 1 362 ? 4.148 -16.343 12.984 1.00 80.69 362 TYR A O 1
ATOM 2992 N N . LYS A 1 363 ? 5.427 -14.801 13.975 1.00 90.12 363 LYS A N 1
ATOM 2993 C CA . LYS A 1 363 ? 4.871 -13.704 13.180 1.00 90.12 363 LYS A CA 1
ATOM 2994 C C . LYS A 1 363 ? 5.260 -13.888 11.706 1.00 90.12 363 LYS A C 1
ATOM 2996 O O . LYS A 1 363 ? 6.445 -14.048 11.379 1.00 90.12 363 LYS A O 1
ATOM 3001 N N . VAL A 1 364 ? 4.275 -13.813 10.819 1.00 93.12 364 VAL A N 1
ATOM 3002 C CA . VAL A 1 364 ? 4.409 -13.898 9.362 1.00 93.12 364 VAL A CA 1
ATOM 3003 C C . VAL A 1 364 ? 3.686 -12.714 8.732 1.00 93.12 364 VAL A C 1
ATOM 3005 O O . VAL A 1 364 ? 2.610 -12.319 9.178 1.00 93.12 364 VAL A O 1
ATOM 3008 N N . GLY A 1 365 ? 4.281 -12.147 7.690 1.00 95.50 365 GLY A N 1
ATOM 3009 C CA . GLY A 1 365 ? 3.674 -11.120 6.858 1.00 95.50 365 GLY A CA 1
ATOM 3010 C C . GLY A 1 365 ? 3.763 -11.488 5.385 1.00 95.50 365 GLY A C 1
ATOM 3011 O O . GLY A 1 365 ? 4.639 -12.252 4.974 1.00 95.50 365 GLY A O 1
ATOM 3012 N N . ALA A 1 366 ? 2.842 -10.940 4.603 1.00 96.00 366 ALA A N 1
ATOM 3013 C CA . ALA A 1 366 ? 2.687 -11.199 3.182 1.00 96.00 366 ALA A CA 1
ATOM 3014 C C . ALA A 1 366 ? 2.376 -9.900 2.424 1.00 96.00 366 ALA A C 1
ATOM 3016 O O . ALA A 1 366 ? 1.753 -8.984 2.962 1.00 96.00 366 ALA A O 1
ATOM 3017 N N . CYS A 1 367 ? 2.801 -9.827 1.167 1.00 95.81 367 CYS A N 1
ATOM 3018 C CA . CYS A 1 367 ? 2.581 -8.706 0.261 1.00 95.81 367 CYS A CA 1
ATOM 3019 C C . CYS A 1 367 ? 2.358 -9.243 -1.158 1.00 95.81 367 CYS A C 1
ATOM 3021 O O . CYS A 1 367 ? 3.227 -9.912 -1.717 1.00 95.81 367 CYS A O 1
ATOM 3023 N N . VAL A 1 368 ? 1.193 -8.961 -1.740 1.00 95.38 368 VAL A N 1
ATOM 3024 C CA . VAL A 1 368 ? 0.842 -9.373 -3.105 1.00 95.38 368 VAL A CA 1
ATOM 3025 C C . VAL A 1 368 ? 1.103 -8.220 -4.061 1.00 95.38 368 VAL A C 1
ATOM 3027 O O . VAL A 1 368 ? 0.638 -7.097 -3.850 1.00 95.38 368 VAL A O 1
ATOM 3030 N N . VAL A 1 369 ? 1.835 -8.503 -5.135 1.00 95.31 369 VAL A N 1
ATOM 3031 C CA . VAL A 1 369 ? 2.342 -7.492 -6.063 1.00 95.31 369 VAL A CA 1
ATOM 3032 C C . VAL A 1 369 ? 1.931 -7.817 -7.492 1.00 95.31 369 VAL A C 1
ATOM 3034 O O . VAL A 1 369 ? 2.180 -8.911 -7.994 1.00 95.31 369 VAL A O 1
ATOM 3037 N N . SER A 1 370 ? 1.345 -6.837 -8.177 1.00 93.81 370 SER A N 1
ATOM 3038 C CA . SER A 1 370 ? 0.951 -6.978 -9.577 1.00 93.81 370 SER A CA 1
ATOM 3039 C C . SER A 1 370 ? 2.162 -7.013 -10.522 1.00 93.81 370 SER A C 1
ATOM 3041 O O . SER A 1 370 ? 3.223 -6.464 -10.201 1.00 93.81 370 SER A O 1
ATOM 3043 N N . PRO A 1 371 ? 2.006 -7.518 -11.761 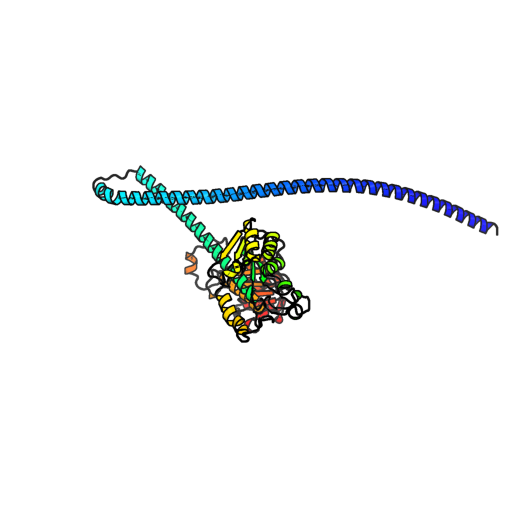1.00 92.69 371 PRO A N 1
ATOM 3044 C CA . PRO A 1 371 ? 3.045 -7.419 -12.794 1.00 92.69 371 PRO A CA 1
ATOM 3045 C C . PRO A 1 371 ? 3.506 -5.980 -13.078 1.00 92.69 371 PRO A C 1
ATOM 3047 O O . PRO A 1 371 ? 4.640 -5.748 -13.496 1.00 92.69 371 PRO A O 1
ATOM 3050 N N . LYS A 1 372 ? 2.641 -4.990 -12.810 1.00 90.50 372 LYS A N 1
ATOM 3051 C CA . LYS A 1 372 ? 2.943 -3.554 -12.923 1.00 90.50 372 LYS A CA 1
ATOM 3052 C C . LYS A 1 372 ? 3.669 -2.986 -11.697 1.00 90.50 372 LYS A C 1
ATOM 3054 O O . LYS A 1 372 ? 3.853 -1.775 -11.624 1.00 90.50 372 LYS A O 1
ATOM 3059 N N . LYS A 1 373 ? 4.089 -3.836 -10.752 1.00 92.50 373 LYS A N 1
ATOM 3060 C CA . LYS A 1 373 ? 4.794 -3.466 -9.515 1.00 92.50 373 LYS A CA 1
ATOM 3061 C C . LYS A 1 373 ? 3.941 -2.596 -8.575 1.00 92.50 373 LYS A C 1
ATOM 3063 O O . LYS A 1 373 ? 4.460 -1.728 -7.878 1.00 92.50 373 LYS A O 1
ATOM 3068 N N . GLN A 1 374 ? 2.629 -2.847 -8.545 1.00 92.31 374 GLN A N 1
ATOM 3069 C CA . GLN A 1 374 ? 1.694 -2.238 -7.590 1.00 92.31 374 GLN A CA 1
ATOM 3070 C C . GLN A 1 374 ? 1.424 -3.215 -6.442 1.00 92.31 374 GLN A C 1
ATOM 3072 O O . GLN A 1 374 ? 1.202 -4.396 -6.697 1.00 92.31 374 GLN A O 1
ATOM 3077 N N . VAL A 1 375 ? 1.411 -2.730 -5.199 1.00 92.94 375 VAL A N 1
ATOM 3078 C CA . VAL A 1 375 ? 1.015 -3.537 -4.032 1.00 92.94 375 VAL A CA 1
ATOM 3079 C C . VAL A 1 375 ? -0.500 -3.638 -4.009 1.00 92.94 375 VAL A C 1
ATOM 3081 O O . VAL A 1 375 ? -1.161 -2.635 -3.762 1.00 92.94 375 VAL A O 1
ATOM 3084 N N . LEU A 1 376 ? -1.028 -4.825 -4.305 1.00 90.75 376 LEU A N 1
ATOM 3085 C CA . LEU A 1 376 ? -2.467 -5.079 -4.353 1.00 90.75 376 LEU A CA 1
ATOM 3086 C C . LEU A 1 376 ? -3.047 -5.314 -2.965 1.00 90.75 376 LEU A C 1
ATOM 3088 O O . LEU A 1 376 ? -4.125 -4.811 -2.673 1.00 90.75 376 LEU A O 1
ATOM 3092 N N . ALA A 1 377 ? -2.319 -6.060 -2.136 1.00 89.94 377 ALA A N 1
ATOM 3093 C CA . ALA A 1 377 ? -2.745 -6.444 -0.802 1.00 89.94 377 ALA A CA 1
ATOM 3094 C C . ALA A 1 377 ? -1.551 -6.698 0.108 1.00 89.94 377 ALA A C 1
ATOM 3096 O O . ALA A 1 377 ? -0.456 -7.048 -0.343 1.00 89.94 377 ALA A O 1
ATOM 3097 N N . VAL A 1 378 ? -1.807 -6.602 1.405 1.00 92.75 378 VAL A N 1
ATOM 3098 C CA . VAL A 1 378 ? -0.884 -7.003 2.463 1.00 92.75 378 VAL A CA 1
ATOM 3099 C C . VAL A 1 378 ? -1.619 -7.872 3.471 1.00 92.75 378 VAL A C 1
ATOM 3101 O O . VAL A 1 378 ? -2.823 -7.728 3.679 1.00 92.75 378 VAL A O 1
ATOM 3104 N N . GLY A 1 379 ? -0.891 -8.782 4.098 1.00 91.94 379 GLY A N 1
ATOM 3105 C CA . GLY A 1 379 ? -1.431 -9.692 5.093 1.00 91.94 379 GLY A CA 1
ATOM 3106 C C . GLY A 1 379 ? -0.447 -9.917 6.224 1.00 91.94 379 GLY A C 1
ATOM 3107 O O . GLY A 1 379 ? 0.761 -9.735 6.077 1.00 91.94 379 GLY A O 1
ATOM 3108 N N . TYR A 1 380 ? -0.980 -10.305 7.370 1.00 92.38 380 TYR A N 1
ATOM 3109 C CA . TYR A 1 380 ? -0.221 -10.742 8.531 1.00 92.38 380 TYR A CA 1
ATOM 3110 C C . TYR A 1 380 ? -1.039 -11.785 9.270 1.00 92.38 380 TYR A C 1
ATOM 3112 O O . TYR A 1 380 ? -2.271 -11.770 9.184 1.00 92.38 380 TYR A O 1
ATOM 3120 N N . ASN A 1 381 ? -0.364 -12.701 9.955 1.00 90.19 381 ASN A N 1
ATOM 3121 C CA . ASN A 1 381 ? -1.064 -13.718 10.715 1.00 90.19 381 ASN A CA 1
ATOM 3122 C C . ASN A 1 381 ? -1.646 -13.133 12.002 1.00 90.19 381 ASN A C 1
ATOM 3124 O O . ASN A 1 381 ? -0.959 -12.435 12.748 1.00 90.19 381 ASN A O 1
ATOM 3128 N N . ALA A 1 382 ? -2.918 -13.404 12.247 1.00 84.94 382 ALA A N 1
ATOM 3129 C CA . ALA A 1 382 ? -3.633 -12.968 13.437 1.00 84.94 382 ALA A CA 1
ATOM 3130 C C . ALA A 1 382 ? -4.868 -13.849 13.633 1.00 84.94 382 ALA A C 1
ATOM 3132 O O . ALA A 1 382 ? -5.314 -14.530 12.702 1.00 84.94 382 ALA A O 1
ATOM 3133 N N . TYR A 1 383 ? -5.426 -13.803 14.836 1.00 81.19 383 TYR A N 1
ATOM 3134 C CA . TYR A 1 383 ? -6.771 -14.308 15.076 1.00 81.19 383 TYR A CA 1
ATOM 3135 C C . TYR A 1 383 ? -7.804 -13.523 14.243 1.00 81.19 383 TYR A C 1
ATOM 3137 O O . TYR A 1 383 ? -7.558 -12.354 13.910 1.00 81.19 383 TYR A O 1
ATOM 3145 N N . PRO A 1 384 ? -8.932 -14.148 13.858 1.00 76.62 384 PRO A N 1
ATOM 3146 C CA . PRO A 1 384 ? -10.039 -13.446 13.219 1.00 76.62 384 PRO A CA 1
ATOM 3147 C C . PRO A 1 384 ? -10.502 -12.260 14.075 1.00 76.62 384 PRO A C 1
ATOM 3149 O O . PRO A 1 384 ? -10.549 -12.355 15.296 1.00 76.62 384 PRO A O 1
ATOM 3152 N N . GLU A 1 385 ? -10.834 -11.143 13.428 1.00 69.62 385 GLU A N 1
ATOM 3153 C CA . GLU A 1 385 ? -11.047 -9.845 14.095 1.00 69.62 385 GLU A CA 1
ATOM 3154 C C . GLU A 1 385 ? -12.243 -9.852 15.068 1.00 69.62 385 GLU A C 1
ATOM 3156 O O . GLU A 1 385 ? -12.187 -9.190 16.100 1.00 69.62 385 GLU A O 1
ATOM 3161 N N . ASP A 1 386 ? -13.272 -10.658 14.778 1.00 71.44 386 ASP A N 1
ATOM 3162 C CA . ASP A 1 386 ? -14.485 -10.807 15.598 1.00 71.44 386 ASP A CA 1
ATOM 3163 C C . ASP A 1 386 ? -14.396 -11.954 16.625 1.00 71.44 386 ASP A C 1
ATOM 3165 O O . ASP A 1 386 ? -15.374 -12.259 17.311 1.00 71.44 386 ASP A O 1
ATOM 3169 N N . MET A 1 387 ? -13.254 -12.646 16.709 1.00 70.06 387 MET A N 1
ATOM 3170 C CA . MET A 1 387 ? -13.104 -13.768 17.631 1.00 70.06 387 MET A CA 1
ATOM 3171 C C . MET A 1 387 ? -12.872 -13.251 19.054 1.00 70.06 387 MET A C 1
ATOM 3173 O O . MET A 1 387 ? -11.851 -12.631 19.345 1.00 70.06 387 MET A O 1
ATOM 3177 N N . ILE A 1 388 ? -13.823 -13.530 19.948 1.00 66.56 388 ILE A N 1
ATOM 3178 C CA . ILE A 1 388 ? -13.671 -13.285 21.384 1.00 66.56 388 ILE A CA 1
ATOM 3179 C C . ILE A 1 388 ? -12.841 -14.435 21.957 1.00 66.56 388 ILE A C 1
ATOM 3181 O O . ILE A 1 388 ? -13.280 -15.586 21.934 1.00 66.56 388 ILE A O 1
ATOM 3185 N N . HIS A 1 389 ? -11.643 -14.123 22.442 1.00 58.12 389 HIS A N 1
ATOM 3186 C CA . HIS A 1 389 ? -10.750 -15.072 23.101 1.00 58.12 389 HIS A CA 1
ATOM 3187 C C . HIS A 1 389 ? -10.675 -14.778 24.599 1.00 58.12 389 HIS A C 1
ATOM 3189 O O . HIS A 1 389 ? -10.598 -13.617 24.995 1.00 58.12 389 HIS A O 1
ATOM 3195 N N . ASP A 1 390 ? -10.700 -15.829 25.417 1.00 54.75 390 ASP A N 1
ATOM 3196 C CA . ASP A 1 390 ? -10.398 -15.744 26.845 1.00 54.75 390 ASP A CA 1
ATOM 3197 C C . ASP A 1 390 ? -8.871 -15.676 27.005 1.00 54.75 390 ASP A C 1
ATOM 3199 O O . ASP A 1 390 ? -8.168 -16.625 26.653 1.00 54.75 390 ASP A O 1
ATOM 3203 N N . GLU A 1 391 ? -8.353 -14.537 27.477 1.00 51.22 391 GLU A N 1
ATOM 3204 C CA . GLU A 1 391 ? -6.909 -14.279 27.619 1.00 51.22 391 GLU A CA 1
ATOM 3205 C C . GLU A 1 391 ? -6.214 -15.301 28.543 1.00 51.22 391 GLU A C 1
ATOM 3207 O O . GLU A 1 391 ? -5.003 -15.495 28.450 1.00 51.22 391 GLU A O 1
ATOM 3212 N N . THR A 1 392 ? -6.973 -15.998 29.399 1.00 45.78 392 THR A N 1
ATOM 3213 C CA . THR A 1 392 ? -6.451 -16.997 30.343 1.00 45.78 392 THR A CA 1
ATOM 3214 C C . THR A 1 392 ? -6.097 -18.348 29.708 1.00 45.78 392 THR A C 1
ATOM 3216 O O . THR A 1 392 ? -5.318 -19.101 30.289 1.00 45.78 392 THR A O 1
ATOM 3219 N N . GLU A 1 393 ? -6.584 -18.661 28.500 1.00 47.97 393 GLU A N 1
ATOM 3220 C CA . GLU A 1 393 ? -6.214 -19.902 27.790 1.00 47.97 393 GLU A CA 1
ATOM 3221 C C . GLU A 1 393 ? -4.872 -19.812 27.038 1.00 47.97 393 GLU A C 1
ATOM 3223 O O . GLU A 1 393 ? -4.331 -20.842 26.613 1.00 47.97 393 GLU A O 1
ATOM 3228 N N . ASP A 1 394 ? -4.338 -18.602 26.846 1.00 50.41 394 ASP A N 1
ATOM 3229 C CA . ASP A 1 394 ? -3.087 -18.371 26.113 1.00 50.41 394 ASP A CA 1
ATOM 3230 C C . ASP A 1 394 ? -1.841 -18.666 26.974 1.00 50.41 394 ASP A C 1
ATOM 3232 O O . ASP A 1 394 ? -0.792 -19.009 26.426 1.00 50.41 394 ASP A O 1
ATOM 3236 N N . GLU A 1 395 ? -1.951 -18.621 28.310 1.00 45.59 395 GLU A N 1
ATOM 3237 C CA . GLU A 1 395 ? -0.831 -18.898 29.228 1.00 45.59 395 GLU A CA 1
ATOM 3238 C C . GLU A 1 395 ? -0.466 -20.395 29.313 1.00 45.59 395 GLU A C 1
ATOM 3240 O O . GLU A 1 395 ? 0.685 -20.733 29.585 1.00 45.59 395 GLU A O 1
ATOM 3245 N N . GLU A 1 396 ? -1.398 -21.313 29.014 1.00 45.06 396 GLU A N 1
ATOM 3246 C CA . GLU A 1 396 ? -1.125 -22.764 29.010 1.00 45.06 396 GLU A CA 1
ATOM 3247 C C . GLU A 1 396 ? -0.696 -23.316 27.636 1.00 45.06 396 GLU A C 1
ATOM 3249 O O . GLU A 1 396 ? -0.185 -24.436 27.546 1.00 45.06 396 GLU A O 1
ATOM 3254 N N . LYS A 1 397 ? -0.864 -22.549 26.548 1.00 49.19 397 LYS A N 1
ATOM 3255 C CA . LYS A 1 397 ? -0.549 -22.973 25.168 1.00 49.19 397 LYS A CA 1
ATOM 3256 C C . LYS A 1 397 ? 0.679 -22.262 24.611 1.00 49.19 397 LYS A C 1
ATOM 3258 O O . LYS A 1 397 ? 0.724 -21.878 23.440 1.00 49.19 397 LYS A O 1
ATOM 3263 N N . ASP A 1 398 ? 1.734 -22.190 25.410 1.00 45.84 398 ASP A N 1
ATOM 3264 C CA . ASP A 1 398 ? 3.063 -22.016 24.850 1.00 45.84 398 ASP A CA 1
ATOM 3265 C C . ASP A 1 398 ? 3.314 -23.140 23.818 1.00 45.84 398 ASP A C 1
ATOM 3267 O O . ASP A 1 398 ? 3.270 -24.335 24.122 1.00 45.84 398 ASP A O 1
ATOM 3271 N N . ASN A 1 399 ? 3.644 -22.747 22.583 1.00 46.97 399 ASN A N 1
ATOM 3272 C CA . ASN A 1 399 ? 4.414 -23.537 21.606 1.00 46.97 399 ASN A CA 1
ATOM 3273 C C . ASN A 1 399 ? 3.709 -24.359 20.494 1.00 46.97 399 ASN A C 1
ATOM 3275 O O . ASN A 1 399 ? 4.377 -25.184 19.861 1.00 46.97 399 ASN A O 1
ATOM 3279 N N . LYS A 1 400 ? 2.435 -24.129 20.135 1.00 52.34 400 LYS A N 1
ATOM 3280 C CA . LYS A 1 400 ? 1.875 -24.665 18.864 1.00 52.34 400 LYS A CA 1
ATOM 3281 C C . LYS A 1 400 ? 1.134 -23.604 18.054 1.00 52.34 400 LYS A C 1
ATOM 3283 O O . LYS A 1 400 ? 0.443 -22.772 18.624 1.00 52.34 400 LYS A O 1
ATOM 3288 N N . GLU A 1 401 ? 1.280 -23.660 16.722 1.00 55.00 401 GLU A N 1
ATOM 3289 C CA . GLU A 1 401 ? 0.398 -22.974 15.762 1.00 55.00 401 GLU A CA 1
ATOM 3290 C C . GLU A 1 401 ? -1.053 -23.252 16.182 1.00 55.00 401 GLU A C 1
ATOM 3292 O O . GLU A 1 401 ? -1.549 -24.368 16.022 1.00 55.00 401 GLU A O 1
ATOM 3297 N N . SER A 1 402 ? -1.705 -22.270 16.805 1.00 60.81 402 SER A N 1
ATOM 3298 C CA . SER A 1 402 ? -3.116 -22.369 17.159 1.00 60.81 402 SER A CA 1
ATOM 3299 C C . SER A 1 402 ? -3.915 -22.498 15.864 1.00 60.81 402 SER A C 1
ATOM 3301 O O . SER A 1 402 ? -3.778 -21.667 14.964 1.00 60.81 402 SER A O 1
ATOM 3303 N N . ASN A 1 403 ? -4.755 -23.533 15.761 1.00 66.88 403 ASN A N 1
ATOM 3304 C CA . ASN A 1 403 ? -5.567 -23.813 14.566 1.00 66.88 403 ASN A CA 1
ATOM 3305 C C . ASN A 1 403 ? -6.525 -22.664 14.192 1.00 66.88 403 ASN A C 1
ATOM 3307 O O . ASN A 1 403 ? -7.123 -22.690 13.120 1.00 66.88 403 ASN A O 1
ATOM 3311 N N . TYR A 1 404 ? -6.688 -21.674 15.071 1.00 73.19 404 TYR A N 1
ATOM 3312 C CA . TYR A 1 404 ? -7.557 -20.519 14.872 1.00 73.19 404 TYR A CA 1
ATOM 3313 C C . TYR A 1 404 ? -6.859 -19.336 14.189 1.00 73.19 404 TYR A C 1
ATOM 3315 O O . TYR A 1 404 ? -7.525 -18.382 13.798 1.00 73.19 404 TYR A O 1
ATOM 3323 N N . ILE A 1 405 ? -5.534 -19.365 14.024 1.00 80.50 405 ILE A N 1
ATOM 3324 C CA . ILE A 1 405 ? -4.796 -18.253 13.420 1.00 80.50 405 ILE A CA 1
ATOM 3325 C C . ILE A 1 405 ? -4.942 -18.297 11.903 1.00 80.50 405 ILE A C 1
ATOM 3327 O O . ILE A 1 405 ? -4.510 -19.241 11.242 1.00 80.50 405 ILE A O 1
ATOM 3331 N N . SER A 1 406 ? -5.459 -17.216 11.324 1.00 84.19 406 SER A N 1
ATOM 3332 C CA . SER A 1 406 ? -5.394 -17.028 9.878 1.00 84.19 406 SER A CA 1
ATOM 3333 C C . SER A 1 406 ? -3.957 -16.710 9.479 1.00 84.19 406 SER A C 1
ATOM 3335 O O . SER A 1 406 ? -3.356 -15.781 10.019 1.00 84.19 406 SER A O 1
ATOM 3337 N N . HIS A 1 407 ? -3.398 -17.430 8.503 1.00 90.00 407 HIS A N 1
ATOM 3338 C CA . HIS A 1 407 ? -2.057 -17.121 8.003 1.00 90.00 407 HIS A CA 1
ATOM 3339 C C . HIS A 1 407 ? -2.051 -15.828 7.172 1.00 90.00 407 HIS A C 1
ATOM 3341 O O . HIS A 1 407 ? -3.084 -15.371 6.669 1.00 90.00 407 HIS A O 1
ATOM 3347 N N . ALA A 1 408 ? -0.867 -15.235 7.018 1.00 92.31 408 ALA A N 1
ATOM 3348 C CA . ALA A 1 408 ? -0.697 -13.958 6.333 1.00 92.31 408 ALA A CA 1
ATOM 3349 C C . ALA A 1 408 ? -1.108 -14.026 4.853 1.00 92.31 408 ALA A C 1
ATOM 3351 O O . ALA A 1 408 ? -1.704 -13.085 4.331 1.00 92.31 408 ALA A O 1
ATOM 3352 N N . GLU A 1 409 ? -0.823 -15.149 4.195 1.00 94.00 409 GLU A N 1
ATOM 3353 C CA . GLU A 1 409 ? -1.113 -15.415 2.788 1.00 94.00 409 GLU A CA 1
ATOM 3354 C C . GLU A 1 409 ? -2.618 -15.373 2.515 1.00 94.00 409 GLU A C 1
ATOM 3356 O O . GLU A 1 409 ? -3.042 -14.741 1.551 1.00 94.00 409 GLU A O 1
ATOM 3361 N N . TYR A 1 410 ? -3.437 -15.951 3.403 1.00 89.31 410 TYR A N 1
ATOM 3362 C CA . TYR A 1 410 ? -4.898 -15.894 3.295 1.00 89.31 410 TYR A CA 1
ATOM 3363 C C . TYR A 1 410 ? -5.410 -14.461 3.335 1.00 89.31 410 TYR A C 1
ATOM 3365 O O . TYR A 1 410 ? -6.166 -14.057 2.455 1.00 89.31 410 TYR A O 1
ATOM 3373 N N . LYS A 1 411 ? -4.973 -13.679 4.330 1.00 86.50 411 LYS A N 1
ATOM 3374 C CA . LYS A 1 411 ? -5.421 -12.290 4.489 1.00 86.50 411 LYS A CA 1
ATOM 3375 C C . LYS A 1 411 ? -5.023 -11.433 3.285 1.00 86.50 411 LYS A C 1
ATOM 3377 O O . LYS A 1 411 ? -5.806 -10.590 2.854 1.00 86.50 411 LYS A O 1
ATOM 3382 N N . ALA A 1 412 ? -3.843 -11.680 2.715 1.00 89.44 412 ALA A N 1
ATOM 3383 C CA . ALA A 1 412 ? -3.383 -10.978 1.523 1.00 89.44 412 ALA A CA 1
ATOM 3384 C C . ALA A 1 412 ? -4.138 -11.403 0.246 1.00 89.44 412 ALA A C 1
ATOM 3386 O O . ALA A 1 412 ? -4.430 -10.558 -0.591 1.00 89.44 412 ALA A O 1
ATOM 3387 N N . ILE A 1 413 ? -4.467 -12.688 0.082 1.00 90.69 413 ILE A N 1
ATOM 3388 C CA . ILE A 1 413 ? -5.103 -13.208 -1.141 1.00 90.69 413 ILE A CA 1
ATOM 3389 C C . ILE A 1 413 ? -6.619 -12.979 -1.141 1.00 90.69 413 ILE A C 1
ATOM 3391 O O . ILE A 1 413 ? -7.176 -12.543 -2.145 1.00 90.69 413 ILE A O 1
ATOM 3395 N N . LEU A 1 414 ? -7.294 -13.268 -0.027 1.00 83.56 414 LEU A N 1
ATOM 3396 C CA . LEU A 1 414 ? -8.756 -13.214 0.072 1.00 83.56 414 LEU A CA 1
ATOM 3397 C C . LEU A 1 414 ? -9.286 -11.809 0.378 1.00 83.56 414 LEU A C 1
ATOM 3399 O O . LEU A 1 414 ? -10.452 -11.522 0.125 1.00 83.56 414 LEU A O 1
ATOM 3403 N N . GLY A 1 415 ? -8.448 -10.931 0.932 1.00 68.12 415 GLY A N 1
ATOM 3404 C CA . GLY A 1 415 ? -8.862 -9.616 1.420 1.00 68.12 415 GLY A CA 1
ATOM 3405 C C . GLY A 1 415 ? -9.111 -8.554 0.344 1.00 68.12 415 GLY A C 1
ATOM 3406 O O . GLY A 1 415 ? -9.349 -7.402 0.710 1.00 68.12 415 GLY A O 1
ATOM 3407 N N . ILE A 1 416 ? -9.028 -8.884 -0.953 1.00 68.75 416 ILE A N 1
ATOM 3408 C CA . ILE A 1 416 ? -9.022 -7.885 -2.032 1.00 68.75 416 ILE A CA 1
ATOM 3409 C C . ILE A 1 416 ? -9.933 -8.183 -3.227 1.00 68.75 416 ILE A C 1
ATOM 3411 O O . ILE A 1 416 ? -10.173 -9.319 -3.618 1.00 68.75 416 ILE A O 1
ATOM 3415 N N . SER A 1 417 ? -10.386 -7.088 -3.841 1.00 58.25 417 SER A N 1
ATOM 3416 C CA . SER A 1 417 ? -10.910 -6.994 -5.205 1.00 58.25 417 SER A CA 1
ATOM 3417 C C . SER A 1 417 ? -10.104 -5.877 -5.879 1.00 58.25 417 SER A C 1
ATOM 3419 O O . SER A 1 417 ? -10.157 -4.746 -5.374 1.00 58.25 417 SER A O 1
ATOM 3421 N N . PRO A 1 418 ? -9.287 -6.138 -6.925 1.00 66.06 418 PRO A N 1
ATOM 3422 C CA . PRO A 1 418 ? -9.404 -7.174 -7.970 1.00 66.06 418 PRO A CA 1
ATOM 3423 C C . PRO A 1 418 ? -8.619 -8.486 -7.726 1.00 66.06 418 PRO A C 1
ATOM 3425 O O . PRO A 1 418 ? -7.958 -8.643 -6.707 1.00 66.06 418 PRO A O 1
ATOM 3428 N N . SER A 1 419 ? -8.694 -9.416 -8.694 1.00 83.88 419 SER A N 1
ATOM 3429 C CA . SER A 1 419 ? -8.002 -10.722 -8.707 1.00 83.88 419 SER A CA 1
ATOM 3430 C C . SER A 1 419 ? -6.481 -10.615 -8.513 1.00 83.88 419 SER A C 1
ATOM 3432 O O . SER A 1 419 ? -5.844 -9.697 -9.035 1.00 83.88 419 SER A O 1
ATOM 3434 N N . VAL A 1 420 ? -5.900 -11.604 -7.824 1.00 91.00 420 VAL A N 1
ATOM 3435 C CA . VAL A 1 420 ? -4.444 -11.780 -7.661 1.00 91.00 420 VAL A CA 1
ATOM 3436 C C . VAL A 1 420 ? -3.807 -12.632 -8.764 1.00 91.00 420 VAL A C 1
ATOM 3438 O O . VAL A 1 420 ? -2.623 -12.968 -8.694 1.00 91.00 420 VAL A O 1
ATOM 3441 N N . GLU A 1 421 ? -4.561 -12.975 -9.805 1.00 92.94 421 GLU A N 1
ATOM 3442 C CA . GLU A 1 421 ? -4.047 -13.762 -10.920 1.00 92.94 421 GLU A CA 1
ATOM 3443 C C . GLU A 1 421 ? -2.855 -13.070 -11.603 1.00 92.94 421 GLU A C 1
ATOM 3445 O O . GLU A 1 421 ? -2.858 -11.866 -11.870 1.00 92.94 421 GLU A O 1
ATOM 3450 N N . GLY A 1 422 ? -1.801 -13.839 -11.878 1.00 94.81 422 GLY A N 1
ATOM 3451 C CA . GLY A 1 422 ? -0.577 -13.327 -12.492 1.00 94.81 422 GLY A CA 1
ATOM 3452 C C . GLY A 1 422 ? 0.350 -12.580 -11.532 1.00 94.81 422 GLY A C 1
ATOM 3453 O O . GLY A 1 422 ? 1.409 -12.128 -11.962 1.00 94.81 422 GLY A O 1
ATOM 3454 N N . CYS A 1 423 ? -0.024 -12.422 -10.261 1.00 96.06 423 CYS A N 1
ATOM 3455 C CA . CYS A 1 423 ? 0.759 -11.664 -9.289 1.00 96.06 423 CYS A CA 1
ATOM 3456 C C . CYS A 1 423 ? 1.919 -12.474 -8.699 1.00 96.06 423 CYS A C 1
ATOM 3458 O O . CYS A 1 423 ? 1.958 -13.704 -8.786 1.00 96.06 423 CYS A O 1
ATOM 3460 N N . THR A 1 424 ? 2.838 -11.751 -8.060 1.00 97.56 424 THR A N 1
ATOM 3461 C CA . THR A 1 424 ? 3.921 -12.295 -7.235 1.00 97.56 424 THR A CA 1
ATOM 3462 C C . THR A 1 424 ? 3.555 -12.129 -5.760 1.00 97.56 424 THR A C 1
ATOM 3464 O O . THR A 1 424 ? 3.154 -11.040 -5.338 1.00 97.56 424 THR A O 1
ATOM 3467 N N . LEU A 1 425 ? 3.721 -13.183 -4.963 1.00 97.69 425 LEU A N 1
ATOM 3468 C CA . LEU A 1 425 ? 3.578 -13.142 -3.509 1.00 97.69 425 LEU A CA 1
ATOM 3469 C C . LEU A 1 425 ? 4.949 -13.016 -2.846 1.00 97.69 425 LEU A C 1
ATOM 3471 O O . LEU A 1 425 ? 5.791 -13.895 -2.992 1.00 97.69 425 LEU A O 1
ATOM 3475 N N . TYR A 1 426 ? 5.143 -11.962 -2.061 1.00 97.94 426 TYR A N 1
ATOM 3476 C CA . TYR A 1 426 ? 6.263 -11.828 -1.133 1.00 97.94 426 TYR A CA 1
ATOM 3477 C C . TYR A 1 426 ? 5.804 -12.245 0.261 1.00 97.94 426 TYR A C 1
ATOM 3479 O O . TYR A 1 426 ? 4.805 -11.721 0.752 1.00 97.94 426 TYR A O 1
ATOM 3487 N N . VAL A 1 427 ? 6.516 -13.159 0.915 1.00 97.44 427 VAL A N 1
ATOM 3488 C CA . VAL A 1 427 ? 6.136 -13.681 2.234 1.00 97.44 427 VAL A CA 1
ATOM 3489 C C . VAL A 1 427 ? 7.351 -13.849 3.145 1.00 97.44 427 VAL A C 1
ATOM 3491 O O . VAL A 1 427 ? 8.417 -14.289 2.731 1.00 97.44 427 VAL A O 1
ATOM 3494 N N . THR A 1 428 ? 7.229 -13.509 4.426 1.00 96.31 428 THR A N 1
ATOM 3495 C CA . THR A 1 428 ? 8.388 -13.543 5.340 1.00 96.31 428 THR A CA 1
ATOM 3496 C C . THR A 1 428 ? 8.802 -14.959 5.765 1.00 96.31 428 THR A C 1
ATOM 3498 O O . THR A 1 428 ? 9.864 -15.141 6.353 1.00 96.31 428 THR A O 1
ATOM 3501 N N . LYS A 1 429 ? 7.956 -15.968 5.534 1.00 94.31 429 LYS A N 1
ATOM 3502 C CA . LYS A 1 429 ? 8.196 -17.385 5.849 1.00 94.31 429 LYS A CA 1
ATOM 3503 C C . LYS A 1 429 ? 7.620 -18.232 4.718 1.00 94.31 429 LYS A C 1
ATOM 3505 O O . LYS A 1 429 ? 6.587 -17.867 4.172 1.00 94.31 429 LYS A O 1
ATOM 3510 N N . TYR A 1 430 ? 8.275 -19.333 4.366 1.00 95.44 430 TYR A N 1
ATOM 3511 C CA . TYR A 1 430 ? 7.785 -20.223 3.315 1.00 95.44 430 TYR A CA 1
ATOM 3512 C C . TYR A 1 430 ? 6.335 -20.687 3.591 1.00 95.44 430 TYR A C 1
ATOM 3514 O O . TYR A 1 430 ? 6.044 -21.032 4.739 1.00 95.44 430 TYR A O 1
ATOM 3522 N N . PRO A 1 431 ? 5.442 -20.746 2.585 1.00 95.00 431 PRO A N 1
ATOM 3523 C CA . PRO A 1 431 ? 4.043 -21.122 2.799 1.00 95.00 431 PRO A CA 1
ATOM 3524 C C . PRO A 1 431 ? 3.860 -22.576 3.262 1.00 95.00 431 PRO A C 1
ATOM 3526 O O . PRO A 1 431 ? 4.541 -23.487 2.786 1.00 95.00 431 PRO A O 1
ATOM 3529 N N . CYS A 1 432 ? 2.890 -22.835 4.142 1.00 92.94 432 CYS A N 1
ATOM 3530 C CA . CYS A 1 432 ? 2.467 -24.203 4.482 1.00 92.94 432 CYS A CA 1
ATOM 3531 C C . CYS A 1 432 ? 1.639 -24.845 3.344 1.00 92.94 432 CYS A C 1
ATOM 3533 O O . CYS A 1 432 ? 1.257 -24.158 2.398 1.00 92.94 432 CYS A O 1
ATOM 3535 N N . HIS A 1 433 ? 1.310 -26.143 3.430 1.00 93.69 433 HIS A N 1
ATOM 3536 C CA . HIS A 1 433 ? 0.541 -26.833 2.374 1.00 93.69 433 HIS A CA 1
ATOM 3537 C C . HIS A 1 433 ? -0.818 -26.187 2.062 1.00 93.69 433 HIS A C 1
ATOM 3539 O O . HIS A 1 433 ? -1.172 -26.057 0.894 1.00 93.69 433 HIS A O 1
ATOM 3545 N N . MET A 1 434 ? -1.555 -25.743 3.083 1.00 92.88 434 MET A N 1
ATOM 3546 C CA . MET A 1 434 ? -2.852 -25.083 2.901 1.00 92.88 434 MET A CA 1
ATOM 3547 C C . MET A 1 434 ? -2.700 -23.737 2.178 1.00 92.88 434 MET A C 1
ATOM 3549 O O . MET A 1 434 ? -3.436 -23.436 1.240 1.00 92.88 434 MET A O 1
ATOM 3553 N N . CYS A 1 435 ? -1.679 -22.956 2.549 1.00 94.62 435 CYS A N 1
ATOM 3554 C CA . CYS A 1 435 ? -1.360 -21.706 1.861 1.00 94.62 435 CYS A CA 1
ATOM 3555 C C . CYS A 1 435 ? -0.892 -21.964 0.424 1.00 94.62 435 CYS A C 1
ATOM 3557 O O . CYS A 1 435 ? -1.309 -21.250 -0.478 1.00 94.62 435 CYS A O 1
ATOM 3559 N N . ALA A 1 436 ? -0.084 -23.001 0.185 1.00 96.38 436 ALA A N 1
ATOM 3560 C CA . ALA A 1 436 ? 0.362 -23.378 -1.155 1.00 96.38 436 ALA A CA 1
ATOM 3561 C C . ALA A 1 436 ? -0.804 -23.698 -2.097 1.00 96.38 436 ALA A C 1
ATOM 3563 O O . ALA A 1 436 ? -0.800 -23.252 -3.242 1.00 96.38 436 ALA A O 1
ATOM 3564 N N . GLN A 1 437 ? -1.822 -24.413 -1.610 1.00 94.94 437 GLN A N 1
ATOM 3565 C CA . GLN A 1 437 ? -3.042 -24.673 -2.376 1.00 94.94 437 GLN A CA 1
ATOM 3566 C C . GLN A 1 437 ? -3.724 -23.359 -2.777 1.00 94.94 437 GLN A C 1
ATOM 3568 O O . GLN A 1 437 ? -3.946 -23.113 -3.960 1.00 94.94 437 GLN A O 1
ATOM 3573 N N . VAL A 1 438 ? -3.948 -22.458 -1.819 1.00 94.88 438 VAL A N 1
ATOM 3574 C CA . VAL A 1 438 ? -4.610 -21.164 -2.060 1.00 94.88 438 VAL A CA 1
ATOM 3575 C C . VAL A 1 438 ? -3.800 -20.275 -3.001 1.00 94.88 438 VAL A C 1
ATOM 3577 O O . VAL A 1 438 ? -4.364 -19.651 -3.898 1.00 94.88 438 VAL A O 1
ATOM 3580 N N . ILE A 1 439 ? -2.475 -20.247 -2.851 1.00 96.25 439 ILE A N 1
ATOM 3581 C CA . ILE A 1 439 ? -1.558 -19.533 -3.747 1.00 96.25 439 ILE A CA 1
ATOM 3582 C C . ILE A 1 439 ? -1.760 -20.007 -5.187 1.00 96.25 439 ILE A C 1
ATOM 3584 O O . ILE A 1 439 ? -2.004 -19.192 -6.074 1.00 96.25 439 ILE A O 1
ATOM 3588 N N . VAL A 1 440 ? -1.733 -21.322 -5.413 1.00 95.88 440 VAL A N 1
ATOM 3589 C CA . VAL A 1 440 ? -1.899 -21.896 -6.752 1.00 95.88 440 VAL A CA 1
ATOM 3590 C C . VAL A 1 440 ? -3.310 -21.656 -7.293 1.00 95.88 440 VAL A C 1
ATOM 3592 O O . VAL A 1 440 ? -3.454 -21.187 -8.421 1.00 95.88 440 VAL A O 1
ATOM 3595 N N . GLN A 1 441 ? -4.358 -21.930 -6.507 1.00 94.88 441 GLN A N 1
ATOM 3596 C CA . GLN A 1 441 ? -5.750 -21.750 -6.942 1.00 94.88 441 GLN A CA 1
ATOM 3597 C C . GLN A 1 441 ? -6.107 -20.286 -7.221 1.00 94.88 441 GLN A C 1
ATOM 3599 O O . GLN A 1 441 ? -6.930 -20.018 -8.091 1.00 94.88 441 GLN A O 1
ATOM 3604 N N . SER A 1 442 ? -5.488 -19.338 -6.516 1.00 94.12 442 SER A N 1
ATOM 3605 C CA . SER A 1 442 ? -5.707 -17.904 -6.742 1.00 94.12 442 SER A CA 1
ATOM 3606 C C . SER A 1 442 ? -4.988 -17.358 -7.982 1.00 94.12 442 SER A C 1
ATOM 3608 O O . SER A 1 442 ? -5.215 -16.214 -8.374 1.00 94.12 442 SER A O 1
ATOM 3610 N N . GLY A 1 443 ? -4.144 -18.168 -8.630 1.00 94.38 443 GLY A N 1
ATOM 3611 C CA . GLY A 1 443 ? -3.461 -17.803 -9.869 1.00 94.38 443 GLY A CA 1
ATOM 3612 C C . GLY A 1 443 ? -2.188 -16.975 -9.677 1.00 94.38 443 GLY A C 1
ATOM 3613 O O . GLY A 1 443 ? -1.697 -16.404 -10.655 1.00 94.38 443 GLY A O 1
ATOM 3614 N N . ILE A 1 444 ? -1.636 -16.909 -8.460 1.00 96.56 444 ILE A N 1
ATOM 3615 C CA . ILE A 1 444 ? -0.292 -16.360 -8.216 1.00 96.56 444 ILE A CA 1
ATOM 3616 C C . ILE A 1 444 ? 0.731 -17.168 -9.021 1.00 96.56 444 ILE A C 1
ATOM 3618 O O . ILE A 1 444 ? 0.647 -18.392 -9.108 1.00 96.56 444 ILE A O 1
ATOM 3622 N N . ARG A 1 445 ? 1.694 -16.479 -9.641 1.00 96.81 445 ARG A N 1
ATOM 3623 C CA . ARG A 1 445 ? 2.668 -17.090 -10.567 1.00 96.81 445 ARG A CA 1
ATOM 3624 C C . ARG A 1 445 ? 4.081 -17.179 -10.021 1.00 96.81 445 ARG A C 1
ATOM 3626 O O . ARG A 1 445 ? 4.901 -17.870 -10.612 1.00 96.81 445 ARG A O 1
ATOM 3633 N N . GLU A 1 446 ? 4.366 -16.486 -8.930 1.00 97.75 446 GLU A N 1
ATOM 3634 C CA . GLU A 1 446 ? 5.698 -16.427 -8.342 1.00 97.75 446 GLU A CA 1
ATOM 3635 C C . GLU A 1 446 ? 5.586 -16.221 -6.831 1.00 97.75 446 GLU A C 1
ATOM 3637 O O . GLU A 1 446 ? 4.756 -15.437 -6.363 1.00 97.75 446 GLU A O 1
ATOM 3642 N N . VAL A 1 447 ? 6.419 -16.930 -6.072 1.00 97.88 447 VAL A N 1
ATOM 3643 C CA . VAL A 1 447 ? 6.496 -16.833 -4.613 1.00 97.88 447 VAL A CA 1
ATOM 3644 C C . VAL A 1 447 ? 7.928 -16.504 -4.226 1.00 97.88 447 VAL A C 1
ATOM 3646 O O . VAL A 1 447 ? 8.848 -17.267 -4.505 1.00 97.88 447 VAL A O 1
ATOM 3649 N N . ILE A 1 448 ? 8.111 -15.376 -3.550 1.00 97.75 448 ILE A N 1
ATOM 3650 C CA . ILE A 1 448 ? 9.394 -14.927 -3.017 1.00 97.75 448 ILE A CA 1
ATOM 3651 C C . ILE A 1 448 ? 9.303 -14.970 -1.497 1.00 97.75 448 ILE A C 1
ATOM 3653 O O . ILE A 1 448 ? 8.440 -14.315 -0.909 1.00 97.75 448 ILE A O 1
ATOM 3657 N N . TYR A 1 449 ? 10.186 -15.726 -0.851 1.00 97.00 449 TYR A N 1
ATOM 3658 C CA . TYR A 1 449 ? 10.167 -15.909 0.596 1.00 97.00 449 TYR A CA 1
ATOM 3659 C C . TYR A 1 449 ? 11.480 -15.489 1.266 1.00 97.00 449 TYR A C 1
ATOM 3661 O O . TYR A 1 449 ? 12.545 -15.573 0.659 1.00 97.00 449 TYR A O 1
ATOM 3669 N N . ASP A 1 450 ? 11.399 -15.023 2.519 1.00 94.75 450 ASP A N 1
ATOM 3670 C CA . ASP A 1 450 ? 12.580 -14.651 3.320 1.00 94.75 450 ASP A CA 1
ATOM 3671 C C . ASP A 1 450 ? 13.104 -15.809 4.171 1.00 94.75 450 ASP A C 1
ATOM 3673 O O . ASP A 1 450 ? 14.271 -16.166 4.087 1.00 94.75 450 ASP A O 1
ATOM 3677 N N . LYS A 1 451 ? 12.260 -16.452 4.983 1.00 92.50 451 LYS A N 1
ATOM 3678 C CA . LYS A 1 451 ? 12.699 -17.549 5.860 1.00 92.50 451 LYS A CA 1
ATOM 3679 C C . LYS A 1 451 ? 12.226 -18.908 5.360 1.00 92.50 451 LYS A C 1
ATOM 3681 O O . LYS A 1 451 ? 11.086 -19.017 4.899 1.00 92.50 451 LYS A O 1
ATOM 3686 N N . PRO A 1 452 ? 13.052 -19.961 5.493 1.00 89.75 452 PRO A N 1
ATOM 3687 C CA . PRO A 1 452 ? 12.644 -21.296 5.105 1.00 89.75 452 PRO A CA 1
ATOM 3688 C C . PRO A 1 452 ? 11.529 -21.786 6.032 1.00 89.75 452 PRO A C 1
ATOM 3690 O O . PRO A 1 452 ? 11.373 -21.317 7.165 1.00 89.75 452 PRO A O 1
ATOM 3693 N N . GLY A 1 453 ? 10.749 -22.735 5.528 1.00 83.19 453 GLY A N 1
ATOM 3694 C CA . GLY A 1 453 ? 9.788 -23.467 6.336 1.00 83.19 453 GLY A CA 1
ATOM 3695 C C . GLY A 1 453 ? 10.468 -24.487 7.245 1.00 83.19 453 GLY A C 1
ATOM 3696 O O . GLY A 1 453 ? 11.676 -24.710 7.180 1.00 83.19 453 GLY A O 1
ATOM 3697 N N . GLU A 1 454 ? 9.670 -25.160 8.064 1.00 85.31 454 GLU A N 1
ATOM 3698 C CA . GLU A 1 454 ? 10.137 -26.313 8.834 1.00 85.31 454 GLU A CA 1
ATOM 3699 C C . GLU A 1 454 ? 10.161 -27.534 7.915 1.00 85.31 454 GLU A C 1
ATOM 3701 O O . GLU A 1 454 ? 9.170 -28.249 7.769 1.00 85.31 454 GLU A O 1
ATOM 3706 N N . TRP A 1 455 ? 11.277 -27.711 7.209 1.00 86.75 455 TRP A N 1
ATOM 3707 C CA . TRP A 1 455 ? 11.351 -28.577 6.035 1.00 86.75 455 TRP A CA 1
ATOM 3708 C C . TRP A 1 455 ? 11.064 -30.056 6.265 1.00 86.75 455 TRP A C 1
ATOM 3710 O O . TRP A 1 455 ? 10.625 -30.706 5.309 1.00 86.75 455 TRP A O 1
ATOM 3720 N N . ASP A 1 456 ? 11.254 -30.520 7.497 1.00 88.62 456 ASP A N 1
ATOM 3721 C CA . ASP A 1 456 ? 11.036 -31.901 7.926 1.00 88.62 456 ASP A CA 1
ATOM 3722 C C . ASP A 1 456 ? 9.563 -32.209 8.234 1.00 88.62 456 ASP A C 1
ATOM 3724 O O . ASP A 1 456 ? 9.180 -33.371 8.326 1.00 88.62 456 ASP A O 1
ATOM 3728 N N . LYS A 1 457 ? 8.702 -31.190 8.370 1.00 88.81 457 LYS A N 1
ATOM 3729 C CA . LYS A 1 457 ? 7.264 -31.393 8.591 1.00 88.81 457 LYS A CA 1
ATOM 3730 C C . LYS A 1 457 ? 6.557 -31.751 7.280 1.00 88.81 457 LYS A C 1
ATOM 3732 O O . LYS A 1 457 ? 6.706 -31.048 6.275 1.00 88.81 457 LYS A O 1
ATOM 3737 N N . ASP A 1 458 ? 5.660 -32.737 7.329 1.00 89.94 458 ASP A N 1
ATOM 3738 C CA . ASP A 1 458 ? 4.840 -33.188 6.187 1.00 89.94 458 ASP A CA 1
ATOM 3739 C C . ASP A 1 458 ? 4.075 -32.053 5.490 1.00 89.94 458 ASP A C 1
ATOM 3741 O O . ASP A 1 458 ? 3.954 -32.026 4.261 1.00 89.94 458 ASP A O 1
ATOM 3745 N N . SER A 1 459 ? 3.618 -31.068 6.269 1.00 88.81 459 SER A N 1
ATOM 3746 C CA . SER A 1 459 ? 2.998 -29.833 5.773 1.00 88.81 459 SER A CA 1
ATOM 3747 C C . SER A 1 459 ? 3.899 -29.089 4.779 1.00 88.81 459 SER A C 1
ATOM 3749 O O . SER A 1 459 ? 3.449 -28.667 3.715 1.00 88.81 459 SER A O 1
ATOM 3751 N N . TYR A 1 460 ? 5.190 -28.946 5.072 1.00 92.31 460 TYR A N 1
ATOM 3752 C CA . TYR A 1 460 ? 6.108 -28.229 4.190 1.00 92.31 460 TYR A CA 1
ATOM 3753 C C . TYR A 1 460 ? 6.629 -29.108 3.054 1.00 92.31 460 TYR A C 1
ATOM 3755 O O . TYR A 1 460 ? 6.872 -28.595 1.964 1.00 92.31 460 TYR A O 1
ATOM 3763 N N . ILE A 1 461 ? 6.742 -30.424 3.257 1.00 93.06 461 ILE A N 1
ATOM 3764 C CA . ILE A 1 461 ? 7.035 -31.374 2.172 1.00 93.06 461 ILE A CA 1
ATOM 3765 C C . ILE A 1 461 ? 5.929 -31.307 1.109 1.00 93.06 461 ILE A C 1
ATOM 3767 O O . ILE A 1 461 ? 6.213 -31.175 -0.083 1.00 93.06 461 ILE A O 1
ATOM 3771 N N . SER A 1 462 ? 4.667 -31.342 1.541 1.00 95.31 462 SER A N 1
ATOM 3772 C CA . SER A 1 462 ? 3.499 -31.237 0.660 1.00 95.31 462 SER A CA 1
ATOM 3773 C C . SER A 1 462 ? 3.407 -29.862 -0.005 1.00 95.31 462 SER A C 1
ATOM 3775 O O . SER A 1 462 ? 3.114 -29.778 -1.198 1.00 95.31 462 SER A O 1
ATOM 3777 N N . SER A 1 463 ? 3.727 -28.793 0.733 1.00 96.31 463 SER A N 1
ATOM 3778 C CA . SER A 1 463 ? 3.818 -27.430 0.195 1.00 96.31 463 SER A CA 1
ATOM 3779 C C . SER A 1 463 ? 4.833 -27.327 -0.945 1.00 96.31 463 SER A C 1
ATOM 3781 O O . SER A 1 463 ? 4.464 -26.927 -2.048 1.00 96.31 463 SER A O 1
ATOM 3783 N N . ARG A 1 464 ? 6.080 -27.778 -0.725 1.00 95.75 464 ARG A N 1
ATOM 3784 C CA . ARG A 1 464 ? 7.137 -27.759 -1.750 1.00 95.75 464 ARG A CA 1
ATOM 3785 C C . ARG A 1 464 ? 6.724 -28.534 -2.995 1.00 95.75 464 ARG A C 1
ATOM 3787 O O . ARG A 1 464 ? 6.858 -28.014 -4.093 1.00 95.75 464 ARG A O 1
ATOM 3794 N N . LYS A 1 465 ? 6.167 -29.741 -2.829 1.00 96.00 465 LYS A N 1
ATOM 3795 C CA . LYS A 1 465 ? 5.656 -30.545 -3.954 1.00 96.00 465 LYS A CA 1
ATOM 3796 C C . LYS A 1 465 ? 4.567 -29.807 -4.735 1.00 96.00 465 LYS A C 1
ATOM 3798 O O . LYS A 1 465 ? 4.608 -29.802 -5.959 1.00 96.00 465 LYS A O 1
ATOM 3803 N N . THR A 1 466 ? 3.622 -29.180 -4.035 1.00 96.81 466 THR A N 1
ATOM 3804 C CA . THR A 1 466 ? 2.502 -28.449 -4.650 1.00 96.81 466 THR A CA 1
ATOM 3805 C C . THR A 1 466 ? 2.998 -27.232 -5.425 1.00 96.81 466 THR A C 1
ATOM 3807 O O . THR A 1 466 ? 2.691 -27.087 -6.605 1.00 96.81 466 THR A O 1
ATOM 3810 N N . LEU A 1 467 ? 3.803 -26.375 -4.790 1.00 97.19 467 LEU A N 1
ATOM 3811 C CA . LEU A 1 467 ? 4.320 -25.168 -5.430 1.00 97.19 467 LEU A CA 1
ATOM 3812 C C . LEU A 1 467 ? 5.244 -25.518 -6.601 1.00 97.19 467 LEU A C 1
ATOM 3814 O O . LEU A 1 467 ? 5.062 -24.964 -7.681 1.00 97.19 467 LEU A O 1
ATOM 3818 N N . ALA A 1 468 ? 6.178 -26.459 -6.430 1.00 96.00 468 ALA A N 1
ATOM 3819 C CA . ALA A 1 468 ? 7.110 -26.848 -7.490 1.00 96.00 468 ALA A CA 1
ATOM 3820 C C . ALA A 1 468 ? 6.382 -27.449 -8.701 1.00 96.00 468 ALA A C 1
ATOM 3822 O O . ALA A 1 468 ? 6.667 -27.076 -9.836 1.00 96.00 468 ALA A O 1
ATOM 3823 N N . ALA A 1 469 ? 5.393 -28.322 -8.474 1.00 96.88 469 ALA A N 1
ATOM 3824 C CA . ALA A 1 469 ? 4.629 -28.939 -9.557 1.00 96.88 469 ALA A CA 1
ATOM 3825 C C . ALA A 1 469 ? 3.746 -27.939 -10.323 1.00 96.88 469 ALA A C 1
ATOM 3827 O O . ALA A 1 469 ? 3.522 -28.118 -11.519 1.00 96.88 469 ALA A O 1
ATOM 3828 N N . CYS A 1 470 ? 3.223 -26.907 -9.652 1.00 96.94 470 CYS A N 1
ATOM 3829 C CA . CYS A 1 470 ? 2.278 -25.967 -10.258 1.00 96.94 470 CYS A CA 1
ATOM 3830 C C . CYS A 1 470 ? 2.921 -24.678 -10.793 1.00 96.94 470 CYS A C 1
ATOM 3832 O O . CYS A 1 470 ? 2.412 -24.115 -11.761 1.00 96.94 470 CYS A O 1
ATOM 3834 N N . LEU A 1 471 ? 3.996 -24.192 -10.166 1.00 96.56 471 LEU A N 1
ATOM 3835 C CA . LEU A 1 471 ? 4.667 -22.936 -10.527 1.00 96.56 471 LEU A CA 1
ATOM 3836 C C . LEU A 1 471 ? 6.013 -23.155 -11.231 1.00 96.56 471 LEU A C 1
ATOM 3838 O O . LEU A 1 471 ? 6.404 -22.311 -12.033 1.00 96.56 471 LEU A O 1
ATOM 3842 N N . GLY A 1 472 ? 6.694 -24.272 -10.955 1.00 95.38 472 GLY A N 1
ATOM 3843 C CA . GLY A 1 472 ? 8.096 -24.497 -11.314 1.00 95.38 472 GLY A CA 1
ATOM 3844 C C . GLY A 1 472 ? 9.067 -23.956 -10.256 1.00 95.38 472 GLY A C 1
ATOM 3845 O O . GLY A 1 472 ? 8.798 -22.949 -9.600 1.00 95.38 472 GLY A O 1
ATOM 3846 N N . ASP A 1 473 ? 10.212 -24.624 -10.084 1.00 92.06 473 ASP A N 1
ATOM 3847 C CA . ASP A 1 473 ? 11.218 -24.252 -9.073 1.00 92.06 473 ASP A CA 1
ATOM 3848 C C . ASP A 1 473 ? 11.824 -22.859 -9.320 1.00 92.06 473 ASP A C 1
ATOM 3850 O O . ASP A 1 473 ? 12.160 -22.150 -8.375 1.00 92.06 473 ASP A O 1
ATOM 3854 N N . ASP A 1 474 ? 11.905 -22.412 -10.578 1.00 93.88 474 ASP A N 1
ATOM 3855 C CA . ASP A 1 474 ? 12.417 -21.086 -10.947 1.00 93.88 474 ASP A CA 1
ATOM 3856 C C . ASP A 1 474 ? 11.491 -19.931 -10.525 1.00 93.88 474 ASP A C 1
ATOM 3858 O O . ASP A 1 474 ? 11.887 -18.766 -10.586 1.00 93.88 474 ASP A O 1
ATOM 3862 N N . LYS A 1 475 ? 10.261 -20.244 -10.097 1.00 96.06 475 LYS A N 1
ATOM 3863 C CA . LYS A 1 475 ? 9.258 -19.289 -9.604 1.00 96.06 475 LYS A CA 1
ATOM 3864 C C . LYS A 1 475 ? 9.115 -19.283 -8.085 1.00 96.06 475 LYS A C 1
ATOM 3866 O O . LYS A 1 475 ? 8.265 -18.563 -7.559 1.00 96.06 475 LYS A O 1
ATOM 3871 N N . ILE A 1 476 ? 9.929 -20.067 -7.380 1.00 96.25 476 ILE A N 1
ATOM 3872 C CA . ILE A 1 476 ? 9.924 -20.178 -5.921 1.00 96.25 476 ILE A CA 1
ATOM 3873 C C . ILE A 1 476 ? 11.295 -19.739 -5.417 1.00 96.25 476 ILE A C 1
ATOM 3875 O O . ILE A 1 476 ? 12.264 -20.492 -5.441 1.00 96.25 476 ILE A O 1
ATOM 3879 N N . ILE A 1 477 ? 11.386 -18.491 -4.977 1.00 95.62 477 ILE A N 1
ATOM 3880 C CA . ILE A 1 477 ? 12.664 -17.806 -4.804 1.00 95.62 477 ILE A CA 1
ATOM 3881 C C . ILE A 1 477 ? 12.913 -17.517 -3.325 1.00 95.62 477 ILE A C 1
ATOM 3883 O O . ILE A 1 477 ? 12.121 -16.838 -2.670 1.00 95.62 477 ILE A O 1
ATOM 3887 N N . ASP A 1 478 ? 14.059 -17.971 -2.821 1.00 93.81 478 ASP A N 1
ATOM 3888 C CA . ASP A 1 478 ? 14.612 -17.515 -1.545 1.00 93.81 478 ASP A CA 1
ATOM 3889 C C . ASP A 1 478 ? 15.317 -16.172 -1.756 1.00 93.81 478 ASP A C 1
ATOM 3891 O O . ASP A 1 478 ? 16.351 -16.103 -2.427 1.00 93.81 478 ASP A O 1
ATOM 3895 N N . ILE A 1 479 ? 14.773 -15.092 -1.196 1.00 90.81 479 ILE A N 1
ATOM 3896 C CA . ILE A 1 479 ? 15.320 -13.745 -1.417 1.00 90.81 479 ILE A CA 1
ATOM 3897 C C . ILE A 1 479 ? 16.737 -13.583 -0.850 1.00 90.81 479 ILE A C 1
ATOM 3899 O O . ILE A 1 479 ? 17.463 -12.689 -1.269 1.00 90.81 479 ILE A O 1
ATOM 3903 N N . ARG A 1 480 ? 17.154 -14.433 0.095 1.00 86.19 480 ARG A N 1
ATOM 3904 C CA . ARG A 1 480 ? 18.488 -14.360 0.714 1.00 86.19 480 ARG A CA 1
ATOM 3905 C C . ARG A 1 480 ? 19.584 -14.921 -0.187 1.00 86.19 480 ARG A C 1
ATOM 3907 O O . ARG A 1 4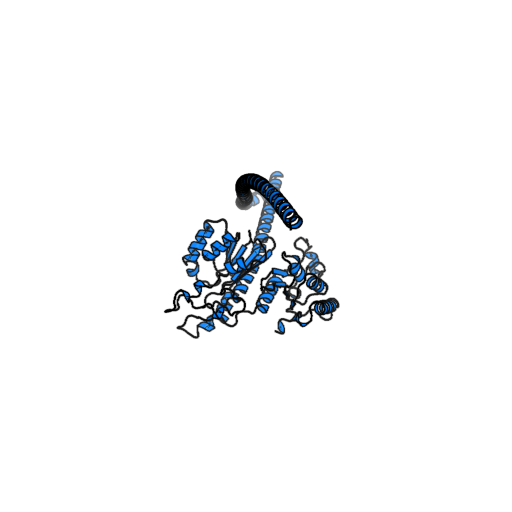80 ? 20.762 -14.730 0.104 1.00 86.19 480 ARG A O 1
ATOM 3914 N N . LEU A 1 481 ? 19.198 -15.644 -1.237 1.00 71.12 481 LEU A N 1
ATOM 3915 C CA . LEU A 1 481 ? 20.104 -16.183 -2.249 1.00 71.12 481 LEU A CA 1
ATOM 3916 C C . LEU A 1 481 ? 20.283 -15.226 -3.444 1.00 71.12 481 LEU A C 1
ATOM 3918 O O . LEU A 1 481 ? 20.999 -15.570 -4.385 1.00 71.12 481 LEU A O 1
ATOM 3922 N N . GLN A 1 482 ? 19.646 -14.047 -3.406 1.00 59.28 482 GLN A N 1
ATOM 3923 C CA . GLN A 1 482 ? 19.771 -12.953 -4.378 1.00 59.28 482 GLN A CA 1
ATOM 3924 C C . GLN A 1 482 ? 20.598 -11.797 -3.811 1.00 59.28 482 GLN A C 1
ATOM 3926 O O . GLN A 1 482 ? 21.349 -11.181 -4.603 1.00 59.28 482 GLN A O 1
#

Radius of gyration: 35.17 Å; chains: 1; bounding box: 74×63×158 Å

=== Feature glossary ===
The record interleaves many kinds of information about one protein. Here is each kind framed as the question it answers.

Q: What does the local fold look like, residue by residue?
A: A 3Di character summarizes, for each residue, the relative orientation of the Cα frame of its nearest spatial neighbor. Because it encodes fold topology rather than chemistry, 3Di alignments detect remote structural similarity that sequence alignment misses.

Q: Which residues are in helices, strands, or loops?
A: Secondary structure is the local, repeating backbone conformation. DSSP classifies it into eight states by reading the hydrogen-bond network: three helix types (H, G, I), two β types (E, B), two non-regular types (T, S), and unstructured coil (-).

Q: How big and how compact is the whole molecule?
A: Three whole-structure scalars: the radius of gyration (RMS distance of Cα from centroid, in Å), the count of Cα–Cα contacts (pairs closer than 8 Å and separated by more than four residues in sequence — i.e. tertiary, not local, contacts), and the bounding-box dimensions. Together they distinguish compact globular folds from extended fibres or disordered chains.

Q: How confident is the AlphaFold model at each residue?
A: For AlphaFold models, the B-factor field carries pLDDT — the model's own estimate of local accuracy on a 0–100 scale. Regions with pLDDT<50 should be treated as essentially unmodeled; they often correspond to intrinsically disordered segments.

Q: What family and function is it annotated with?
A: Functional annotations link the protein to curated databases. InterPro entries identify conserved domains and families by matching the sequence against member-database signatures (Pfam, PROSITE, CDD, …). Gene Ontology (GO) terms describe molecular function, biological process, and cellular component in a controlled vocabulary. CATH places the structure in a hierarchical fold classification (Class/Architecture/Topology/Homologous-superfamily). The organism is the source species.

Q: What known structures does this most resemble?
A: Nearest PDB neighbors are the top structural matches found by Foldseek when searching this structure against the entire Protein Data Bank. Each hit reports a TM-score (0 to 1; >0.5 almost always implies the same fold) and an E-value. These are *structural* homologs — they may share no detectable sequence similarity.

Q: Which residues are buried vs exposed?
A: Solvent-accessible surface area (SASA) is the area in Å² traced out by the centre of a 1.4 Å probe sphere (a water molecule) rolled over the protein's van der Waals surface (Shrake–Rupley / Lee–Richards construction). Buried residues have near-zero SASA; fully exposed residues can exceed 200 Å². The total SASA scales roughly with the number of surface residues.

Q: What are the backbone torsion angles?
A: φ (phi) and ψ (psi) are the two rotatable backbone dihedrals per residue: φ is the C(i-1)–N–Cα–C torsion, ψ is the N–Cα–C–N(i+1) torsion, both in degrees on (−180°, 180°]. α-helical residues cluster near (−60°, −45°); β-strand residues near (−120°, +130°). A Ramachandran plot is simply a scatter of (φ, ψ) for every residue.

Q: Are the domains correctly placed relative to each other?
A: Predicted aligned error is AlphaFold's pairwise confidence. Unlike pLDDT (per-residue), PAE is per-residue-pair and captures whether two parts of the structure are correctly placed relative to each other. Units are ångströms of expected positional error.

Q: What if only a Cα trace is available?
A: P-SEA three-state annotation labels each residue as helix, strand, or coil based purely on the geometry of the Cα trace. It serves as a fallback when the full backbone (and thus DSSP) is unavailable.

Q: What is the amino-acid chain?
A: This is the polypeptide sequence — one letter per residue, N-terminus first. Length ranges from a few dozen residues for small domains to over a thousand for large multi-domain proteins.

Q: What do the rendered images show?
A: The six renders are orthographic views along the three Cartesian axes in both directions. Representation (cartoon, sticks, or surface) and color scheme (sequence-rainbow or by-chain) vary across proteins so the training set covers all the common visualization conventions.

Q: What do the diagnostic plots show?
A: Plot images: a contact map (which residues are close in 3D, as an N×N binary image), a Ramachandran scatter (backbone torsion angles, revealing secondary-structure composition at a glance), and — for AlphaFold structures — a PAE heatmap (pairwise prediction confidence).

Q: How mobile is each atom in the crystal?
A: B-factor (Debye–Waller factor) reflects atomic displacement in the crystal lattice. It is an experimental observable (units Å²), not a prediction; low values mean the atom is pinned down, high values mean it moves or is heterogeneous across the crystal.

Q: Where is each backbone atom in 3D?
A: The mmCIF table is the protein's shape written out atom by atom. For each backbone N, Cα, C, and carbonyl O, it records an (x, y, z) coordinate triple in Å plus the residue type, chain letter, and residue number.